Protein AF-0000000066665169 (afdb_homodimer)

Solvent-accessible surface area (backbone atoms only — not comparable to full-atom values): 29932 Å² total; per-residue (Å²): 120,68,72,63,55,61,51,50,50,26,42,50,70,36,10,55,71,61,50,50,44,51,48,53,46,40,56,72,72,39,34,77,71,27,28,33,33,23,46,61,26,48,83,33,62,68,48,49,50,36,46,64,40,31,32,51,33,32,42,31,24,20,59,53,67,62,41,38,52,50,30,50,45,34,35,59,76,59,70,31,71,88,37,42,46,79,43,78,36,63,58,69,75,58,74,64,96,59,61,17,43,32,38,37,51,72,78,72,70,40,64,41,54,52,54,52,48,52,53,44,52,50,47,31,39,75,68,26,47,34,93,86,37,44,52,33,51,63,42,75,47,48,28,33,27,38,27,23,52,59,73,28,52,81,31,49,32,73,36,78,55,85,89,40,64,40,48,61,55,60,76,70,60,61,59,33,36,38,82,44,75,77,80,52,79,57,46,71,28,22,65,72,36,71,68,52,61,63,40,74,36,54,26,70,42,68,48,50,39,31,27,38,34,35,34,40,40,32,39,36,44,94,94,36,69,49,54,44,61,77,74,56,92,46,54,72,50,33,29,30,32,35,61,46,76,76,37,80,46,38,57,59,20,26,39,39,33,38,49,42,68,47,82,56,86,83,46,46,62,42,47,63,54,29,30,64,50,73,46,77,47,66,50,72,79,111,122,67,70,64,54,62,52,51,49,26,43,51,71,37,9,54,71,61,52,50,41,53,49,53,45,41,57,72,71,39,35,77,71,27,29,34,34,24,46,61,26,49,84,31,62,68,47,50,51,37,47,66,39,31,32,50,34,32,41,31,24,20,60,51,67,62,41,37,52,50,29,51,44,34,34,60,74,58,71,30,71,88,38,41,46,79,44,78,36,62,57,65,72,59,74,63,97,58,62,18,44,33,39,38,51,72,76,72,70,39,63,42,53,50,54,52,48,51,52,44,52,49,46,31,37,76,67,26,47,34,92,86,38,44,51,32,51,64,42,77,44,49,29,34,27,38,28,24,52,59,73,28,52,81,33,50,30,74,35,79,55,83,88,38,64,38,49,60,54,59,77,72,61,61,58,33,37,39,83,43,76,77,80,53,78,57,47,71,29,21,64,73,36,69,67,52,60,62,39,75,36,53,25,71,39,68,48,51,39,31,28,39,35,34,34,38,39,33,40,36,45,96,97,36,69,48,54,43,60,78,75,57,90,44,54,72,49,32,27,31,32,33,61,45,76,77,36,82,45,39,57,60,20,28,38,42,32,40,50,42,68,47,82,55,86,84,46,46,63,42,47,64,54,30,29,62,51,73,46,76,47,66,50,71,78,111

Foldseek 3Di:
DPPVLVVLVVLQVQQVLNLVLLLVLLLVQAAAAFEEEEEQCQQVSSVVSSVVNHYQAYEYEHADPVSLVNNVVSCVVVVCVRRYHYHYHQLLPDADPAAGQEYEYDPDAQDACCVVVVVSQVSNCVRHHDDNHYYFQPDKFKWKFWWADDCDDQNVQQDDDVPDHRVVVVVVDDQFKDWDDDPDDIHTQFDIDTDDQKDKTFGAAKDKGFWMKMWMKTRGDVPRIDIPPPPDPSRSHTIITRTDRTDTAGGQKMKMKGWDADDDDVRSGPSRPIGIDIDMDHGPPD/DPPVLVVLVVLQVQQVLNLVLLLVLLLVQAAAAFEEEEEQCQQVSSVVSSVVNHYQAYEYEHADPVSLVNNVVSCVVVVCVRRYHYHYHQLLPDADPAAGQEYEYDPDAQDACCVVVVVSQVSNCVRHHDDNHYYFQPDKFKWKFWWADDCDDQNVQQDDDVNDHRLVVVVVDDQFKDWDDDPDDIHTQFDIDTDDQKDKTFGAAKDKGFWMKMWMKTRGDVPRIDIPPPPDPSRSHTIIIRTDRTDIAGGQKMKMKGWDADDDDVRSGPSRPIGIDIDMDHGPPD

Structure (mmCIF, N/CA/C/O backbone):
data_AF-0000000066665169-model_v1
#
loop_
_entity.id
_entity.type
_entity.pdbx_description
1 polymer 'Uncharacterized protein'
#
loop_
_atom_site.group_PDB
_atom_site.id
_atom_site.type_symbol
_atom_site.label_atom_id
_atom_site.label_alt_id
_atom_site.label_comp_id
_atom_site.label_asym_id
_atom_site.label_entity_id
_atom_site.label_seq_id
_atom_site.pdbx_PDB_ins_code
_atom_site.Cartn_x
_atom_site.Cartn_y
_atom_site.Cartn_z
_atom_site.occupancy
_atom_site.B_iso_or_equiv
_atom_site.auth_seq_id
_atom_site.auth_comp_id
_atom_site.auth_asym_id
_atom_site.auth_atom_id
_atom_site.pdbx_PDB_model_num
ATOM 1 N N . MET A 1 1 ? 14.695 6.707 15.422 1 73.25 1 MET A N 1
ATOM 2 C CA . MET A 1 1 ? 13.344 6.898 14.891 1 73.25 1 MET A CA 1
ATOM 3 C C . MET A 1 1 ? 12.914 5.703 14.055 1 73.25 1 MET A C 1
ATOM 5 O O . MET A 1 1 ? 13.719 5.121 13.328 1 73.25 1 MET A O 1
ATOM 9 N N . ASP A 1 2 ? 11.625 5.34 14.273 1 74.19 2 ASP A N 1
ATOM 10 C CA . ASP A 1 2 ? 11.031 4.32 13.414 1 74.19 2 ASP A CA 1
ATOM 11 C C . ASP A 1 2 ? 11.039 4.762 11.953 1 74.19 2 ASP A C 1
ATOM 13 O O . ASP A 1 2 ? 10.492 5.816 11.617 1 74.19 2 ASP A O 1
ATOM 17 N N . PRO A 1 3 ? 11.742 4.047 11.086 1 70.94 3 PRO A N 1
ATOM 18 C CA . PRO A 1 3 ? 11.82 4.43 9.68 1 70.94 3 PRO A CA 1
ATOM 19 C C . PRO A 1 3 ? 10.438 4.551 9.023 1 70.94 3 PRO A C 1
ATOM 21 O O . PRO A 1 3 ? 10.281 5.285 8.047 1 70.94 3 PRO A O 1
ATOM 24 N N . LEU A 1 4 ? 9.484 3.941 9.609 1 76.25 4 LEU A N 1
ATOM 25 C CA . LEU A 1 4 ? 8.141 3.959 9.031 1 76.25 4 LEU A CA 1
ATOM 26 C C . LEU A 1 4 ? 7.484 5.32 9.234 1 76.25 4 LEU A C 1
ATOM 28 O O . LEU A 1 4 ? 6.621 5.719 8.445 1 76.25 4 LEU A O 1
ATOM 32 N N . THR A 1 5 ? 8.016 6.008 10.18 1 83.81 5 THR A N 1
ATOM 33 C CA . THR A 1 5 ? 7.383 7.281 10.508 1 83.81 5 THR A CA 1
ATOM 34 C C . THR A 1 5 ? 7.602 8.297 9.398 1 83.81 5 THR A C 1
ATOM 36 O O . THR A 1 5 ? 6.645 8.883 8.883 1 83.81 5 THR A O 1
ATOM 39 N N . LEU A 1 6 ? 8.82 8.445 8.93 1 87.12 6 LEU A N 1
ATOM 40 C CA . LEU A 1 6 ? 9.117 9.406 7.875 1 87.12 6 LEU A CA 1
ATOM 41 C C . LEU A 1 6 ? 8.516 8.961 6.547 1 87.12 6 LEU A C 1
ATOM 43 O O . LEU A 1 6 ? 8.094 9.797 5.738 1 87.12 6 LEU A O 1
ATOM 47 N N . LEU A 1 7 ? 8.445 7.641 6.402 1 86.5 7 LEU A N 1
ATOM 48 C CA . LEU A 1 7 ? 7.832 7.109 5.191 1 86.5 7 LEU A CA 1
ATOM 49 C C . LEU A 1 7 ? 6.363 7.504 5.109 1 86.5 7 LEU A C 1
ATOM 51 O O . LEU A 1 7 ? 5.887 7.938 4.059 1 86.5 7 LEU A O 1
ATOM 55 N N . MET A 1 8 ? 5.754 7.422 6.203 1 87.81 8 MET A N 1
ATOM 56 C CA . MET A 1 8 ? 4.336 7.777 6.234 1 87.81 8 MET A CA 1
ATOM 57 C C . MET A 1 8 ? 4.141 9.258 5.949 1 87.81 8 MET A C 1
ATOM 59 O O . MET A 1 8 ? 3.207 9.641 5.242 1 87.81 8 MET A O 1
ATOM 63 N N . HIS A 1 9 ? 5.02 10.086 6.418 1 91.06 9 HIS A N 1
ATOM 64 C CA . HIS A 1 9 ? 4.906 11.523 6.199 1 91.06 9 HIS A CA 1
ATOM 65 C C . HIS A 1 9 ? 5.141 11.883 4.738 1 91.06 9 HIS A C 1
ATOM 67 O O . HIS A 1 9 ? 4.5 12.789 4.203 1 91.06 9 HIS A O 1
ATOM 73 N N . GLN A 1 10 ? 6.043 11.125 4.102 1 90.12 10 GLN A N 1
ATOM 74 C CA . GLN A 1 10 ? 6.281 11.375 2.684 1 90.12 10 GLN A CA 1
ATOM 75 C C . GLN A 1 10 ? 5.043 11.062 1.85 1 90.12 10 GLN A C 1
ATOM 77 O O . GLN A 1 10 ? 4.707 11.805 0.927 1 90.12 10 GLN A O 1
ATOM 82 N N . VAL A 1 11 ? 4.418 9.984 2.262 1 89.75 11 VAL A N 1
ATOM 83 C CA . VAL A 1 11 ? 3.223 9.562 1.543 1 89.75 11 VAL A CA 1
ATOM 84 C C . VAL A 1 11 ? 2.105 10.578 1.744 1 89.75 11 VAL A C 1
ATOM 86 O O . VAL A 1 11 ? 1.444 10.984 0.784 1 89.75 11 VAL A O 1
ATOM 89 N N . MET A 1 12 ? 1.979 11.078 2.916 1 91.94 12 MET A N 1
ATOM 90 C CA . MET A 1 12 ? 0.923 12.031 3.244 1 91.94 12 MET A CA 1
ATOM 91 C C . MET A 1 12 ? 1.167 13.367 2.561 1 91.94 12 MET A C 1
ATOM 93 O O . MET A 1 12 ? 0.236 13.984 2.035 1 91.94 12 MET A O 1
ATOM 97 N N . LEU A 1 13 ? 2.404 13.781 2.539 1 92.88 13 LEU A N 1
ATOM 98 C CA . LEU A 1 13 ? 2.736 15.078 1.956 1 92.88 13 LEU A CA 1
ATOM 99 C C . LEU A 1 13 ? 2.605 15.039 0.437 1 92.88 13 LEU A C 1
ATOM 101 O O . LEU A 1 13 ? 2.377 16.062 -0.198 1 92.88 13 LEU A O 1
ATOM 105 N N . SER A 1 14 ? 2.689 13.805 -0.102 1 92.12 14 SER A N 1
ATOM 106 C CA . SER A 1 14 ? 2.598 13.664 -1.551 1 92.12 14 SER A CA 1
ATOM 107 C C . SER A 1 14 ? 1.146 13.539 -2.002 1 92.12 14 SER A C 1
ATOM 109 O O . SER A 1 14 ? 0.863 13.531 -3.203 1 92.12 14 SER A O 1
ATOM 111 N N . ASP A 1 15 ? 0.237 13.43 -1.1 1 93.31 15 ASP A N 1
ATOM 112 C CA . ASP A 1 15 ? -1.19 13.367 -1.395 1 93.31 15 ASP A CA 1
ATOM 113 C C . ASP A 1 15 ? -1.743 14.75 -1.734 1 93.31 15 ASP A C 1
ATOM 115 O O . ASP A 1 15 ? -2.176 15.484 -0.847 1 93.31 15 ASP A O 1
ATOM 119 N N . ARG A 1 16 ? -1.82 15.031 -3.037 1 93.19 16 ARG A N 1
ATOM 120 C CA . ARG A 1 16 ? -2.104 16.391 -3.498 1 93.19 16 ARG A CA 1
ATOM 121 C C . ARG A 1 16 ? -3.523 16.812 -3.133 1 93.19 16 ARG A C 1
ATOM 123 O O . ARG A 1 16 ? -3.738 17.906 -2.605 1 93.19 16 ARG A O 1
ATOM 130 N N . PRO A 1 17 ? -4.488 15.953 -3.342 1 94.94 17 PRO A N 1
ATOM 131 C CA . PRO A 1 17 ? -5.836 16.359 -2.928 1 94.94 17 PRO A CA 1
ATOM 132 C C . PRO A 1 17 ? -5.922 16.672 -1.436 1 94.94 17 PRO A C 1
ATOM 134 O O . PRO A 1 17 ? -6.594 17.625 -1.04 1 94.94 17 PRO A O 1
ATOM 137 N N . ARG A 1 18 ? -5.25 15.906 -0.637 1 94.75 18 ARG A N 1
ATOM 138 C CA . ARG A 1 18 ? -5.207 16.141 0.802 1 94.75 18 ARG A CA 1
ATOM 139 C C . ARG A 1 18 ? -4.578 17.5 1.113 1 94.75 18 ARG A C 1
ATOM 141 O O . ARG A 1 18 ? -5.148 18.297 1.852 1 94.75 18 ARG A O 1
ATOM 148 N N . MET A 1 19 ? -3.457 17.781 0.554 1 95.25 19 MET A N 1
ATOM 149 C CA . MET A 1 19 ? -2.725 19.016 0.822 1 95.25 19 MET A CA 1
ATOM 150 C C . MET A 1 19 ? -3.49 20.219 0.3 1 95.25 19 MET A C 1
ATOM 152 O O . MET A 1 19 ? -3.537 21.266 0.959 1 95.25 19 MET A O 1
ATOM 156 N N . ASN A 1 20 ? -4.098 20.062 -0.852 1 96.69 20 ASN A N 1
ATOM 157 C CA . ASN A 1 20 ? -4.879 21.156 -1.426 1 96.69 20 ASN A CA 1
ATOM 158 C C . ASN A 1 20 ? -6.086 21.484 -0.558 1 96.69 20 ASN A C 1
ATOM 160 O O . ASN A 1 20 ? -6.422 22.656 -0.387 1 96.69 20 ASN A O 1
ATOM 164 N N . ALA A 1 21 ? -6.711 20.484 -0.061 1 97.12 21 ALA A N 1
ATOM 165 C CA . ALA A 1 21 ? -7.879 20.703 0.788 1 97.12 21 ALA A CA 1
ATOM 166 C C . ALA A 1 21 ? -7.504 21.5 2.043 1 97.12 21 ALA A C 1
ATOM 168 O O . ALA A 1 21 ? -8.18 22.469 2.402 1 97.12 21 ALA A O 1
ATOM 169 N N . TYR A 1 22 ? -6.434 21.141 2.658 1 97.81 22 TYR A N 1
ATOM 170 C CA . TYR A 1 22 ? -6.012 21.828 3.875 1 97.81 22 TYR A CA 1
ATOM 171 C C . TYR A 1 22 ? -5.508 23.219 3.564 1 97.81 22 TYR A C 1
ATOM 173 O O . TYR A 1 22 ? -5.727 24.156 4.34 1 97.81 22 TYR A O 1
ATOM 181 N N . GLU A 1 23 ? -4.832 23.359 2.453 1 98 23 GLU A N 1
ATOM 182 C CA . GLU A 1 23 ? -4.41 24.688 2.025 1 98 23 GLU A CA 1
ATOM 183 C C . GLU A 1 23 ? -5.609 25.609 1.82 1 98 23 GLU A C 1
ATOM 185 O O . GLU A 1 23 ? -5.609 26.75 2.291 1 98 23 GLU A O 1
ATOM 190 N N . GLN A 1 24 ? -6.586 25.094 1.148 1 98.25 24 GLN A N 1
ATOM 191 C CA . GLN A 1 24 ? -7.789 25.875 0.899 1 98.25 24 GLN A CA 1
ATOM 192 C C . GLN A 1 24 ? -8.492 26.234 2.205 1 98.25 24 GLN A C 1
ATOM 194 O O . GLN A 1 24 ? -8.922 27.375 2.387 1 98.25 24 GLN A O 1
ATOM 199 N N . ALA A 1 25 ? -8.57 25.312 3.09 1 98.62 25 ALA A N 1
ATOM 200 C CA . ALA A 1 25 ? -9.234 25.547 4.371 1 98.62 25 ALA A CA 1
ATOM 201 C C . ALA A 1 25 ? -8.508 26.609 5.176 1 98.62 25 ALA A C 1
ATOM 203 O O . ALA A 1 25 ? -9.141 27.547 5.691 1 98.62 25 ALA A O 1
ATOM 204 N N . LEU A 1 26 ? -7.223 26.516 5.262 1 98.69 26 LEU A N 1
ATOM 205 C CA . LEU A 1 26 ? -6.438 27.469 6.039 1 98.69 26 LEU A CA 1
ATOM 206 C C . LEU A 1 26 ? -6.461 28.844 5.387 1 98.69 26 LEU A C 1
ATOM 208 O O . LEU A 1 26 ? -6.539 29.859 6.082 1 98.69 26 LEU A O 1
ATOM 212 N N . ALA A 1 27 ? -6.426 28.906 4.07 1 98.31 27 ALA A N 1
ATOM 213 C CA . ALA A 1 27 ? -6.484 30.172 3.342 1 98.31 27 ALA A CA 1
ATOM 214 C C . ALA A 1 27 ? -7.781 30.906 3.641 1 98.31 27 ALA A C 1
ATOM 216 O O . ALA A 1 27 ? -7.812 32.156 3.633 1 98.31 27 ALA A O 1
ATOM 217 N N . GLN A 1 28 ? -8.781 30.172 3.904 1 98.06 28 GLN A N 1
ATOM 218 C CA . GLN A 1 28 ? -10.102 30.75 4.117 1 98.06 28 GLN A CA 1
ATOM 219 C C . GLN A 1 28 ? -10.227 31.328 5.527 1 98.06 28 GLN A C 1
ATOM 221 O O . GLN A 1 28 ? -10.984 32.281 5.754 1 98.06 28 GLN A O 1
ATOM 226 N N . VAL A 1 29 ? -9.438 30.812 6.508 1 97.94 29 VAL A N 1
ATOM 227 C CA . VAL A 1 29 ? -9.805 31.141 7.883 1 97.94 29 VAL A CA 1
ATOM 228 C C . VAL A 1 29 ? -8.641 31.844 8.57 1 97.94 29 VAL A C 1
ATOM 230 O O . VAL A 1 29 ? -8.82 32.5 9.594 1 97.94 29 VAL A O 1
ATOM 233 N N . VAL A 1 30 ? -7.418 31.656 8.039 1 98.5 30 VAL A N 1
ATOM 234 C CA . VAL A 1 30 ? -6.258 32.312 8.648 1 98.5 30 VAL A CA 1
ATOM 235 C C . VAL A 1 30 ? -6.078 33.719 8.078 1 98.5 30 VAL A C 1
ATOM 237 O O . VAL A 1 30 ? -6.199 33.906 6.871 1 98.5 30 VAL A O 1
ATOM 240 N N . ALA A 1 31 ? -5.809 34.656 8.938 1 97.19 31 ALA A N 1
ATOM 241 C CA . ALA A 1 31 ? -5.582 36.031 8.578 1 97.19 31 ALA A CA 1
ATOM 242 C C . ALA A 1 31 ? -4.445 36.656 9.406 1 97.19 31 ALA A C 1
ATOM 244 O O . ALA A 1 31 ? -4.02 36.062 10.406 1 97.19 31 ALA A O 1
ATOM 245 N N . PRO A 1 32 ? -3.938 37.75 8.891 1 97.62 32 PRO A N 1
ATOM 246 C CA . PRO A 1 32 ? -2.928 38.406 9.727 1 97.62 32 PRO A CA 1
ATOM 247 C C . PRO A 1 32 ? -3.398 38.625 11.164 1 97.62 32 PRO A C 1
ATOM 249 O O . PRO A 1 32 ? -4.52 39.094 11.391 1 97.62 3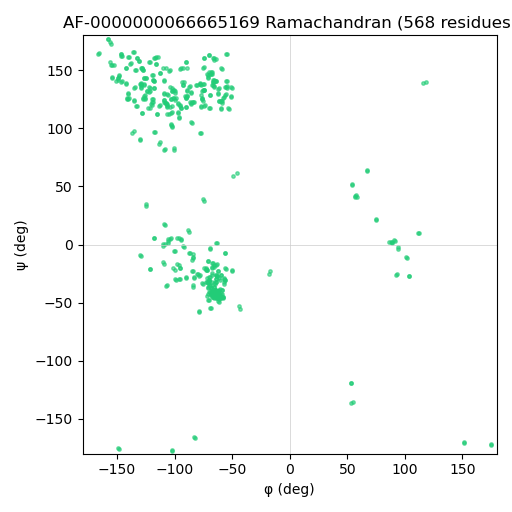2 PRO A O 1
ATOM 252 N N . GLY A 1 33 ? -2.623 38.188 12.094 1 96.94 33 GLY A N 1
ATOM 253 C CA . GLY A 1 33 ? -2.963 38.281 13.5 1 96.94 33 GLY A CA 1
ATOM 254 C C . GLY A 1 33 ? -3.492 37 14.094 1 96.94 33 GLY A C 1
ATOM 255 O O . GLY A 1 33 ? -3.574 36.844 15.312 1 96.94 33 GLY A O 1
ATOM 256 N N . SER A 1 34 ? -3.789 36.031 13.242 1 98.25 34 SER A N 1
ATOM 257 C CA . SER A 1 34 ? -4.383 34.781 13.703 1 98.25 34 SER A CA 1
ATOM 258 C C . SER A 1 34 ? -3.4 33.969 14.555 1 98.25 34 SER A C 1
ATOM 260 O O . SER A 1 34 ? -2.211 33.906 14.242 1 98.25 34 SER A O 1
ATOM 262 N N . ILE A 1 35 ? -3.943 33.438 15.641 1 98.75 35 ILE A N 1
ATOM 263 C CA . ILE A 1 35 ? -3.252 32.438 16.422 1 98.75 35 ILE A CA 1
ATOM 264 C C . ILE A 1 35 ? -3.764 31.047 16.047 1 98.75 35 ILE A C 1
ATOM 266 O O . ILE A 1 35 ? -4.969 30.797 16.078 1 98.75 35 ILE A O 1
ATOM 270 N N . VAL A 1 36 ? -2.818 30.125 15.664 1 98.88 36 VAL A N 1
ATOM 271 C CA . VAL A 1 36 ? -3.207 28.812 15.156 1 98.88 36 VAL A CA 1
ATOM 272 C C . VAL A 1 36 ? -2.584 27.719 16.031 1 98.88 36 VAL A C 1
ATOM 274 O O . VAL A 1 36 ? -1.422 27.828 16.422 1 98.88 36 VAL A O 1
ATOM 277 N N . ILE A 1 37 ? -3.416 26.734 16.359 1 98.94 37 ILE A N 1
ATOM 278 C CA . ILE A 1 37 ? -2.895 25.5 16.953 1 98.94 37 ILE A CA 1
ATOM 279 C C . ILE A 1 37 ? -2.863 24.391 15.906 1 98.94 37 ILE A C 1
ATOM 281 O O . ILE A 1 37 ? -3.865 24.125 15.234 1 98.94 37 ILE A O 1
ATOM 285 N N . ASP A 1 38 ? -1.728 23.766 15.688 1 98.75 38 ASP A N 1
ATOM 286 C CA . ASP A 1 38 ? -1.536 22.578 14.867 1 98.75 38 ASP A CA 1
ATOM 287 C C . ASP A 1 38 ? -1.374 21.328 15.734 1 98.75 38 ASP A C 1
ATOM 289 O O . ASP A 1 38 ? -0.311 21.109 16.312 1 98.75 38 ASP A O 1
ATOM 293 N N . VAL A 1 39 ? -2.473 20.5 15.812 1 97.44 39 VAL A N 1
ATOM 294 C CA . VAL A 1 39 ? -2.465 19.297 16.656 1 97.44 39 VAL A CA 1
ATOM 295 C C . VAL A 1 39 ? -1.953 18.109 15.859 1 97.44 39 VAL A C 1
ATOM 297 O O . VAL A 1 39 ? -2.508 17.766 14.805 1 97.44 39 VAL A O 1
ATOM 300 N N . GLY A 1 40 ? -0.95 17.406 16.422 1 95.44 40 GLY A N 1
ATOM 301 C CA . GLY A 1 40 ? -0.257 16.406 15.617 1 95.44 40 GLY A CA 1
ATOM 302 C C . GLY A 1 40 ? 0.549 17.016 14.477 1 95.44 40 GLY A C 1
ATOM 303 O O . GLY A 1 40 ? 0.349 16.656 13.312 1 95.44 40 GLY A O 1
ATOM 304 N N . ALA A 1 41 ? 1.538 17.812 14.852 1 97.31 41 ALA A N 1
ATOM 305 C CA . ALA A 1 41 ? 2.131 18.75 13.898 1 97.31 41 ALA A CA 1
ATOM 306 C C . ALA A 1 41 ? 3.088 18.031 12.953 1 97.31 41 ALA A C 1
ATOM 308 O O . ALA A 1 41 ? 3.348 18.516 11.844 1 97.31 41 ALA A O 1
ATOM 309 N N . GLY A 1 42 ? 3.668 16.922 13.383 1 95.06 42 GLY A N 1
ATOM 310 C CA . GLY A 1 42 ? 4.547 16.141 12.523 1 95.06 42 GLY A CA 1
ATOM 311 C C . GLY A 1 42 ? 5.66 16.969 11.906 1 95.06 42 GLY A C 1
ATOM 312 O O . GLY A 1 42 ? 6.438 17.594 12.617 1 95.06 42 GLY A O 1
ATOM 313 N N . THR A 1 43 ? 5.684 17.031 10.57 1 95.44 43 THR A N 1
ATOM 314 C CA . THR A 1 43 ? 6.711 17.766 9.852 1 95.44 43 THR A CA 1
ATOM 315 C C . THR A 1 43 ? 6.293 19.234 9.672 1 95.44 43 THR A C 1
ATOM 317 O O . THR A 1 43 ? 6.887 19.953 8.875 1 95.44 43 THR A O 1
ATOM 320 N N . LEU A 1 44 ? 5.312 19.656 10.297 1 97.75 44 LEU A N 1
ATOM 321 C CA . LEU A 1 44 ? 4.891 21.047 10.422 1 97.75 44 LEU A CA 1
ATOM 322 C C . LEU A 1 44 ? 4.238 21.547 9.133 1 97.75 44 LEU A C 1
ATOM 324 O O . LEU A 1 44 ? 4.148 22.75 8.906 1 97.75 44 LEU A O 1
ATOM 328 N N . ALA A 1 45 ? 3.744 20.594 8.289 1 96.69 45 ALA A N 1
ATOM 329 C CA . ALA A 1 45 ? 3.168 21.016 7.016 1 96.69 45 ALA A CA 1
ATOM 330 C C . ALA A 1 45 ? 2.018 21.984 7.223 1 96.69 45 ALA A C 1
ATOM 332 O O . ALA A 1 45 ? 1.981 23.062 6.605 1 96.69 45 ALA A O 1
ATOM 333 N N . LEU A 1 46 ? 1.142 21.703 8.125 1 98.31 46 LEU A N 1
ATOM 334 C CA . LEU A 1 46 ? -0.023 22.547 8.336 1 98.31 46 LEU A CA 1
ATOM 335 C C . LEU A 1 46 ? 0.364 23.828 9.078 1 98.31 46 LEU A C 1
ATOM 337 O O . LEU A 1 46 ? -0.217 24.891 8.844 1 98.31 46 LEU A O 1
ATOM 341 N N . SER A 1 47 ? 1.355 23.719 9.977 1 98.81 47 SER A N 1
ATOM 342 C CA . SER A 1 47 ? 1.905 24.906 10.641 1 98.81 47 SER A CA 1
ATOM 343 C C . SER A 1 47 ? 2.457 25.906 9.625 1 98.81 47 SER A C 1
ATOM 345 O O . SER A 1 47 ? 2.154 27.094 9.695 1 98.81 47 SER A O 1
ATOM 347 N N . LEU A 1 48 ? 3.199 25.375 8.688 1 98.38 48 LEU A N 1
ATOM 348 C CA . LEU A 1 48 ? 3.842 26.203 7.68 1 98.38 48 LEU A CA 1
ATOM 349 C C . LEU A 1 48 ? 2.807 26.812 6.742 1 98.38 48 LEU A C 1
ATOM 351 O O . LEU A 1 48 ? 2.934 27.984 6.34 1 98.38 48 LEU A O 1
ATOM 355 N N . LEU A 1 49 ? 1.784 26.047 6.43 1 98.25 49 LEU A N 1
ATOM 356 C CA . LEU A 1 49 ? 0.702 26.578 5.609 1 98.25 49 LEU A CA 1
ATOM 357 C C . LEU A 1 49 ? -0.011 27.719 6.332 1 98.25 49 LEU A C 1
ATOM 359 O O . LEU A 1 49 ? -0.37 28.719 5.711 1 98.25 49 LEU A O 1
ATOM 363 N N . ALA A 1 50 ? -0.202 27.562 7.625 1 98.75 50 ALA A N 1
ATOM 364 C CA . ALA A 1 50 ? -0.822 28.641 8.398 1 98.75 50 ALA A CA 1
ATOM 365 C C . ALA A 1 50 ? 0.016 29.906 8.344 1 98.75 50 ALA A C 1
ATOM 367 O O . ALA A 1 50 ? -0.52 31 8.164 1 98.75 50 ALA A O 1
ATOM 368 N N . LEU A 1 51 ? 1.336 29.75 8.508 1 98.62 51 LEU A N 1
ATOM 369 C CA . LEU A 1 51 ? 2.236 30.891 8.438 1 98.62 51 LEU A CA 1
ATOM 370 C C . LEU A 1 51 ? 2.186 31.547 7.059 1 98.62 51 LEU A C 1
ATOM 372 O O . LEU A 1 51 ? 2.158 32.781 6.949 1 98.62 51 LEU A O 1
ATOM 376 N N . LYS A 1 52 ? 2.129 30.734 6.051 1 97.69 52 LYS A N 1
ATOM 377 C CA . LYS A 1 52 ? 2.033 31.234 4.68 1 97.69 52 LYS A CA 1
ATOM 378 C C . LYS A 1 52 ? 0.816 32.125 4.508 1 97.69 52 LYS A C 1
ATOM 380 O O . LYS A 1 52 ? 0.873 33.125 3.779 1 97.69 52 LYS A O 1
ATOM 385 N N . HIS A 1 53 ? -0.222 31.844 5.219 1 97.88 53 HIS A N 1
ATOM 386 C CA . HIS A 1 53 ? -1.469 32.562 5.02 1 97.88 53 HIS A CA 1
ATOM 387 C C . HIS A 1 53 ? -1.623 33.688 6.043 1 97.88 53 HIS A C 1
ATOM 389 O O . HIS A 1 53 ? -2.689 34.312 6.148 1 97.88 53 HIS A O 1
ATOM 395 N N . GLY A 1 54 ? -0.563 33.906 6.867 1 97.69 54 GLY A N 1
ATOM 396 C CA . GLY A 1 54 ? -0.516 35.156 7.617 1 97.69 54 GLY A CA 1
ATOM 397 C C . GLY A 1 54 ? -0.683 34.969 9.109 1 97.69 54 GLY A C 1
ATOM 398 O O . GLY A 1 54 ? -0.832 35.938 9.859 1 97.69 54 GLY A O 1
ATOM 399 N N . ALA A 1 55 ? -0.657 33.781 9.57 1 98.62 55 ALA A N 1
ATOM 400 C CA . ALA A 1 55 ? -0.746 33.562 11.008 1 98.62 55 ALA A CA 1
ATOM 401 C C . ALA A 1 55 ? 0.332 34.344 11.75 1 98.62 55 ALA A C 1
ATOM 403 O O . ALA A 1 55 ? 1.482 34.406 11.305 1 98.62 55 ALA A O 1
ATOM 404 N N . GLU A 1 56 ? -0.098 34.969 12.805 1 98.62 56 GLU A N 1
ATOM 405 C CA . GLU A 1 56 ? 0.849 35.688 13.656 1 98.62 56 GLU A CA 1
ATOM 406 C C . GLU A 1 56 ? 1.74 34.719 14.43 1 98.62 56 GLU A C 1
ATOM 408 O O . GLU A 1 56 ? 2.945 34.938 14.555 1 98.62 56 GLU A O 1
ATOM 413 N N . HIS A 1 57 ? 1.114 33.719 14.922 1 98.81 57 HIS A N 1
ATOM 414 C CA . HIS A 1 57 ? 1.844 32.719 15.688 1 98.81 57 HIS A CA 1
ATOM 415 C C . HIS A 1 57 ? 1.182 31.344 15.578 1 98.81 57 HIS A C 1
ATOM 417 O O . HIS A 1 57 ? -0.047 31.25 15.555 1 98.81 57 HIS A O 1
ATOM 423 N N . VAL A 1 58 ? 1.981 30.312 15.477 1 98.88 58 VAL A N 1
ATOM 424 C CA . VAL A 1 58 ? 1.496 28.938 15.438 1 98.88 58 VAL A CA 1
ATOM 425 C C . VAL A 1 58 ? 2.053 28.156 16.625 1 98.88 58 VAL A C 1
ATOM 427 O O . VAL A 1 58 ? 3.252 28.219 16.906 1 98.88 58 VAL A O 1
ATOM 430 N N . TYR A 1 59 ? 1.172 27.562 17.375 1 98.94 59 TYR A N 1
ATOM 431 C CA . TYR A 1 59 ? 1.552 26.562 18.359 1 98.94 59 TYR A CA 1
ATOM 432 C C . TYR A 1 59 ? 1.406 25.156 17.797 1 98.94 59 TYR A C 1
ATOM 434 O O . TYR A 1 59 ? 0.29 24.688 17.578 1 98.94 59 TYR A O 1
ATOM 442 N N . ALA A 1 60 ? 2.549 24.516 17.562 1 98.81 60 ALA A N 1
ATOM 443 C CA . ALA A 1 60 ? 2.578 23.141 17.047 1 98.81 60 ALA A CA 1
ATOM 444 C C . ALA A 1 60 ? 2.721 22.125 18.172 1 98.81 60 ALA A C 1
ATOM 446 O O . ALA A 1 60 ? 3.711 22.141 18.906 1 98.81 60 ALA A O 1
ATOM 447 N N . ILE A 1 61 ? 1.721 21.25 18.266 1 98.38 61 ILE A N 1
ATOM 448 C CA . ILE A 1 61 ? 1.75 20.25 19.328 1 98.38 61 ILE A CA 1
ATOM 4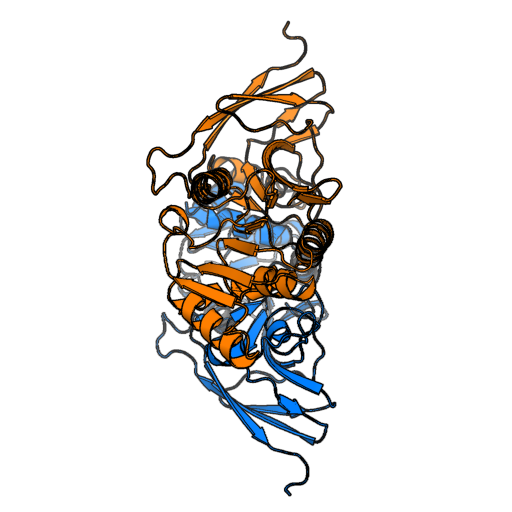49 C C . ILE A 1 61 ? 2.025 18.875 18.734 1 98.38 61 ILE A C 1
ATOM 451 O O . ILE A 1 61 ? 1.311 18.422 17.844 1 98.38 61 ILE A O 1
ATOM 455 N N . GLU A 1 62 ? 3.066 18.219 19.172 1 97.06 62 GLU A N 1
ATOM 456 C CA . GLU A 1 62 ? 3.49 16.906 18.688 1 97.06 62 GLU A CA 1
ATOM 457 C C . GLU A 1 62 ? 3.857 15.977 19.844 1 97.06 62 GLU A C 1
ATOM 459 O O . GLU A 1 62 ? 4.746 16.281 20.641 1 97.06 62 GLU A O 1
ATOM 464 N N . ALA A 1 63 ? 3.193 14.789 19.891 1 94.75 63 ALA A N 1
ATOM 465 C CA . ALA A 1 63 ? 3.377 13.867 21.016 1 94.75 63 ALA A CA 1
ATOM 466 C C . ALA A 1 63 ? 4.605 12.992 20.812 1 94.75 63 ALA A C 1
ATOM 468 O O . ALA A 1 63 ? 5.273 12.609 21.766 1 94.75 63 ALA A O 1
ATOM 469 N N . ASP A 1 64 ? 4.906 12.578 19.609 1 93.5 64 ASP A N 1
ATOM 470 C CA . ASP A 1 64 ? 6.023 11.68 19.312 1 93.5 64 ASP A CA 1
ATOM 471 C C . ASP A 1 64 ? 7.355 12.414 19.438 1 93.5 64 ASP A C 1
ATOM 473 O O . ASP A 1 64 ? 7.617 13.367 18.703 1 93.5 64 ASP A O 1
ATOM 477 N N . PRO A 1 65 ? 8.203 11.969 20.297 1 95.5 65 PRO A N 1
ATOM 478 C CA . PRO A 1 65 ? 9.461 12.688 20.516 1 95.5 65 PRO A CA 1
ATOM 479 C C . PRO A 1 65 ? 10.359 12.703 19.281 1 95.5 65 PRO A C 1
ATOM 481 O O . PRO A 1 65 ? 11.094 13.672 19.062 1 95.5 65 PRO A O 1
ATOM 484 N N . ASP A 1 66 ? 10.32 11.688 18.484 1 93.31 66 ASP A N 1
ATOM 485 C CA . ASP A 1 66 ? 11.141 11.656 17.266 1 93.31 66 ASP A CA 1
ATOM 486 C C . ASP A 1 66 ? 10.672 12.703 16.266 1 93.31 66 ASP A C 1
ATOM 488 O O . ASP A 1 66 ? 11.484 13.406 15.664 1 93.31 66 ASP A O 1
ATOM 492 N N . MET A 1 67 ? 9.406 12.797 16.141 1 94.44 67 MET A N 1
ATOM 493 C CA . MET A 1 67 ? 8.875 13.789 15.203 1 94.44 67 MET A CA 1
ATOM 494 C C . MET A 1 67 ? 9.047 15.203 15.75 1 94.44 67 MET A C 1
ATOM 496 O O . MET A 1 67 ? 9.266 16.141 14.984 1 94.44 67 MET A O 1
ATOM 500 N N . ALA A 1 68 ? 8.984 15.305 17.047 1 97.06 68 ALA A N 1
ATOM 501 C CA . ALA A 1 68 ? 9.234 16.609 17.656 1 97.06 68 ALA A CA 1
ATOM 502 C C . ALA A 1 68 ? 10.648 17.094 17.344 1 97.06 68 ALA A C 1
ATOM 504 O O . ALA A 1 68 ? 10.867 18.281 17.078 1 97.06 68 ALA A O 1
ATOM 505 N N . ALA A 1 69 ? 11.547 16.188 17.359 1 96.62 69 ALA A N 1
ATOM 506 C CA . ALA A 1 69 ? 12.93 16.531 17.031 1 96.62 69 ALA A CA 1
ATOM 507 C C . ALA A 1 69 ? 13.047 17 15.578 1 96.62 69 ALA A C 1
ATOM 509 O O . ALA A 1 69 ? 13.75 17.969 15.281 1 96.62 69 ALA A O 1
ATOM 510 N N . VAL A 1 70 ? 12.352 16.359 14.664 1 95.75 70 VAL A N 1
ATOM 511 C CA . VAL A 1 70 ? 12.32 16.734 13.258 1 95.75 70 VAL A CA 1
ATOM 512 C C . VAL A 1 70 ? 11.711 18.141 13.117 1 95.75 70 VAL A C 1
ATOM 514 O O . VAL A 1 70 ? 12.266 19 12.43 1 95.75 70 VAL A O 1
ATOM 517 N N . ALA A 1 71 ? 10.656 18.344 13.812 1 97.69 71 ALA A N 1
ATOM 518 C CA . ALA A 1 71 ? 9.961 19.625 13.773 1 97.69 71 ALA A CA 1
ATOM 519 C C . ALA A 1 71 ? 10.859 20.766 14.266 1 97.69 71 ALA A C 1
ATOM 521 O O . ALA A 1 71 ? 10.906 21.828 13.664 1 97.69 71 ALA A O 1
ATOM 522 N N . GLU A 1 72 ? 11.539 20.438 15.328 1 98.06 72 GLU A N 1
ATOM 523 C CA . GLU A 1 72 ? 12.453 21.438 15.875 1 98.06 72 GLU A CA 1
ATOM 524 C C . GLU A 1 72 ? 13.508 21.844 14.852 1 98.06 72 GLU A C 1
ATOM 526 O O . GLU A 1 72 ? 13.836 23.031 14.719 1 98.06 72 GLU A O 1
ATOM 531 N N . ARG A 1 73 ? 14.031 20.922 14.156 1 96.94 73 ARG A N 1
ATOM 532 C CA . ARG A 1 73 ? 15.039 21.188 13.133 1 96.94 73 ARG A CA 1
ATOM 533 C C . ARG A 1 73 ? 14.461 22.016 11.992 1 96.94 73 ARG A C 1
ATOM 535 O O . ARG A 1 73 ? 15.117 22.922 11.469 1 96.94 73 ARG A O 1
ATOM 542 N N . ILE A 1 74 ? 13.25 21.75 11.609 1 97.38 74 ILE A N 1
ATOM 543 C CA . ILE A 1 74 ? 12.586 22.5 10.547 1 97.38 74 ILE A CA 1
ATOM 544 C C . ILE A 1 74 ? 12.383 23.953 10.992 1 97.38 74 ILE A C 1
ATOM 546 O O . ILE A 1 74 ? 12.633 24.875 10.219 1 97.38 74 ILE A O 1
ATOM 550 N N . ILE A 1 75 ? 12.023 24.125 12.219 1 98.56 75 ILE A N 1
ATOM 551 C CA . ILE A 1 75 ? 11.82 25.469 12.758 1 98.56 75 ILE A CA 1
ATOM 552 C C . ILE A 1 75 ? 13.125 26.25 12.703 1 98.56 75 ILE A C 1
ATOM 554 O O . ILE A 1 75 ? 13.148 27.391 12.258 1 98.56 75 ILE A O 1
ATOM 558 N N . ALA A 1 76 ? 14.148 25.578 13.141 1 97.94 76 ALA A N 1
ATOM 559 C CA . ALA A 1 76 ? 15.469 26.219 13.164 1 97.94 76 ALA A CA 1
ATOM 560 C C . ALA A 1 76 ? 15.93 26.547 11.75 1 97.94 76 ALA A C 1
ATOM 562 O O . ALA A 1 76 ? 16.406 27.656 11.492 1 97.94 76 ALA A O 1
ATOM 563 N N . THR A 1 77 ? 15.727 25.641 10.852 1 96.81 77 THR A N 1
ATOM 564 C CA . THR A 1 77 ? 16.188 25.781 9.477 1 96.81 77 THR A CA 1
ATOM 565 C C . THR A 1 77 ? 15.484 26.953 8.781 1 96.81 77 THR A C 1
ATOM 567 O O . THR A 1 77 ? 16.078 27.625 7.941 1 96.81 77 THR A O 1
ATOM 570 N N . ASN A 1 78 ? 14.242 27.266 9.188 1 98 78 ASN A N 1
ATOM 571 C CA . ASN A 1 78 ? 13.445 28.297 8.539 1 98 78 ASN A CA 1
ATOM 572 C C . ASN A 1 78 ? 13.414 29.578 9.375 1 98 78 ASN A C 1
ATOM 574 O O . ASN A 1 78 ? 12.688 30.516 9.055 1 98 78 ASN A O 1
ATOM 578 N N . ASP A 1 79 ? 14.188 29.625 10.523 1 98 79 ASP A N 1
ATOM 579 C CA . ASP A 1 79 ? 14.258 30.781 11.414 1 98 79 ASP A CA 1
ATOM 580 C C . ASP A 1 79 ? 12.859 31.219 11.867 1 98 79 ASP A C 1
ATOM 582 O O . ASP A 1 79 ? 12.508 32.375 11.781 1 98 79 ASP A O 1
ATOM 586 N N . LEU A 1 80 ? 12.086 30.234 12.391 1 98.5 80 LEU A N 1
ATOM 587 C CA . LEU A 1 80 ? 10.68 30.484 12.703 1 98.5 80 LEU A CA 1
ATOM 588 C C . LEU A 1 80 ? 10.461 30.516 14.211 1 98.5 80 LEU A C 1
ATOM 590 O O . LEU A 1 80 ? 9.32 30.453 14.68 1 98.5 80 LEU A O 1
ATOM 594 N N . LYS A 1 81 ? 11.461 30.672 15.039 1 98.06 81 LYS A N 1
ATOM 595 C CA . LYS A 1 81 ? 11.367 30.547 16.484 1 98.06 81 LYS A CA 1
ATOM 596 C C . LYS A 1 81 ? 10.445 31.609 17.078 1 98.06 81 LYS A C 1
ATOM 598 O O . LYS A 1 81 ? 9.82 31.391 18.125 1 98.06 81 LYS A O 1
ATOM 603 N N . GLU A 1 82 ? 10.359 32.688 16.406 1 98.12 82 GLU A N 1
ATOM 604 C CA . GLU A 1 82 ? 9.539 33.781 16.922 1 98.12 82 GLU A CA 1
ATOM 605 C C . GLU A 1 82 ? 8.07 33.594 16.531 1 98.12 82 GLU A C 1
ATOM 607 O O . GLU A 1 82 ? 7.18 34.156 17.172 1 98.12 82 GLU A O 1
ATOM 612 N N . GLN A 1 83 ? 7.812 32.844 15.484 1 98.38 83 GLN A N 1
ATOM 613 C CA . GLN A 1 83 ? 6.457 32.719 14.953 1 98.38 83 GLN A CA 1
ATOM 614 C C . GLN A 1 83 ? 5.871 31.344 15.219 1 98.38 83 GLN A C 1
ATOM 616 O O . GLN A 1 83 ? 4.664 31.141 15.07 1 98.38 83 GLN A O 1
ATOM 621 N N . LEU A 1 84 ? 6.711 30.391 15.555 1 98.81 84 LEU A N 1
ATOM 622 C CA . LEU A 1 84 ? 6.273 29.016 15.734 1 98.81 84 LEU A CA 1
ATOM 623 C C . LEU A 1 84 ? 6.832 28.422 17.031 1 98.81 84 LEU A C 1
ATOM 625 O O . LEU A 1 84 ? 8.047 28.406 17.219 1 98.81 84 LEU A O 1
ATOM 629 N N . THR A 1 85 ? 5.977 28.031 17.938 1 98.81 85 THR A N 1
ATOM 630 C CA . THR A 1 85 ? 6.355 27.375 19.172 1 98.81 85 THR A CA 1
ATOM 631 C C . THR A 1 85 ? 5.996 25.891 19.141 1 98.81 85 THR A C 1
ATOM 633 O O . THR A 1 85 ? 4.836 25.531 18.906 1 98.81 85 THR A O 1
ATOM 636 N N . LEU A 1 86 ? 6.949 25.062 19.312 1 98.81 86 LEU A N 1
ATOM 637 C CA . LEU A 1 86 ? 6.738 23.625 19.375 1 98.81 86 LEU A CA 1
ATOM 638 C C . LEU A 1 86 ? 6.488 23.172 20.812 1 98.81 86 LEU A C 1
ATOM 640 O O . LEU A 1 86 ? 7.246 23.531 21.719 1 98.81 86 LEU A O 1
ATOM 644 N N . ILE A 1 87 ? 5.43 22.5 21.016 1 98.62 87 ILE A N 1
ATOM 645 C CA . ILE A 1 87 ? 5.094 21.906 22.312 1 98.62 87 ILE A CA 1
ATOM 646 C C . ILE A 1 87 ? 5.074 20.391 22.188 1 98.62 87 ILE A C 1
ATOM 648 O O . ILE A 1 87 ? 4.234 19.828 21.484 1 98.62 87 ILE A O 1
ATOM 652 N N . GLN A 1 88 ? 6.027 19.703 22.828 1 98.06 88 GLN A N 1
ATOM 653 C CA . GLN A 1 88 ? 6.062 18.25 22.828 1 98.06 88 GLN A CA 1
ATOM 654 C C . GLN A 1 88 ? 5.191 17.672 23.938 1 98.06 88 GLN A C 1
ATOM 656 O O . GLN A 1 88 ? 5.402 17.953 25.109 1 98.06 88 GLN A O 1
ATOM 661 N N . GLY A 1 89 ? 4.176 16.812 23.531 1 96.38 89 GLY A N 1
ATOM 662 C CA . GLY A 1 89 ? 3.336 16.188 24.547 1 96.38 89 GLY A CA 1
ATOM 663 C C . GLY A 1 89 ? 1.934 15.883 24.047 1 96.38 89 GLY A C 1
ATOM 664 O O . GLY A 1 89 ? 1.654 16 22.844 1 96.38 89 GLY A O 1
ATOM 665 N N . ASP A 1 90 ? 1.094 15.484 25.016 1 95.56 90 ASP A N 1
ATOM 666 C CA . ASP A 1 90 ? -0.319 15.242 24.734 1 95.56 90 ASP A CA 1
ATOM 667 C C . ASP A 1 90 ? -1.094 16.547 24.625 1 95.56 90 ASP A C 1
ATOM 669 O O . ASP A 1 90 ? -1.161 17.328 25.578 1 95.56 90 ASP A O 1
ATOM 673 N N . ALA A 1 91 ? -1.684 16.75 23.391 1 96.25 91 ALA A N 1
ATOM 674 C CA . ALA A 1 91 ? -2.389 18 23.109 1 96.25 91 ALA A CA 1
ATOM 675 C C . ALA A 1 91 ? -3.488 18.25 24.141 1 96.25 91 ALA A C 1
ATOM 677 O O . ALA A 1 91 ? -3.807 19.406 24.453 1 96.25 91 ALA A O 1
ATOM 678 N N . ARG A 1 92 ? -4.133 17.266 24.734 1 95.62 92 ARG A N 1
ATOM 679 C CA . ARG A 1 92 ? -5.25 17.375 25.672 1 95.62 92 ARG A CA 1
ATOM 680 C C . ARG A 1 92 ? -4.812 18.047 26.969 1 95.62 92 ARG A C 1
ATOM 682 O O . ARG A 1 92 ? -5.648 18.578 27.703 1 95.62 92 ARG A O 1
ATOM 689 N N . ALA A 1 93 ? -3.463 18.047 27.141 1 96.94 93 ALA A N 1
ATOM 690 C CA . ALA A 1 93 ? -2.939 18.578 28.391 1 96.94 93 ALA A CA 1
ATOM 691 C C . ALA A 1 93 ? -2.418 20 28.219 1 96.94 93 ALA A C 1
ATOM 693 O O . ALA A 1 93 ? -2.061 20.656 29.203 1 96.94 93 ALA A O 1
ATOM 694 N N . VAL A 1 94 ? -2.391 20.5 27.078 1 97.56 94 VAL A N 1
ATOM 695 C CA . VAL A 1 94 ? -1.741 21.766 26.781 1 97.56 94 VAL A CA 1
ATOM 696 C C . VAL A 1 94 ? -2.709 22.922 27.062 1 97.56 94 VAL A C 1
ATOM 698 O O . VAL A 1 94 ? -3.879 22.859 26.672 1 97.56 94 VAL A O 1
ATOM 701 N N . ARG A 1 95 ? -2.219 23.922 27.797 1 97.94 95 ARG A N 1
ATOM 702 C CA . ARG A 1 95 ? -2.885 25.203 27.953 1 97.94 95 ARG A CA 1
ATOM 703 C C . ARG A 1 95 ? -2.008 26.344 27.438 1 97.94 95 ARG A C 1
ATOM 705 O O . ARG A 1 95 ? -0.86 26.484 27.875 1 97.94 95 ARG A O 1
ATOM 712 N N . LEU A 1 96 ? -2.541 27.062 26.531 1 97.62 96 LEU A N 1
ATOM 713 C CA . LEU A 1 96 ? -1.766 28.125 25.906 1 97.62 96 LEU A CA 1
ATOM 714 C C . LEU A 1 96 ? -1.928 29.438 26.641 1 97.62 96 LEU A C 1
ATOM 716 O O . LEU A 1 96 ? -2.912 29.641 27.359 1 97.62 96 LEU A O 1
ATOM 720 N N . PRO A 1 97 ? -0.916 30.344 26.453 1 95.56 97 PRO A N 1
ATOM 721 C CA . PRO A 1 97 ? -1.005 31.672 27.094 1 95.56 97 PRO A CA 1
ATOM 722 C C . PRO A 1 97 ? -2.041 32.562 26.438 1 95.56 97 PRO A C 1
ATOM 724 O O . PRO A 1 97 ? -2.475 33.562 27.031 1 95.56 97 PRO A O 1
ATOM 727 N N . ARG A 1 98 ? -2.398 32.281 25.203 1 94.69 98 ARG A N 1
ATOM 728 C CA . ARG A 1 98 ? -3.426 33 24.453 1 94.69 98 ARG A CA 1
ATOM 729 C C . ARG A 1 98 ? -4.371 32.031 23.75 1 94.69 98 ARG A C 1
ATOM 731 O O . ARG A 1 98 ? -3.963 30.953 23.328 1 94.69 98 ARG A O 1
ATOM 738 N N . LYS A 1 99 ? -5.668 32.562 23.609 1 98.06 99 LYS A N 1
ATOM 739 C CA . LYS A 1 99 ? -6.637 31.766 22.875 1 98.06 99 LYS A CA 1
ATOM 740 C C . LYS A 1 99 ? -6.328 31.734 21.391 1 98.06 99 LYS A C 1
ATOM 742 O O . LYS A 1 99 ? -5.844 32.719 20.828 1 98.06 99 LYS A O 1
ATOM 747 N N . ALA A 1 100 ? -6.617 30.641 20.781 1 98.75 100 ALA A N 1
ATOM 748 C CA . ALA A 1 100 ? -6.355 30.469 19.344 1 98.75 100 ALA A CA 1
ATOM 749 C C . ALA A 1 100 ? -7.598 30.797 18.516 1 98.75 100 ALA A C 1
ATOM 751 O O . ALA A 1 100 ? -8.727 30.594 18.969 1 98.75 100 ALA A O 1
ATOM 752 N N . ASP A 1 101 ? -7.328 31.234 17.328 1 98.69 101 ASP A N 1
ATOM 753 C CA . ASP A 1 101 ? -8.398 31.516 16.391 1 98.69 101 ASP A CA 1
ATOM 754 C C . ASP A 1 101 ? -8.734 30.266 15.555 1 98.69 101 ASP A C 1
ATOM 756 O O . ASP A 1 101 ? -9.852 30.141 15.055 1 98.69 101 ASP A O 1
ATOM 760 N N . VAL A 1 102 ? -7.777 29.438 15.375 1 98.75 102 VAL A N 1
ATOM 761 C CA . VAL A 1 102 ? -7.918 28.266 14.523 1 98.75 102 VAL A CA 1
ATOM 762 C C . VAL A 1 102 ? -7.199 27.078 15.164 1 98.75 102 VAL A C 1
ATOM 764 O O . VAL A 1 102 ? -6.074 27.203 15.648 1 98.75 102 VAL A O 1
ATOM 767 N N . ILE A 1 103 ? -7.906 25.938 15.266 1 98.69 103 ILE A N 1
ATOM 768 C CA . ILE A 1 103 ? -7.297 24.641 15.547 1 98.69 103 ILE A CA 1
ATOM 769 C C . ILE A 1 103 ? -7.348 23.766 14.297 1 98.69 103 ILE A C 1
ATOM 771 O O . ILE A 1 103 ? -8.414 23.578 13.703 1 98.69 103 ILE A O 1
ATOM 775 N N . VAL A 1 104 ? -6.184 23.281 13.875 1 98 104 VAL A N 1
ATOM 776 C CA . VAL A 1 104 ? -6.121 22.422 12.703 1 98 104 VAL A CA 1
ATOM 777 C C . VAL A 1 104 ? -5.391 21.125 13.062 1 98 104 VAL A C 1
ATOM 779 O O . VAL A 1 104 ? -4.488 21.125 13.906 1 98 104 VAL A O 1
ATOM 782 N N . SER A 1 105 ? -5.871 20.016 12.477 1 96.06 105 SER A N 1
ATOM 783 C CA . SER A 1 105 ? -5.246 18.719 12.703 1 96.06 105 SER A CA 1
ATOM 784 C C . SER A 1 105 ? -5.5 17.766 11.539 1 96.06 105 SER A C 1
ATOM 786 O O . SER A 1 105 ? -6.547 17.844 10.891 1 96.06 105 SER A O 1
ATOM 788 N N . GLU A 1 106 ? -4.465 16.984 11.289 1 90.38 106 GLU A N 1
ATOM 789 C CA . GLU A 1 106 ? -4.652 15.836 10.398 1 90.38 106 GLU A CA 1
ATOM 790 C C . GLU A 1 106 ? -4.098 14.562 11.016 1 90.38 106 GLU A C 1
ATOM 792 O O . GLU A 1 106 ? -2.926 14.227 10.82 1 90.38 106 GLU A O 1
ATOM 797 N N . MET A 1 107 ? -4.914 13.867 11.727 1 84.38 107 MET A N 1
ATOM 798 C CA . MET A 1 107 ? -4.574 12.594 12.359 1 84.38 107 MET A CA 1
ATOM 799 C C . MET A 1 107 ? -5.547 11.5 11.938 1 84.38 107 MET A C 1
ATOM 801 O O . MET A 1 107 ? -5.879 10.617 12.734 1 84.38 107 MET A O 1
ATOM 805 N N . MET A 1 108 ? -5.969 11.68 10.703 1 81.94 108 MET A N 1
ATOM 806 C CA . MET A 1 108 ? -6.957 10.719 10.219 1 81.94 108 MET A CA 1
ATOM 807 C C . MET A 1 108 ? -6.281 9.469 9.672 1 81.94 108 MET A C 1
ATOM 809 O O . MET A 1 108 ? -5.371 9.555 8.844 1 81.94 108 MET A O 1
ATOM 813 N N . GLY A 1 109 ? -6.582 8.32 10.164 1 79.62 109 GLY A N 1
ATOM 814 C CA . GLY A 1 109 ? -6.219 7.051 9.555 1 79.62 109 GLY A CA 1
ATOM 815 C C . GLY A 1 109 ? -7.18 6.617 8.461 1 79.62 109 GLY A C 1
ATOM 816 O O . GLY A 1 109 ? -7.805 7.457 7.809 1 79.62 109 GLY A O 1
ATOM 817 N N . ASN A 1 110 ? -7.152 5.234 7.973 1 74.75 110 ASN A N 1
ATOM 818 C CA . ASN A 1 110 ? -8.031 4.727 6.926 1 74.75 110 ASN A CA 1
ATOM 819 C C . ASN A 1 110 ? -9.477 4.652 7.395 1 74.75 110 ASN A C 1
ATOM 821 O O . ASN A 1 110 ? -10.398 4.629 6.578 1 74.75 110 ASN A O 1
ATOM 825 N N . LEU A 1 111 ? -9.703 3.965 8.516 1 58.22 111 LEU A N 1
ATOM 826 C CA . LEU A 1 111 ? -10.914 3.857 9.32 1 58.22 111 LEU A CA 1
ATOM 827 C C . LEU A 1 111 ? -10.594 3.947 10.805 1 58.22 111 LEU A C 1
ATOM 829 O O . LEU A 1 111 ? -9.539 3.477 11.25 1 58.22 111 LEU A O 1
ATOM 833 N N . GLY A 1 112 ? -10.594 4.781 11.562 1 52.81 112 GLY A N 1
ATOM 834 C CA . GLY A 1 112 ? -10.383 4.719 13 1 52.81 112 GLY A CA 1
ATOM 835 C C . GLY A 1 112 ? -11.078 5.832 13.758 1 52.81 112 GLY A C 1
ATOM 836 O O . GLY A 1 112 ? -11.625 6.754 13.148 1 52.81 112 GLY A O 1
ATOM 837 N N . PRO A 1 113 ? -11.219 5.266 14.945 1 52.16 113 PRO A N 1
ATOM 838 C CA . PRO A 1 113 ? -12.023 6.254 15.672 1 52.16 113 PRO A CA 1
ATOM 839 C C . PRO A 1 113 ? -11.508 7.68 15.492 1 52.16 113 PRO A C 1
ATOM 841 O O . PRO A 1 113 ? -10.547 8.078 16.156 1 52.16 113 PRO A O 1
ATOM 844 N N . GLU A 1 114 ? -11.539 8.18 14.039 1 56.31 114 GLU A N 1
ATOM 845 C CA . GLU A 1 114 ? -11.789 9.602 13.781 1 56.31 114 GLU A CA 1
ATOM 846 C C . GLU A 1 114 ? -12.398 10.281 15 1 56.31 114 GLU A C 1
ATOM 848 O O . GLU A 1 114 ? -12.125 11.461 15.258 1 56.31 114 GLU A O 1
ATOM 853 N N . GLU A 1 115 ? -12.93 9.281 15.633 1 56.28 115 GLU A N 1
ATOM 854 C CA . GLU A 1 115 ? -13.547 9.82 16.844 1 56.28 115 GLU A CA 1
ATOM 855 C C . GLU A 1 115 ? -12.492 10.281 17.844 1 56.28 115 GLU A C 1
ATOM 857 O O . GLU A 1 115 ? -12.656 11.312 18.484 1 56.28 115 GLU A O 1
ATOM 862 N N . ASN A 1 116 ? -11.375 9.398 17.641 1 72.94 116 ASN A N 1
ATOM 863 C CA . ASN A 1 116 ? -10.391 9.805 18.641 1 72.94 116 ASN A CA 1
ATOM 864 C C . ASN A 1 116 ? -9.766 11.156 18.281 1 72.94 116 ASN A C 1
ATOM 866 O O . ASN A 1 116 ? -9.516 11.977 19.172 1 72.94 116 ASN A O 1
ATOM 870 N N . MET A 1 117 ? -9.758 11.344 17 1 83.19 117 MET A N 1
ATOM 871 C CA . MET A 1 117 ? -9.227 12.641 16.594 1 83.19 117 MET A CA 1
ATOM 872 C C . MET A 1 117 ? -10.156 13.766 17.031 1 83.19 117 MET A C 1
ATOM 874 O O . MET A 1 117 ? -9.711 14.758 17.609 1 83.19 117 MET A O 1
ATOM 878 N N . MET A 1 118 ? -11.414 13.555 16.891 1 86.94 118 MET A N 1
ATOM 879 C CA . MET A 1 118 ? -12.367 14.617 17.219 1 86.94 118 MET A CA 1
ATOM 880 C C . MET A 1 118 ? -12.438 14.836 18.719 1 86.94 118 MET A C 1
ATOM 882 O O . MET A 1 118 ? -12.594 15.969 19.172 1 86.94 118 MET A O 1
ATOM 886 N N . ARG A 1 119 ? -12.273 13.766 19.469 1 88.44 119 ARG A N 1
ATOM 887 C CA . ARG A 1 119 ? -12.258 13.891 20.922 1 88.44 119 ARG A CA 1
ATOM 888 C C . ARG A 1 119 ? -11.055 14.711 21.391 1 88.44 119 ARG A C 1
ATOM 890 O O . ARG A 1 119 ? -11.18 15.555 22.281 1 88.44 119 ARG A O 1
ATOM 897 N N . VAL A 1 120 ? -9.977 14.5 20.75 1 92.38 120 VAL A N 1
ATOM 898 C CA . VAL A 1 120 ? -8.766 15.242 21.062 1 92.38 120 VAL A CA 1
ATOM 899 C C . VAL A 1 120 ? -8.953 16.719 20.719 1 92.38 120 VAL A C 1
ATOM 901 O O . VAL A 1 120 ? -8.68 17.594 21.547 1 92.38 120 VAL A O 1
ATOM 904 N N . LEU A 1 121 ? -9.5 17 19.562 1 94.62 121 LEU A N 1
ATOM 905 C CA . LEU A 1 121 ? -9.688 18.375 19.109 1 94.62 121 LEU A CA 1
ATOM 906 C C . LEU A 1 121 ? -10.68 19.109 20 1 94.62 121 LEU A C 1
ATOM 908 O O . LEU A 1 121 ? -10.484 20.281 20.312 1 94.62 121 LEU A O 1
ATOM 912 N N . ASP A 1 122 ? -11.633 18.391 20.484 1 94.31 122 ASP A N 1
ATOM 913 C CA . ASP A 1 122 ? -12.617 18.984 21.391 1 94.31 122 ASP A CA 1
ATOM 914 C C . ASP A 1 122 ? -11.969 19.359 22.719 1 94.31 122 ASP A C 1
ATOM 916 O O . ASP A 1 122 ? -12.258 20.422 23.281 1 94.31 122 ASP A O 1
ATOM 920 N N . SER A 1 123 ? -11.18 18.484 23.172 1 96 123 SER A N 1
ATOM 921 C CA . SER A 1 123 ? -10.477 18.75 24.422 1 96 123 SER A CA 1
ATOM 922 C C . SER A 1 123 ? -9.57 19.969 24.297 1 96 123 SER A C 1
ATOM 924 O O . SER A 1 123 ? -9.547 20.828 25.188 1 96 123 SER A O 1
ATOM 926 N N . VAL A 1 124 ? -8.852 20.125 23.219 1 97.81 124 VAL A N 1
ATOM 927 C CA . VAL A 1 124 ? -7.965 21.25 22.969 1 97.81 124 VAL A CA 1
ATOM 928 C C . VAL A 1 124 ? -8.781 22.547 22.844 1 97.81 124 VAL A C 1
ATOM 930 O O . VAL A 1 124 ? -8.422 23.578 23.406 1 97.81 124 VAL A O 1
ATOM 933 N N . ALA A 1 125 ? -9.867 22.453 22.172 1 98 125 ALA A N 1
ATOM 934 C CA . ALA A 1 125 ? -10.711 23.609 21.906 1 98 125 ALA A CA 1
ATOM 935 C C . ALA A 1 125 ? -11.297 24.172 23.203 1 98 125 ALA A C 1
ATOM 937 O O . ALA A 1 125 ? -11.336 25.391 23.406 1 98 125 ALA A O 1
ATOM 938 N N . ARG A 1 126 ? -11.742 23.281 24.078 1 97.62 126 ARG A N 1
ATOM 939 C CA . ARG A 1 126 ? -12.344 23.703 25.344 1 97.62 126 ARG A CA 1
ATOM 940 C C . ARG A 1 126 ? -11.383 24.578 26.141 1 97.62 126 ARG A C 1
ATOM 942 O O . ARG A 1 126 ? -11.812 25.5 26.828 1 97.62 126 ARG A O 1
ATOM 949 N N . LYS A 1 127 ? -10.148 24.359 25.969 1 98 127 LYS A N 1
ATOM 950 C CA . LYS A 1 127 ? -9.141 25.031 26.781 1 98 127 LYS A CA 1
ATOM 951 C C . LYS A 1 127 ? -8.555 26.234 26.047 1 98 127 LYS A C 1
ATOM 953 O O . LYS A 1 127 ? -8.141 27.203 26.688 1 98 127 LYS A O 1
ATOM 958 N N . ASN A 1 128 ? -8.516 26.141 24.703 1 98.69 128 ASN A N 1
ATOM 959 C CA . ASN A 1 128 ? -7.566 27.016 24.047 1 98.69 128 ASN A CA 1
ATOM 960 C C . ASN A 1 128 ? -8.219 27.797 22.906 1 98.69 128 ASN A C 1
ATOM 962 O O . ASN A 1 128 ? -7.613 28.703 22.328 1 98.69 128 ASN A O 1
ATOM 966 N N . LEU A 1 129 ? -9.445 27.453 22.562 1 98.62 129 LEU A N 1
ATOM 967 C CA . LEU A 1 129 ? -10.047 28.078 21.391 1 98.62 129 LEU A CA 1
ATOM 968 C C . LEU A 1 129 ? -10.781 29.359 21.766 1 98.62 129 LEU A C 1
ATOM 970 O O . LEU A 1 129 ? -11.492 29.391 22.781 1 98.62 129 LEU A O 1
ATOM 974 N N . ALA A 1 130 ? -10.57 30.484 21 1 98 130 ALA A N 1
ATOM 975 C CA . ALA A 1 130 ? -11.297 31.734 21.188 1 98 130 ALA A CA 1
ATOM 976 C C . ALA A 1 130 ? -12.773 31.562 20.859 1 98 130 ALA A C 1
ATOM 978 O O . ALA A 1 130 ? -13.156 30.656 20.125 1 98 130 ALA A O 1
ATOM 979 N N . PRO A 1 131 ? -13.484 32.656 21.484 1 93.94 131 PRO A N 1
ATOM 980 C CA . PRO A 1 131 ? -14.883 32.656 21.047 1 93.94 131 PRO A CA 1
ATOM 981 C C . PRO A 1 131 ? -15.031 32.781 19.547 1 93.94 131 PRO A C 1
ATOM 983 O O . PRO A 1 131 ? -14.312 33.562 18.922 1 93.94 131 PRO A O 1
ATOM 986 N N . ASN A 1 132 ? -15.586 32 18.797 1 94.19 132 ASN A N 1
ATOM 987 C CA . ASN A 1 132 ? -15.836 32 17.359 1 94.19 132 ASN A CA 1
ATOM 988 C C . ASN A 1 132 ? -14.695 31.359 16.594 1 94.19 132 ASN A C 1
ATOM 990 O O . ASN A 1 132 ? -14.57 31.547 15.383 1 94.19 132 ASN A O 1
ATOM 994 N N . GLY A 1 133 ? -13.719 30.875 17.328 1 97.94 133 GLY A N 1
ATOM 995 C CA . GLY A 1 133 ? -12.633 30.156 16.672 1 97.94 133 GLY A CA 1
ATOM 996 C C . GLY A 1 133 ? -13.117 29 15.82 1 97.94 133 GLY A C 1
ATOM 997 O O . GLY A 1 133 ? -14.289 28.609 15.891 1 97.94 133 GLY A O 1
ATOM 998 N N . ARG A 1 134 ? -12.25 28.531 14.969 1 97.94 134 ARG A N 1
ATOM 999 C CA . ARG A 1 134 ? -12.602 27.469 14.031 1 97.94 134 ARG A CA 1
ATOM 1000 C C . ARG A 1 134 ? -11.75 26.219 14.266 1 97.94 134 ARG A C 1
ATOM 1002 O O . ARG A 1 134 ? -10.57 26.328 14.617 1 97.94 134 ARG A O 1
ATOM 1009 N N . ILE A 1 135 ? -12.445 25.078 14.133 1 97.38 135 ILE A N 1
ATOM 1010 C CA . ILE A 1 135 ? -11.75 23.797 14.18 1 97.38 135 ILE A CA 1
ATOM 1011 C C . ILE A 1 135 ? -11.742 23.156 12.789 1 97.38 135 ILE A C 1
ATOM 1013 O O . ILE A 1 135 ? -12.781 23.094 12.133 1 97.38 135 ILE A O 1
ATOM 1017 N N . ILE A 1 136 ? -10.5 22.734 12.344 1 97 136 ILE A N 1
ATOM 1018 C CA . ILE A 1 136 ? -10.32 22.062 11.062 1 97 136 ILE A CA 1
ATOM 1019 C C . ILE A 1 136 ? -9.688 20.688 11.273 1 97 136 ILE A C 1
ATOM 1021 O O . ILE A 1 136 ? -8.547 20.594 11.719 1 97 136 ILE A O 1
ATOM 1025 N N . PRO A 1 137 ? -10.422 19.625 10.906 1 95.12 137 PRO A N 1
ATOM 1026 C CA . PRO A 1 137 ? -11.766 19.547 10.328 1 95.12 137 PRO A CA 1
ATOM 1027 C C . PRO A 1 137 ? -12.875 19.812 11.344 1 95.12 137 PRO A C 1
ATOM 1029 O O . PRO A 1 137 ? -12.703 19.547 12.531 1 95.12 137 PRO A O 1
ATOM 1032 N N . ARG A 1 138 ? -13.961 20.297 10.883 1 94.38 138 ARG A N 1
ATOM 1033 C CA . ARG A 1 138 ? -15.055 20.609 11.789 1 94.38 138 ARG A CA 1
ATOM 1034 C C . ARG A 1 138 ? -15.891 19.375 12.094 1 94.38 138 ARG A C 1
ATOM 1036 O O . ARG A 1 138 ? -16.531 19.297 13.148 1 94.38 138 ARG A O 1
ATOM 1043 N N . GLU A 1 139 ? -15.906 18.453 11.148 1 91.81 139 GLU A N 1
ATOM 1044 C CA . GLU A 1 139 ? -16.656 17.203 11.344 1 91.81 139 GLU A CA 1
ATOM 1045 C C . GLU A 1 139 ? -16 16.047 10.602 1 91.81 139 GLU A C 1
ATOM 1047 O O . GLU A 1 139 ? -15.43 16.234 9.531 1 91.81 139 GLU A O 1
ATOM 1052 N N . LEU A 1 140 ? -16.062 14.914 11.227 1 91.5 140 LEU A N 1
ATOM 1053 C CA . LEU A 1 140 ? -15.625 13.664 10.625 1 91.5 140 LEU A CA 1
ATOM 1054 C C . LEU A 1 140 ? -16.719 12.602 10.711 1 91.5 140 LEU A C 1
ATOM 1056 O O . LEU A 1 140 ? -17.234 12.336 11.797 1 91.5 140 LEU A O 1
ATOM 1060 N N . THR A 1 141 ? -17.062 12.031 9.547 1 90 141 THR A N 1
ATOM 1061 C CA . THR A 1 141 ? -18.109 11.016 9.5 1 90 141 THR A CA 1
ATOM 1062 C C . THR A 1 141 ? -17.594 9.727 8.867 1 90 141 THR A C 1
ATOM 1064 O O . THR A 1 141 ? -16.922 9.758 7.828 1 90 141 THR A O 1
ATOM 1067 N N . THR A 1 142 ? -17.875 8.633 9.523 1 90.12 142 THR A N 1
ATOM 1068 C CA . THR A 1 142 ? -17.609 7.316 8.961 1 90.12 142 THR A CA 1
ATOM 1069 C C . THR A 1 142 ? -18.906 6.691 8.43 1 90.12 142 THR A C 1
ATOM 1071 O O . THR A 1 142 ? -19.922 6.695 9.117 1 90.12 142 THR A O 1
ATOM 1074 N N . THR A 1 143 ? -18.828 6.184 7.23 1 93.19 143 THR A N 1
ATOM 1075 C CA . THR A 1 143 ? -20.016 5.609 6.613 1 93.19 143 THR A CA 1
ATOM 1076 C C . THR A 1 143 ? -19.734 4.199 6.098 1 93.19 143 THR A C 1
ATOM 1078 O O . THR A 1 143 ? -18.578 3.826 5.902 1 93.19 143 THR A O 1
ATOM 1081 N N . LEU A 1 144 ? -20.797 3.379 6.062 1 95.88 144 LEU A N 1
ATOM 1082 C CA . LEU A 1 144 ? -20.75 2.02 5.535 1 95.88 144 LEU A CA 1
ATOM 1083 C C . LEU A 1 144 ? -21.578 1.901 4.258 1 95.88 144 LEU A C 1
ATOM 1085 O O . LEU A 1 144 ? -22.594 2.594 4.098 1 95.88 144 LEU A O 1
ATOM 1089 N N . ALA A 1 145 ? -21.156 1.052 3.381 1 97.88 145 ALA A N 1
ATOM 1090 C CA . ALA A 1 145 ? -21.906 0.727 2.172 1 97.88 145 ALA A CA 1
ATOM 1091 C C . ALA A 1 145 ? -21.672 -0.721 1.751 1 97.88 145 ALA A C 1
ATOM 1093 O O . ALA A 1 145 ? -20.594 -1.271 1.981 1 97.88 145 ALA A O 1
ATOM 1094 N N . ALA A 1 146 ? -22.688 -1.338 1.211 1 98.5 146 ALA A N 1
ATOM 1095 C CA . ALA A 1 146 ? -22.562 -2.654 0.594 1 98.5 146 ALA A CA 1
ATOM 1096 C C . ALA A 1 146 ? -21.922 -2.549 -0.792 1 98.5 146 ALA A C 1
ATOM 1098 O O . ALA A 1 146 ? -22.297 -1.684 -1.587 1 98.5 146 ALA A O 1
ATOM 1099 N N . ILE A 1 147 ? -20.984 -3.486 -1.104 1 98.31 147 ILE A N 1
ATOM 1100 C CA . ILE A 1 147 ? -20.281 -3.285 -2.365 1 98.31 147 ILE A CA 1
ATOM 1101 C C . ILE A 1 147 ? -20.109 -4.625 -3.078 1 98.31 147 ILE A C 1
ATOM 1103 O O . ILE A 1 147 ? -20.156 -5.684 -2.447 1 98.31 147 ILE A O 1
ATOM 1107 N N . GLU A 1 148 ? -19.969 -4.508 -4.363 1 98.12 148 GLU A N 1
ATOM 1108 C CA . GLU A 1 148 ? -19.484 -5.539 -5.273 1 98.12 148 GLU A CA 1
ATOM 1109 C C . GLU A 1 148 ? -18.125 -5.16 -5.875 1 98.12 148 GLU A C 1
ATOM 1111 O O . GLU A 1 148 ? -18.016 -4.133 -6.547 1 98.12 148 GLU A O 1
ATOM 1116 N N . PHE A 1 149 ? -17.125 -6 -5.621 1 96.38 149 PHE A N 1
ATOM 1117 C CA . PHE A 1 149 ? -15.812 -5.738 -6.199 1 96.38 149 PHE A CA 1
ATOM 1118 C C . PHE A 1 149 ? -15.836 -5.918 -7.711 1 96.38 149 PHE A C 1
ATOM 1120 O O . PHE A 1 149 ? -16.625 -6.715 -8.234 1 96.38 149 PHE A O 1
ATOM 1127 N N . ASP A 1 150 ? -15.039 -5.121 -8.367 1 92.5 150 ASP A N 1
ATOM 1128 C CA . ASP A 1 150 ? -14.844 -5.273 -9.805 1 92.5 150 ASP A CA 1
ATOM 1129 C C . ASP A 1 150 ? -13.539 -6 -10.109 1 92.5 150 ASP A C 1
ATOM 1131 O O . ASP A 1 150 ? -12.531 -5.363 -10.43 1 92.5 150 ASP A O 1
ATOM 1135 N N . ASP A 1 151 ? -13.547 -7.32 -10.031 1 87.31 151 ASP A N 1
ATOM 1136 C CA . ASP A 1 151 ? -12.477 -8.234 -10.414 1 87.31 151 ASP A CA 1
ATOM 1137 C C . ASP A 1 151 ? -11.188 -7.918 -9.656 1 87.31 151 ASP A C 1
ATOM 1139 O O . ASP A 1 151 ? -10.109 -7.852 -10.25 1 87.31 151 ASP A O 1
ATOM 1143 N N . GLU A 1 152 ? -11.312 -7.652 -8.375 1 91.56 152 GLU A N 1
ATOM 1144 C CA . GLU A 1 152 ? -10.18 -7.457 -7.48 1 91.56 152 GLU A CA 1
ATOM 1145 C C . GLU A 1 152 ? -10.562 -7.754 -6.031 1 91.56 152 GLU A C 1
ATOM 1147 O O . GLU A 1 152 ? -11.727 -8.031 -5.734 1 91.56 152 GLU A O 1
ATOM 1152 N N . GLY A 1 153 ? -9.57 -7.719 -5.188 1 89.81 153 GLY A N 1
ATOM 1153 C CA . GLY A 1 153 ? -9.844 -7.906 -3.773 1 89.81 153 GLY A CA 1
ATOM 1154 C C . GLY A 1 153 ? -10.625 -9.172 -3.477 1 89.81 153 GLY A C 1
ATOM 1155 O O . GLY A 1 153 ? -10.336 -10.234 -4.035 1 89.81 153 GLY A O 1
ATOM 1156 N N . TRP A 1 154 ? -11.594 -8.992 -2.604 1 89.5 154 TRP A N 1
ATOM 1157 C CA . TRP A 1 154 ? -12.398 -10.125 -2.17 1 89.5 154 TRP A CA 1
ATOM 1158 C C . TRP A 1 154 ? -13.25 -10.664 -3.316 1 89.5 154 TRP A C 1
ATOM 1160 O O . TRP A 1 154 ? -13.711 -11.805 -3.277 1 89.5 154 TRP A O 1
ATOM 1170 N N . GLY A 1 155 ? -13.453 -9.875 -4.324 1 91.19 155 GLY A N 1
ATOM 1171 C CA . GLY A 1 155 ? -14.242 -10.273 -5.473 1 91.19 155 GLY A CA 1
ATOM 1172 C C . GLY A 1 155 ? -13.602 -11.375 -6.289 1 91.19 155 GLY A C 1
ATOM 1173 O O . GLY A 1 155 ? -14.273 -12.047 -7.074 1 91.19 155 GLY A O 1
ATOM 1174 N N . MET A 1 156 ? -12.367 -11.562 -6.051 1 90.31 156 MET A N 1
ATOM 1175 C CA . MET A 1 156 ? -11.625 -12.555 -6.82 1 90.31 156 MET A CA 1
ATOM 1176 C C . MET A 1 156 ? -12.109 -13.969 -6.504 1 90.31 156 MET A C 1
ATOM 1178 O O . MET A 1 156 ? -12.008 -14.867 -7.34 1 90.31 156 MET A O 1
ATOM 1182 N N . TRP A 1 157 ? -12.641 -14.156 -5.355 1 91.62 157 TRP A N 1
ATOM 1183 C CA . TRP A 1 157 ? -12.898 -15.5 -4.852 1 91.62 157 TRP A CA 1
ATOM 1184 C C . TRP A 1 157 ? -14.227 -16.031 -5.371 1 91.62 157 TRP A C 1
ATOM 1186 O O . TRP A 1 157 ? -14.578 -17.188 -5.137 1 91.62 157 TRP A O 1
ATOM 1196 N N . GLY A 1 158 ? -15.039 -15.305 -6.012 1 84.88 158 GLY A N 1
ATOM 1197 C CA . GLY A 1 158 ? -16.297 -15.781 -6.582 1 84.88 158 GLY A CA 1
ATOM 1198 C C . GLY A 1 158 ? -16.281 -15.828 -8.102 1 84.88 158 GLY A C 1
ATOM 1199 O O . GLY A 1 158 ? -17.219 -16.312 -8.719 1 84.88 158 GLY A O 1
ATOM 1200 N N . GLN A 1 159 ? -15.203 -15.43 -8.703 1 78.38 159 GLN A N 1
ATOM 1201 C CA . GLN A 1 159 ? -15.117 -15.344 -10.156 1 78.38 159 GLN A CA 1
ATOM 1202 C C . GLN A 1 159 ? -14.641 -16.656 -10.758 1 78.38 159 GLN A C 1
ATOM 1204 O O . GLN A 1 159 ? -13.992 -17.469 -10.086 1 78.38 159 GLN A O 1
ATOM 1209 N N . ASP A 1 160 ? -15.125 -16.766 -11.945 1 88.69 160 ASP A N 1
ATOM 1210 C CA . ASP A 1 160 ? -14.523 -17.844 -12.734 1 88.69 160 ASP A CA 1
ATOM 1211 C C . ASP A 1 160 ? -13.031 -17.609 -12.938 1 88.69 160 ASP A C 1
ATOM 1213 O O . ASP A 1 160 ? -12.617 -16.531 -13.352 1 88.69 160 ASP A O 1
ATOM 1217 N N . PHE A 1 161 ? -12.266 -18.578 -12.531 1 92.12 161 PHE A N 1
ATOM 1218 C CA . PHE A 1 161 ? -10.828 -18.5 -12.734 1 92.12 161 PHE A CA 1
ATOM 1219 C C . PHE A 1 161 ? -10.375 -19.5 -13.797 1 92.12 161 PHE A C 1
ATOM 1221 O O . PHE A 1 161 ? -9.93 -20.609 -13.477 1 92.12 161 PHE A O 1
ATOM 1228 N N . HIS A 1 162 ? -10.547 -19.109 -15.039 1 92 162 HIS A N 1
ATOM 1229 C CA . HIS A 1 162 ? -10.133 -19.922 -16.172 1 92 162 HIS A CA 1
ATOM 1230 C C . HIS A 1 162 ? -10.805 -21.281 -16.156 1 92 162 HIS A C 1
ATOM 1232 O O . HIS A 1 162 ? -10.148 -22.312 -16.359 1 92 162 HIS A O 1
ATOM 1238 N N . GLY A 1 163 ? -12.102 -21.312 -15.805 1 94.19 163 GLY A N 1
ATOM 1239 C CA . GLY A 1 163 ? -12.859 -22.562 -15.805 1 94.19 163 GLY A CA 1
ATOM 1240 C C . GLY A 1 163 ? -12.883 -23.25 -14.453 1 94.19 163 GLY A C 1
ATOM 1241 O O . GLY A 1 163 ? -13.523 -24.297 -14.297 1 94.19 163 GLY A O 1
ATOM 1242 N N . PHE A 1 164 ? -12.188 -22.719 -13.461 1 96.62 164 PHE A N 1
ATOM 1243 C CA . PHE A 1 164 ? -12.141 -23.312 -12.125 1 96.62 164 PHE A CA 1
ATOM 1244 C C . PHE A 1 164 ? -12.805 -22.391 -11.102 1 96.62 164 PHE A C 1
ATOM 1246 O O . PHE A 1 164 ? -13.023 -21.219 -11.367 1 96.62 164 PHE A O 1
ATOM 1253 N N . ARG A 1 165 ? -13.133 -23.047 -9.977 1 95.31 165 ARG A N 1
ATOM 1254 C CA . ARG A 1 165 ? -13.781 -22.312 -8.891 1 95.31 165 ARG A CA 1
ATOM 1255 C C . ARG A 1 165 ? -12.797 -22.031 -7.762 1 95.31 165 ARG A C 1
ATOM 1257 O O . ARG A 1 165 ? -12 -22.891 -7.387 1 95.31 165 ARG A O 1
ATOM 1264 N N . LEU A 1 166 ? -12.883 -20.75 -7.289 1 95.06 166 LEU A N 1
ATOM 1265 C CA . LEU A 1 166 ? -12.047 -20.375 -6.152 1 95.06 166 LEU A CA 1
ATOM 1266 C C . LEU A 1 166 ? -12.898 -19.969 -4.957 1 95.06 166 LEU A C 1
ATOM 1268 O O . LEU A 1 166 ? -12.375 -19.531 -3.932 1 95.06 166 LEU A O 1
ATOM 1272 N N . ASP A 1 167 ? -14.188 -20.094 -5.008 1 94.19 167 ASP A N 1
ATOM 1273 C CA . ASP A 1 167 ? -15.117 -19.609 -3.988 1 94.19 167 ASP A CA 1
ATOM 1274 C C . ASP A 1 167 ? -14.898 -20.328 -2.66 1 94.19 167 ASP A C 1
ATOM 1276 O O . ASP A 1 167 ? -15.328 -19.844 -1.609 1 94.19 167 ASP A O 1
ATOM 1280 N N . ALA A 1 168 ? -14.18 -21.531 -2.676 1 93.12 168 ALA A N 1
ATOM 1281 C CA . ALA A 1 168 ? -13.859 -22.266 -1.45 1 93.12 168 ALA A CA 1
ATOM 1282 C C . ALA A 1 168 ? -13.023 -21.406 -0.506 1 93.12 168 ALA A C 1
ATOM 1284 O O . ALA A 1 168 ? -13.047 -21.609 0.711 1 93.12 168 ALA A O 1
ATOM 1285 N N . VAL A 1 169 ? -12.289 -20.453 -1.085 1 93.5 169 VAL A N 1
ATOM 1286 C CA . VAL A 1 169 ? -11.414 -19.594 -0.296 1 93.5 169 VAL A CA 1
ATOM 1287 C C . VAL A 1 169 ? -12.25 -18.766 0.676 1 93.5 169 VAL A C 1
ATOM 1289 O O . VAL A 1 169 ? -11.766 -18.375 1.747 1 93.5 169 VAL A O 1
ATOM 1292 N N . GLN A 1 170 ? -13.547 -18.484 0.352 1 92.5 170 GLN A N 1
ATOM 1293 C CA . GLN A 1 170 ? -14.422 -17.656 1.177 1 92.5 170 GLN A CA 1
ATOM 1294 C C . GLN A 1 170 ? -14.641 -18.281 2.551 1 92.5 170 GLN A C 1
ATOM 1296 O O . GLN A 1 170 ? -14.938 -17.594 3.518 1 92.5 170 GLN A O 1
ATOM 1301 N N . ASP A 1 171 ? -14.438 -19.609 2.604 1 90.94 171 ASP A N 1
ATOM 1302 C CA . ASP A 1 171 ? -14.641 -20.328 3.855 1 90.94 171 ASP A CA 1
ATOM 1303 C C . ASP A 1 171 ? -13.547 -20 4.863 1 90.94 171 ASP A C 1
ATOM 1305 O O . ASP A 1 171 ? -13.68 -20.281 6.055 1 90.94 171 ASP A O 1
ATOM 1309 N N . PHE A 1 172 ? -12.516 -19.406 4.344 1 89.5 172 PHE A N 1
ATOM 1310 C CA . PHE A 1 172 ? -11.359 -19.156 5.203 1 89.5 172 PHE A CA 1
ATOM 1311 C C . PHE A 1 172 ? -11.281 -17.672 5.574 1 89.5 172 PHE A C 1
ATOM 1313 O O . PHE A 1 172 ? -10.336 -17.25 6.242 1 89.5 172 PHE A O 1
ATOM 1320 N N . ALA A 1 173 ? -12.266 -16.906 5.133 1 81 173 ALA A N 1
ATOM 1321 C CA . ALA A 1 173 ? -12.258 -15.477 5.426 1 81 173 ALA A CA 1
ATOM 1322 C C . ALA A 1 173 ? -12.617 -15.211 6.887 1 81 173 ALA A C 1
ATOM 1324 O O . ALA A 1 173 ? -13.5 -15.867 7.441 1 81 173 ALA A O 1
ATOM 1325 N N . GLU A 1 174 ? -11.875 -14.281 7.469 1 77.25 174 GLU A N 1
ATOM 1326 C CA . GLU A 1 174 ? -12.219 -13.82 8.812 1 77.25 174 GLU A CA 1
ATOM 1327 C C . GLU A 1 174 ? -13.141 -12.602 8.758 1 77.25 174 GLU A C 1
ATOM 1329 O O . GLU A 1 174 ? -12.977 -11.734 7.902 1 77.25 174 GLU A O 1
ATOM 1334 N N . PRO A 1 175 ? -14.125 -12.586 9.672 1 75.94 175 PRO A N 1
ATOM 1335 C CA . PRO A 1 175 ? -15.039 -11.445 9.688 1 75.94 175 PRO A CA 1
ATOM 1336 C C . PRO A 1 175 ? -14.414 -10.188 10.297 1 75.94 175 PRO A C 1
ATOM 1338 O O . PRO A 1 175 ? -15.008 -9.562 11.18 1 75.94 175 PRO A O 1
ATOM 1341 N N . ARG A 1 176 ? -13.242 -9.961 10.023 1 81.88 176 ARG A N 1
ATOM 1342 C CA . ARG A 1 176 ? -12.523 -8.781 10.508 1 81.88 176 ARG A CA 1
ATOM 1343 C C . ARG A 1 176 ? -12.242 -7.809 9.375 1 81.88 176 ARG A C 1
ATOM 13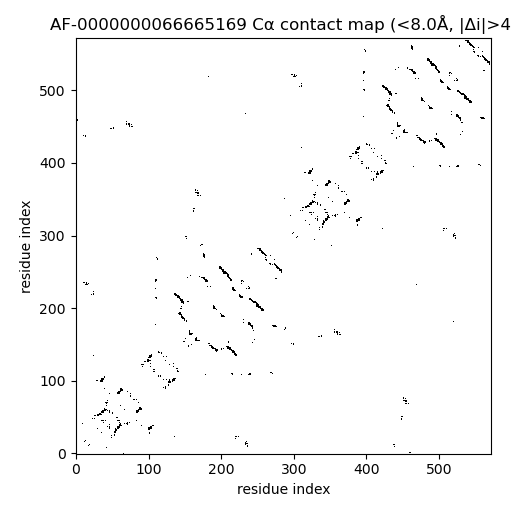45 O O . ARG A 1 176 ? -12.148 -8.211 8.211 1 81.88 176 ARG A O 1
ATOM 1352 N N . ALA A 1 177 ? -12.172 -6.652 9.844 1 86.44 177 ALA A N 1
ATOM 1353 C CA . ALA A 1 177 ? -11.914 -5.598 8.867 1 86.44 177 ALA A CA 1
ATOM 1354 C C . ALA A 1 177 ? -10.523 -5.734 8.258 1 86.44 177 ALA A C 1
ATOM 1356 O O . ALA A 1 177 ? -9.562 -6.062 8.961 1 86.44 177 ALA A O 1
ATOM 1357 N N . GLN A 1 178 ? -10.5 -5.5 7.02 1 87.38 178 GLN A N 1
ATOM 1358 C CA . GLN A 1 178 ? -9.25 -5.496 6.277 1 87.38 178 GLN A CA 1
ATOM 1359 C C . GLN A 1 178 ? -9.055 -4.18 5.531 1 87.38 178 GLN A C 1
ATOM 1361 O O . GLN A 1 178 ? -10.016 -3.609 5.008 1 87.38 178 GLN A O 1
ATOM 1366 N N . LEU A 1 179 ? -7.797 -3.73 5.48 1 88.94 179 LEU A N 1
ATOM 1367 C CA . LEU A 1 179 ? -7.496 -2.547 4.684 1 88.94 179 LEU A CA 1
ATOM 1368 C C . LEU A 1 179 ? -7.434 -2.893 3.199 1 88.94 179 LEU A C 1
ATOM 1370 O O . LEU A 1 179 ? -6.871 -3.924 2.822 1 88.94 179 LEU A O 1
ATOM 1374 N N . HIS A 1 180 ? -7.984 -2.012 2.406 1 91.56 180 HIS A N 1
ATOM 1375 C CA . HIS A 1 180 ? -8.008 -2.277 0.973 1 91.56 180 HIS A CA 1
ATOM 1376 C C . HIS A 1 180 ? -7.75 -1.006 0.172 1 91.56 180 HIS A C 1
ATOM 1378 O O . HIS A 1 180 ? -8.398 0.018 0.401 1 91.56 180 HIS A O 1
ATOM 1384 N N . PHE A 1 181 ? -6.758 -1.072 -0.718 1 90.5 181 PHE A N 1
ATOM 1385 C CA . PHE A 1 181 ? -6.516 -0.03 -1.708 1 90.5 181 PHE A CA 1
ATOM 1386 C C . PHE A 1 181 ? -7.156 -0.391 -3.043 1 90.5 181 PHE A C 1
ATOM 1388 O O . PHE A 1 181 ? -6.703 -1.313 -3.725 1 90.5 181 PHE A O 1
ATOM 1395 N N . PHE A 1 182 ? -8.164 0.372 -3.461 1 91.94 182 PHE A N 1
ATOM 1396 C CA . PHE A 1 182 ? -8.859 0.049 -4.703 1 91.94 182 PHE A CA 1
ATOM 1397 C C . PHE A 1 182 ? -8 0.416 -5.91 1 91.94 182 PHE A C 1
ATOM 1399 O O . PHE A 1 182 ? -7.445 1.515 -5.973 1 91.94 182 PHE A O 1
ATOM 1406 N N . GLN A 1 183 ? -7.926 -0.522 -6.828 1 86.19 183 GLN A N 1
ATOM 1407 C CA . GLN A 1 183 ? -7.367 -0.247 -8.148 1 86.19 183 GLN A CA 1
ATOM 1408 C C . GLN A 1 183 ? -8.469 0.076 -9.156 1 86.19 183 GLN A C 1
ATOM 1410 O O . GLN A 1 183 ? -8.219 0.738 -10.164 1 86.19 183 GLN A O 1
ATOM 1415 N N . ARG A 1 184 ? -9.57 -0.503 -8.883 1 89.94 184 ARG A N 1
ATOM 1416 C CA . ARG A 1 184 ? -10.805 -0.265 -9.625 1 89.94 184 ARG A CA 1
ATOM 1417 C C . ARG A 1 184 ? -11.961 0.049 -8.68 1 89.94 184 ARG A C 1
ATOM 1419 O O . ARG A 1 184 ? -12.109 -0.597 -7.641 1 89.94 184 ARG A O 1
ATOM 1426 N N . ALA A 1 185 ? -12.727 0.981 -9.078 1 92.69 185 ALA A N 1
ATOM 1427 C CA . ALA A 1 185 ? -13.844 1.356 -8.211 1 92.69 185 ALA A CA 1
ATOM 1428 C C . ALA A 1 185 ? -14.852 0.216 -8.086 1 92.69 185 ALA A C 1
ATOM 1430 O O . ALA A 1 185 ? -15.227 -0.401 -9.086 1 92.69 185 ALA A O 1
ATOM 1431 N N . PRO A 1 186 ? -15.312 -0.054 -6.902 1 96.88 186 PRO A N 1
ATOM 1432 C CA . PRO A 1 186 ? -16.375 -1.049 -6.738 1 96.88 186 PRO A CA 1
ATOM 1433 C C . PRO A 1 186 ? -17.75 -0.53 -7.184 1 96.88 186 PRO A C 1
ATOM 1435 O O . PRO A 1 186 ? -17.922 0.678 -7.359 1 96.88 186 PRO A O 1
ATOM 1438 N N . ARG A 1 187 ? -18.578 -1.436 -7.418 1 97.56 187 ARG A N 1
ATOM 1439 C CA . ARG A 1 187 ? -19.984 -1.079 -7.594 1 97.56 187 ARG A CA 1
ATOM 1440 C C . ARG A 1 187 ? -20.688 -0.952 -6.246 1 97.56 187 ARG A C 1
ATOM 1442 O O . ARG A 1 187 ? -20.703 -1.897 -5.453 1 97.56 187 ARG A O 1
ATOM 1449 N N . LEU A 1 188 ? -21.266 0.196 -5.961 1 98.31 188 LEU A N 1
ATOM 1450 C CA . LEU A 1 188 ? -22.062 0.366 -4.75 1 98.31 188 LEU A CA 1
ATOM 1451 C C . LEU A 1 188 ? -23.422 -0.291 -4.906 1 98.31 188 LEU A C 1
ATOM 1453 O O . LEU A 1 188 ? -24.141 -0.024 -5.875 1 98.31 188 LEU A O 1
ATOM 1457 N N . LEU A 1 189 ? -23.703 -1.137 -3.975 1 98.56 189 LEU A N 1
ATOM 1458 C CA . LEU A 1 189 ? -25 -1.809 -4.004 1 98.56 189 LEU A CA 1
ATOM 1459 C C . LEU A 1 189 ? -26.016 -1.09 -3.115 1 98.56 189 LEU A C 1
ATOM 1461 O O . LEU A 1 189 ? -27.219 -1.297 -3.246 1 98.56 189 LEU A O 1
ATOM 1465 N N . SER A 1 190 ? -25.562 -0.265 -2.146 1 98.38 190 SER A N 1
ATOM 1466 C CA . SER A 1 190 ? -26.375 0.565 -1.265 1 98.38 190 SER A CA 1
ATOM 1467 C C . SER A 1 190 ? -25.828 1.987 -1.186 1 98.38 190 SER A C 1
ATOM 1469 O O . SER A 1 190 ? -24.672 2.234 -1.531 1 98.38 190 SER A O 1
ATOM 1471 N N . ASP A 1 191 ? -26.688 2.861 -0.771 1 96.75 191 ASP A N 1
ATOM 1472 C CA . ASP A 1 191 ? -26.188 4.176 -0.395 1 96.75 191 ASP A CA 1
ATOM 1473 C C . ASP A 1 191 ? -25.359 4.102 0.888 1 96.75 191 ASP A C 1
ATOM 1475 O O . ASP A 1 191 ? -25.594 3.227 1.728 1 96.75 191 ASP A O 1
ATOM 1479 N N . PRO A 1 192 ? -24.375 4.945 0.949 1 96.31 192 PRO A N 1
ATOM 1480 C CA . PRO A 1 192 ? -23.609 4.996 2.199 1 96.31 192 PRO A CA 1
ATOM 1481 C C . PRO A 1 192 ? -24.453 5.465 3.385 1 96.31 192 PRO A C 1
ATOM 1483 O O . PRO A 1 192 ? -25.297 6.348 3.23 1 96.31 192 PRO A O 1
ATOM 1486 N N . VAL A 1 193 ? -24.25 4.859 4.57 1 96 193 VAL A N 1
ATOM 1487 C CA . VAL A 1 193 ? -24.953 5.199 5.801 1 96 193 VAL A CA 1
ATOM 1488 C C . VAL A 1 193 ? -23.938 5.422 6.93 1 96 193 VAL A C 1
ATOM 1490 O O . VAL A 1 193 ? -22.969 4.672 7.062 1 96 193 VAL A O 1
ATOM 1493 N N . PRO A 1 194 ? -24.141 6.5 7.727 1 93.12 194 PRO A N 1
ATOM 1494 C CA . PRO A 1 194 ? -23.234 6.691 8.867 1 93.12 194 PRO A CA 1
ATOM 1495 C C . PRO A 1 194 ? -23.188 5.473 9.789 1 93.12 194 PRO A C 1
ATOM 1497 O O . PRO A 1 194 ? -24.219 4.84 10.039 1 93.12 194 PRO A O 1
ATOM 1500 N N . ILE A 1 195 ? -22.016 5.195 10.258 1 90.19 195 ILE A N 1
ATOM 1501 C CA . ILE A 1 195 ? -21.797 4.008 11.078 1 90.19 195 ILE A CA 1
ATOM 1502 C C . ILE A 1 195 ? -22.438 4.203 12.445 1 90.19 195 ILE A C 1
ATOM 1504 O O . ILE A 1 195 ? -22.438 5.312 12.984 1 90.19 195 ILE A O 1
ATOM 1508 N N . GLY A 1 196 ? -22.984 3.166 13.016 1 89.25 196 GLY A N 1
ATOM 1509 C CA . GLY A 1 196 ? -23.547 3.041 14.344 1 89.25 196 GLY A CA 1
ATOM 1510 C C . GLY A 1 196 ? -23.406 1.647 14.93 1 89.25 196 GLY A C 1
ATOM 1511 O O . GLY A 1 196 ? -22.641 0.831 14.406 1 89.25 196 GLY A O 1
ATOM 1512 N N . ASP A 1 197 ? -23.984 1.5 16.062 1 91 197 ASP A N 1
ATOM 1513 C CA . ASP A 1 197 ? -23.938 0.164 16.656 1 91 197 ASP A CA 1
ATOM 1514 C C . ASP A 1 197 ? -24.688 -0.841 15.773 1 91 197 ASP A C 1
ATOM 1516 O O . ASP A 1 197 ? -24.25 -1.989 15.633 1 91 197 ASP A O 1
ATOM 1520 N N . ARG A 1 198 ? -25.797 -0.368 15.234 1 95.25 198 ARG A N 1
ATOM 1521 C CA . ARG A 1 198 ? -26.562 -1.116 14.242 1 95.25 198 ARG A CA 1
ATOM 1522 C C . ARG A 1 198 ? -26.797 -0.279 12.984 1 95.25 198 ARG A C 1
ATOM 1524 O O . ARG A 1 198 ? -27.094 0.915 13.078 1 95.25 198 ARG A O 1
ATOM 1531 N N . VAL A 1 199 ? -26.625 -0.947 11.828 1 96.12 199 VAL A N 1
ATOM 1532 C CA . VAL A 1 199 ? -26.766 -0.223 10.57 1 96.12 199 VAL A CA 1
ATOM 1533 C C . VAL A 1 199 ? -27.609 -1.044 9.594 1 96.12 199 VAL A C 1
ATOM 1535 O O . VAL A 1 199 ? -27.453 -2.266 9.508 1 96.12 199 VAL A O 1
ATOM 1538 N N . ARG A 1 200 ? -28.484 -0.378 8.977 1 97.5 200 ARG A N 1
ATOM 1539 C CA . ARG A 1 200 ? -29.234 -0.97 7.871 1 97.5 200 ARG A CA 1
ATOM 1540 C C . ARG A 1 200 ? -28.766 -0.415 6.531 1 97.5 200 ARG A C 1
ATOM 1542 O O . ARG A 1 200 ? -28.734 0.802 6.336 1 97.5 200 ARG A O 1
ATOM 1549 N N . LEU A 1 201 ? -28.469 -1.314 5.59 1 98.19 201 LEU A N 1
ATOM 1550 C CA . LEU A 1 201 ? -28.047 -0.938 4.246 1 98.19 201 LEU A CA 1
ATOM 1551 C C . LEU A 1 201 ? -29.047 -1.438 3.201 1 98.19 201 LEU A C 1
ATOM 1553 O O . LEU A 1 201 ? -28.953 -2.584 2.754 1 98.19 201 LEU A O 1
ATOM 1557 N N . PRO A 1 202 ? -29.953 -0.544 2.797 1 98.19 202 PRO A N 1
ATOM 1558 C CA . PRO A 1 202 ? -30.891 -0.961 1.749 1 98.19 202 PRO A CA 1
ATOM 1559 C C . PRO A 1 202 ? -30.203 -1.153 0.395 1 98.19 202 PRO A C 1
ATOM 1561 O O . PRO A 1 202 ? -29.484 -0.27 -0.066 1 98.19 202 PRO A O 1
ATOM 1564 N N . ILE A 1 203 ? -30.453 -2.324 -0.198 1 98.38 203 ILE A N 1
ATOM 1565 C CA . ILE A 1 203 ? -29.891 -2.604 -1.51 1 98.38 203 ILE A CA 1
ATOM 1566 C C . ILE A 1 203 ? -30.656 -1.845 -2.584 1 98.38 203 ILE A C 1
ATOM 1568 O O . ILE A 1 203 ? -31.891 -1.972 -2.682 1 98.38 203 ILE A O 1
ATOM 1572 N N . ALA A 1 204 ? -29.938 -1.05 -3.357 1 97.75 204 ALA A N 1
ATOM 1573 C CA . ALA A 1 204 ? -30.562 -0.153 -4.316 1 97.75 204 ALA A CA 1
ATOM 1574 C C . ALA A 1 204 ? -30.594 -0.771 -5.711 1 97.75 204 ALA A C 1
ATOM 1576 O O . ALA A 1 204 ? -31.344 -0.327 -6.582 1 97.75 204 ALA A O 1
ATOM 1577 N N . ARG A 1 205 ? -29.797 -1.811 -6.004 1 97.81 205 ARG A N 1
ATOM 1578 C CA . ARG A 1 205 ? -29.688 -2.436 -7.316 1 97.81 205 ARG A CA 1
ATOM 1579 C C . ARG A 1 205 ? -29.219 -3.883 -7.199 1 97.81 205 ARG A C 1
ATOM 1581 O O . ARG A 1 205 ? -28.562 -4.254 -6.227 1 97.81 205 ARG A O 1
ATOM 1588 N N . PRO A 1 206 ? -29.594 -4.66 -8.219 1 97.94 206 PRO A N 1
ATOM 1589 C CA . PRO A 1 206 ? -29.156 -6.059 -8.172 1 97.94 206 PRO A CA 1
ATOM 1590 C C . PRO A 1 206 ? -27.641 -6.203 -8.336 1 97.94 206 PRO A C 1
ATOM 1592 O O . PRO A 1 206 ? -27 -5.359 -8.969 1 97.94 206 PRO A O 1
ATOM 1595 N N . GLY A 1 207 ? -27.062 -7.203 -7.723 1 97.56 207 GLY A N 1
ATOM 1596 C CA . GLY A 1 207 ? -25.641 -7.512 -7.824 1 97.56 207 GLY A CA 1
ATOM 1597 C C . GLY A 1 207 ? -25.219 -8.648 -6.918 1 97.56 207 GLY A C 1
ATOM 1598 O O . GLY A 1 207 ? -26.047 -9.406 -6.418 1 97.56 207 GLY A O 1
ATOM 1599 N N . SER A 1 208 ? -23.953 -8.82 -6.871 1 97.19 208 SER A N 1
ATOM 1600 C CA . SER A 1 208 ? -23.359 -9.789 -5.953 1 97.19 208 SER A CA 1
ATOM 1601 C C . SER A 1 208 ? -22.75 -9.094 -4.746 1 97.19 208 SER A C 1
ATOM 1603 O O . SER A 1 208 ? -21.766 -8.359 -4.883 1 97.19 208 SER A O 1
ATOM 1605 N N . LEU A 1 209 ? -23.328 -9.305 -3.572 1 97.25 209 LEU A N 1
ATOM 1606 C CA . LEU A 1 209 ? -22.781 -8.742 -2.342 1 97.25 209 LEU A CA 1
ATOM 1607 C C . LEU A 1 209 ? -21.453 -9.422 -1.974 1 97.25 209 LEU A C 1
ATOM 1609 O O . LEU A 1 209 ? -21.422 -10.625 -1.722 1 97.25 209 LEU A O 1
ATOM 1613 N N . HIS A 1 210 ? -20.359 -8.602 -1.949 1 96.69 210 HIS A N 1
ATOM 1614 C CA . HIS A 1 210 ? -19.047 -9.148 -1.623 1 96.69 210 HIS A CA 1
ATOM 1615 C C . HIS A 1 210 ? -18.594 -8.727 -0.227 1 96.69 210 HIS A C 1
ATOM 1617 O O . HIS A 1 210 ? -17.938 -9.492 0.481 1 96.69 210 HIS A O 1
ATOM 1623 N N . ALA A 1 211 ? -18.984 -7.5 0.135 1 96.62 211 ALA A N 1
ATOM 1624 C CA . ALA A 1 211 ? -18.422 -6.938 1.364 1 96.62 211 ALA A CA 1
ATOM 1625 C C . ALA A 1 211 ? -19.203 -5.703 1.804 1 96.62 211 ALA A C 1
ATOM 1627 O O . ALA A 1 211 ? -20.031 -5.18 1.048 1 96.62 211 ALA A O 1
ATOM 1628 N N . VAL A 1 212 ? -19 -5.336 3.002 1 96.44 212 VAL A N 1
ATOM 1629 C CA . VAL A 1 212 ? -19.312 -3.998 3.484 1 96.44 212 VAL A CA 1
ATOM 1630 C C . VAL A 1 212 ? -18.047 -3.154 3.553 1 96.44 212 VAL A C 1
ATOM 1632 O O . VAL A 1 212 ? -17 -3.629 4.016 1 96.44 212 VAL A O 1
ATOM 1635 N N . MET A 1 213 ? -18.188 -1.995 3.037 1 96 213 MET A N 1
ATOM 1636 C CA . MET A 1 213 ? -17.062 -1.063 3.025 1 96 213 MET A CA 1
ATOM 1637 C C . MET A 1 213 ? -17.297 0.085 4 1 96 213 MET A C 1
ATOM 1639 O O . MET A 1 213 ? -18.406 0.588 4.117 1 96 213 MET A O 1
ATOM 1643 N N . GLY A 1 214 ? -16.219 0.474 4.656 1 93.81 214 GLY A N 1
ATOM 1644 C CA . GLY A 1 214 ? -16.219 1.676 5.473 1 93.81 214 GLY A CA 1
ATOM 1645 C C . GLY A 1 214 ? -15.242 2.73 4.988 1 93.81 214 GLY A C 1
ATOM 1646 O O . GLY A 1 214 ? -14.109 2.412 4.625 1 93.81 214 GLY A O 1
ATOM 1647 N N . PHE A 1 215 ? -15.719 3.934 4.941 1 93.38 215 PHE A N 1
ATOM 1648 C CA . PHE A 1 215 ? -14.867 5.051 4.547 1 93.38 215 PHE A CA 1
ATOM 1649 C C . PHE A 1 215 ? -15.273 6.324 5.285 1 93.38 215 PHE A C 1
ATOM 1651 O O . PHE A 1 215 ? -16.328 6.371 5.922 1 93.38 215 PHE A O 1
ATOM 1658 N N . PHE A 1 216 ? -14.391 7.312 5.262 1 92.44 216 PHE A N 1
ATOM 1659 C CA . PHE A 1 216 ? -14.688 8.523 6.016 1 92.44 216 PHE A CA 1
ATOM 1660 C C . PHE A 1 216 ? -14.836 9.719 5.082 1 92.44 216 PHE A C 1
ATOM 1662 O O . PHE A 1 216 ? -14.375 9.688 3.939 1 92.44 216 PHE A O 1
ATOM 1669 N N . THR A 1 217 ? -15.562 10.703 5.547 1 93.06 217 THR A N 1
ATOM 1670 C CA . THR A 1 217 ? -15.609 12.047 4.996 1 93.06 217 THR A CA 1
ATOM 1671 C C . THR A 1 217 ? -15.312 13.086 6.078 1 93.06 217 THR A C 1
ATOM 1673 O O . THR A 1 217 ? -15.898 13.039 7.164 1 93.06 217 THR A O 1
ATOM 1676 N N . ALA A 1 218 ? -14.383 13.93 5.75 1 93.62 218 ALA A N 1
ATOM 1677 C CA . ALA A 1 218 ? -14.047 15.047 6.633 1 93.62 218 ALA A CA 1
ATOM 1678 C C . ALA A 1 218 ? -14.562 16.359 6.062 1 93.62 218 ALA A C 1
ATOM 1680 O O . ALA A 1 218 ? -14.234 16.734 4.934 1 93.62 218 ALA A O 1
ATOM 1681 N N . ASP A 1 219 ? -15.422 16.953 6.828 1 95.38 219 ASP A N 1
ATOM 1682 C CA . ASP A 1 219 ? -15.797 18.328 6.527 1 95.38 219 ASP A CA 1
ATOM 1683 C C . ASP A 1 219 ? -14.82 19.312 7.156 1 95.38 219 ASP A C 1
ATOM 1685 O O . ASP A 1 219 ? -14.812 19.5 8.375 1 95.38 219 ASP A O 1
ATOM 1689 N N . LEU A 1 220 ? -13.953 19.906 6.301 1 96.62 220 LEU A N 1
ATOM 1690 C CA . LEU A 1 220 ? -12.938 20.797 6.836 1 96.62 220 LEU A CA 1
ATOM 1691 C C . LEU A 1 220 ? -13.523 22.172 7.156 1 96.62 220 LEU A C 1
ATOM 1693 O O . LEU A 1 220 ? -13.445 22.625 8.297 1 96.62 220 LEU A O 1
ATOM 1697 N N . ILE A 1 221 ? -14.086 22.844 6.289 1 96.56 221 ILE A N 1
ATOM 1698 C CA . ILE A 1 221 ? -14.727 24.156 6.355 1 96.56 221 ILE A CA 1
ATOM 1699 C C . ILE A 1 221 ? -15.711 24.297 5.199 1 96.56 221 ILE A C 1
ATOM 1701 O O . ILE A 1 221 ? -15.883 23.391 4.398 1 96.56 221 ILE A O 1
ATOM 1705 N N . ASP A 1 222 ? -16.422 25.453 5.191 1 96.38 222 ASP A N 1
ATOM 1706 C CA . ASP A 1 222 ? -17.422 25.672 4.164 1 96.38 222 ASP A CA 1
ATOM 1707 C C . ASP A 1 222 ? -16.844 25.469 2.768 1 96.38 222 ASP A C 1
ATOM 1709 O O . ASP A 1 222 ? -15.891 26.156 2.379 1 96.38 222 ASP A O 1
ATOM 1713 N N . GLY A 1 223 ? -17.375 24.469 2.053 1 97.25 223 GLY A N 1
ATOM 1714 C CA . GLY A 1 223 ? -17.031 24.266 0.658 1 97.25 223 GLY A CA 1
ATOM 1715 C C . GLY A 1 223 ? -15.789 23.391 0.479 1 97.25 223 GLY A C 1
ATOM 1716 O O . GLY A 1 223 ? -15.328 23.188 -0.646 1 97.25 223 GLY A O 1
ATOM 1717 N N . VAL A 1 224 ? -15.18 22.875 1.557 1 98 224 VAL A N 1
ATOM 1718 C CA . VAL A 1 224 ? -13.977 22.062 1.448 1 98 224 VAL A CA 1
ATOM 1719 C C . VAL A 1 224 ? -14.172 20.75 2.201 1 98 224 VAL A C 1
ATOM 1721 O O . VAL A 1 224 ? -14.32 20.734 3.426 1 98 224 VAL A O 1
ATOM 1724 N N . THR A 1 225 ? -14.211 19.672 1.432 1 95.81 225 THR A N 1
ATOM 1725 C CA . THR A 1 225 ? -14.359 18.344 2.01 1 95.81 225 THR A CA 1
ATOM 1726 C C . THR A 1 225 ? -13.258 17.406 1.508 1 95.81 225 THR A C 1
ATOM 1728 O O . THR A 1 225 ? -12.672 17.641 0.451 1 95.81 225 THR A O 1
ATOM 1731 N N . LEU A 1 226 ? -12.922 16.469 2.355 1 93.94 226 LEU A N 1
ATOM 1732 C CA . LEU A 1 226 ? -11.953 15.414 2.031 1 93.94 226 LEU A CA 1
ATOM 1733 C C . LEU A 1 226 ? -12.523 14.039 2.354 1 93.94 226 LEU A C 1
ATOM 1735 O O . LEU A 1 226 ? -13.156 13.852 3.395 1 93.94 226 LEU A O 1
ATOM 1739 N N . SER A 1 227 ? -12.305 13.109 1.476 1 93.75 227 SER A N 1
ATOM 1740 C CA . SER A 1 227 ? -12.781 11.75 1.686 1 93.75 227 SER A CA 1
ATOM 1741 C C . SER A 1 227 ? -11.781 10.719 1.172 1 93.75 227 SER A C 1
ATOM 1743 O O . SER A 1 227 ? -10.992 11.016 0.275 1 93.75 227 SER A O 1
ATOM 1745 N N . ASN A 1 228 ? -11.805 9.539 1.788 1 93.19 228 ASN A N 1
ATOM 1746 C CA . ASN A 1 228 ? -10.914 8.484 1.303 1 93.19 228 ASN A CA 1
ATOM 1747 C C . ASN A 1 228 ? -11.625 7.57 0.307 1 93.19 228 ASN A C 1
ATOM 1749 O O . ASN A 1 228 ? -11.055 6.578 -0.149 1 93.19 228 ASN A O 1
ATOM 1753 N N . PHE A 1 229 ? -12.922 7.945 -0.026 1 95.38 229 PHE A N 1
ATOM 1754 C CA . PHE A 1 229 ? -13.641 7.234 -1.077 1 95.38 229 PHE A CA 1
ATOM 1755 C C . PHE A 1 229 ? -14.484 8.195 -1.902 1 95.38 229 PHE A C 1
ATOM 1757 O O . PHE A 1 229 ? -15.211 9.023 -1.349 1 95.38 229 PHE A O 1
ATOM 1764 N N . PRO A 1 230 ? -14.578 8.102 -3.205 1 94.5 230 PRO A N 1
ATOM 1765 C CA . PRO A 1 230 ? -13.75 7.234 -4.043 1 94.5 230 PRO A CA 1
ATOM 1766 C C . PRO A 1 230 ? -12.258 7.539 -3.906 1 94.5 230 PRO A C 1
ATOM 1768 O O . PRO A 1 230 ? -11.883 8.672 -3.6 1 94.5 230 PRO A O 1
ATOM 1771 N N . SER A 1 231 ? -11.477 6.492 -4.121 1 91.31 231 SER A N 1
ATOM 1772 C CA . SER A 1 231 ? -10.023 6.672 -4.117 1 91.31 231 SER A CA 1
ATOM 1773 C C . SER A 1 231 ? -9.562 7.465 -5.336 1 91.31 231 SER A C 1
ATOM 1775 O O . SER A 1 231 ? -10.32 7.641 -6.293 1 91.31 231 SER A O 1
ATOM 1777 N N . TYR A 1 232 ? -8.32 8.008 -5.277 1 89 232 TYR A N 1
ATOM 1778 C CA . TYR A 1 232 ? -7.691 8.773 -6.348 1 89 232 TYR A CA 1
ATOM 1779 C C . TYR A 1 232 ? -6.188 8.531 -6.391 1 89 232 TYR A C 1
ATOM 1781 O O . TYR A 1 232 ? -5.621 7.961 -5.453 1 89 232 TYR A O 1
ATOM 1789 N N . GLN A 1 233 ? -5.633 8.867 -7.473 1 84.25 233 GLN A N 1
ATOM 1790 C CA . GLN A 1 233 ? -4.195 8.672 -7.625 1 84.25 233 GLN A CA 1
ATOM 1791 C C . GLN A 1 233 ? -3.418 9.445 -6.562 1 84.25 233 GLN A C 1
ATOM 1793 O O . GLN A 1 233 ? -3.588 10.656 -6.422 1 84.25 233 GLN A O 1
ATOM 1798 N N . GLY A 1 234 ? -2.625 8.734 -5.824 1 87.38 234 GLY A N 1
ATOM 1799 C CA . GLY A 1 234 ? -1.8 9.375 -4.812 1 87.38 234 GLY A CA 1
ATOM 1800 C C . GLY A 1 234 ? -2.471 9.445 -3.453 1 87.38 234 GLY A C 1
ATOM 1801 O O . GLY A 1 234 ? -1.909 10 -2.506 1 87.38 234 GLY A O 1
ATOM 1802 N N . CYS A 1 235 ? -3.672 8.852 -3.396 1 90.88 235 CYS A N 1
ATOM 1803 C CA . CYS A 1 235 ? -4.371 8.828 -2.117 1 90.88 235 CYS A CA 1
ATOM 1804 C C . CYS A 1 235 ? -3.576 8.055 -1.074 1 90.88 235 CYS A C 1
ATOM 1806 O O . CYS A 1 235 ? -3.174 6.914 -1.315 1 90.88 235 CYS A O 1
ATOM 1808 N N . ASN A 1 236 ? -3.391 8.648 0.056 1 90.44 236 ASN A N 1
ATOM 1809 C CA . ASN A 1 236 ? -2.602 7.996 1.097 1 90.44 236 ASN A CA 1
ATOM 1810 C C . ASN A 1 236 ? -3.445 7.023 1.916 1 90.44 236 ASN A C 1
ATOM 1812 O O . ASN A 1 236 ? -2.906 6.203 2.66 1 90.44 236 ASN A O 1
ATOM 1816 N N . TRP A 1 237 ? -4.777 7.074 1.741 1 91.25 237 TRP A N 1
ATOM 1817 C CA . TRP A 1 237 ? -5.668 6.27 2.57 1 91.25 237 TRP A CA 1
ATOM 1818 C C . TRP A 1 237 ? -6.199 5.07 1.794 1 91.25 237 TRP A C 1
ATOM 1820 O O . TRP A 1 237 ? -6.332 5.125 0.569 1 91.25 237 TRP A O 1
ATOM 1830 N N . ALA A 1 238 ? -6.453 4.043 2.555 1 91.81 238 ALA A N 1
ATOM 1831 C CA . ALA A 1 238 ? -7.258 2.91 2.111 1 91.81 238 ALA A CA 1
ATOM 1832 C C . ALA A 1 238 ? -8.672 2.979 2.693 1 91.81 238 ALA A C 1
ATOM 1834 O O . ALA A 1 238 ? -9.055 3.994 3.273 1 91.81 238 ALA A O 1
ATOM 1835 N N . VAL A 1 239 ? -9.461 1.966 2.385 1 92.88 239 VAL A N 1
ATOM 1836 C CA . VAL A 1 239 ? -10.773 1.806 3.004 1 92.88 239 VAL A CA 1
ATOM 1837 C C . VAL A 1 239 ? -10.805 0.51 3.811 1 92.88 239 VAL A C 1
ATOM 1839 O O . VAL A 1 239 ? -9.914 -0.333 3.684 1 92.88 239 VAL A O 1
ATOM 1842 N N . TRP A 1 240 ? -11.719 0.486 4.656 1 91.12 240 TRP A N 1
ATOM 1843 C CA . TRP A 1 240 ? -11.922 -0.748 5.41 1 91.12 240 TRP A CA 1
ATOM 1844 C C . TRP A 1 240 ? -12.953 -1.641 4.723 1 91.12 240 TRP A C 1
ATOM 1846 O O . TRP A 1 240 ? -13.984 -1.16 4.25 1 91.12 240 TRP A O 1
ATOM 1856 N N . ILE A 1 241 ? -12.656 -2.895 4.688 1 92.88 241 ILE A N 1
ATOM 1857 C CA . ILE A 1 241 ? -13.523 -3.873 4.039 1 92.88 241 ILE A CA 1
ATOM 1858 C C . ILE A 1 241 ? -13.867 -4.988 5.02 1 92.88 241 ILE A C 1
ATOM 1860 O O . ILE A 1 241 ? -12.984 -5.535 5.688 1 92.88 241 ILE A O 1
ATOM 1864 N N . TRP A 1 242 ? -15.086 -5.238 5.215 1 92.94 242 TRP A N 1
ATOM 1865 C CA . TRP A 1 242 ? -15.555 -6.453 5.871 1 92.94 242 TRP A CA 1
ATOM 1866 C C . TRP A 1 242 ? -16.078 -7.453 4.852 1 92.94 242 TRP A C 1
ATOM 1868 O O . TRP A 1 242 ? -17.203 -7.312 4.348 1 92.94 242 TRP A O 1
ATOM 1878 N N . PRO A 1 243 ? -15.273 -8.438 4.551 1 93.19 243 PRO A N 1
ATOM 1879 C CA . PRO A 1 243 ? -15.719 -9.414 3.555 1 93.19 243 PRO A CA 1
ATOM 1880 C C . PRO A 1 243 ? -16.922 -10.227 4.016 1 93.19 243 PRO A C 1
ATOM 1882 O O . PRO A 1 243 ? -17.031 -10.562 5.199 1 93.19 243 PRO A O 1
ATOM 1885 N N . LEU A 1 244 ? -17.828 -10.477 3.096 1 93.5 244 LEU A N 1
ATOM 1886 C CA . LEU A 1 244 ? -19 -11.328 3.32 1 93.5 244 LEU A CA 1
ATOM 1887 C C . LEU A 1 244 ? -19.016 -12.5 2.34 1 93.5 244 LEU A C 1
ATOM 1889 O O . LEU A 1 244 ? -18.328 -12.461 1.315 1 93.5 244 LEU A O 1
ATOM 1893 N N . ARG A 1 245 ? -19.75 -13.578 2.775 1 93.12 245 ARG A N 1
ATOM 1894 C CA . ARG A 1 245 ? -20.016 -14.594 1.767 1 93.12 245 ARG A CA 1
ATOM 1895 C C . ARG A 1 245 ? -20.703 -13.992 0.549 1 93.12 245 ARG A C 1
ATOM 1897 O O . ARG A 1 245 ? -21.688 -13.258 0.686 1 93.12 245 ARG A O 1
ATOM 1904 N N . HIS A 1 246 ? -20.125 -14.305 -0.621 1 95.75 246 HIS A N 1
ATOM 1905 C CA . HIS A 1 246 ? -20.734 -13.758 -1.826 1 95.75 246 HIS A CA 1
ATOM 1906 C C . HIS A 1 246 ? -22.188 -14.195 -1.947 1 95.75 246 HIS A C 1
ATOM 1908 O O . HIS A 1 246 ? -22.5 -15.383 -1.877 1 95.75 246 HIS A O 1
ATOM 1914 N N . THR A 1 247 ? -23.062 -13.219 -2.098 1 96.19 247 THR A N 1
ATOM 1915 C CA . THR A 1 247 ? -24.484 -13.484 -2.111 1 96.19 247 THR A CA 1
ATOM 1916 C C . THR A 1 247 ? -25.188 -12.617 -3.154 1 96.19 247 THR A C 1
ATOM 1918 O O . THR A 1 247 ? -25.031 -11.391 -3.154 1 96.19 247 THR A O 1
ATOM 1921 N N . PRO A 1 248 ? -25.938 -13.273 -4.074 1 96.94 248 PRO A N 1
ATOM 1922 C CA . PRO A 1 248 ? -26.766 -12.445 -4.953 1 96.94 248 PRO A CA 1
ATOM 1923 C C . PRO A 1 248 ? -27.797 -11.633 -4.188 1 96.94 248 PRO A C 1
ATOM 1925 O O . PRO A 1 248 ? -28.406 -12.133 -3.242 1 96.94 248 PRO A O 1
ATOM 1928 N N . VAL A 1 249 ? -27.906 -10.336 -4.543 1 97.88 249 VAL A N 1
ATOM 1929 C CA . VAL A 1 249 ? -28.891 -9.453 -3.908 1 97.88 249 VAL A CA 1
ATOM 1930 C C . VAL A 1 249 ? -29.672 -8.695 -4.977 1 97.88 249 VAL A C 1
ATOM 1932 O O . VAL A 1 249 ? -29.234 -8.617 -6.129 1 97.88 249 VAL A O 1
ATOM 1935 N N . ARG A 1 250 ? -30.859 -8.211 -4.633 1 97.19 250 ARG A N 1
ATOM 1936 C CA . ARG A 1 250 ? -31.688 -7.406 -5.512 1 97.19 250 ARG A CA 1
ATOM 1937 C C . ARG A 1 250 ? -32.281 -6.207 -4.77 1 97.19 250 ARG A C 1
ATOM 1939 O O . ARG A 1 250 ? -32.25 -6.16 -3.537 1 97.19 250 ARG A O 1
ATOM 1946 N N . ALA A 1 251 ? -32.781 -5.305 -5.664 1 96.5 251 ALA A N 1
ATOM 1947 C CA . ALA A 1 251 ? -33.438 -4.148 -5.066 1 96.5 251 ALA A CA 1
ATOM 1948 C C . ALA A 1 251 ? -34.562 -4.59 -4.125 1 96.5 251 ALA A C 1
ATOM 1950 O O . ALA A 1 251 ? -35.344 -5.484 -4.457 1 96.5 251 ALA A O 1
ATOM 1951 N N . GLY A 1 252 ? -34.625 -3.963 -2.951 1 95.31 252 GLY A N 1
ATOM 1952 C CA . GLY A 1 252 ? -35.594 -4.344 -1.936 1 95.31 252 GLY A CA 1
ATOM 1953 C C . GLY A 1 252 ? -35 -5.141 -0.799 1 95.31 252 GLY A C 1
ATOM 1954 O O . GLY A 1 252 ? -35.531 -5.164 0.31 1 95.31 252 GLY A O 1
ATOM 1955 N N . ASP A 1 253 ? -33.875 -5.883 -1.075 1 97.81 253 ASP A N 1
ATOM 1956 C CA . ASP A 1 253 ? -33.094 -6.52 -0.003 1 97.81 253 ASP A CA 1
ATOM 1957 C C . ASP A 1 253 ? -32.438 -5.48 0.903 1 97.81 253 ASP A C 1
ATOM 1959 O O . ASP A 1 253 ? -32.406 -4.293 0.564 1 97.81 253 ASP A O 1
ATOM 1963 N N . ALA A 1 254 ? -32.094 -5.906 2.102 1 98.19 254 ALA A N 1
ATOM 1964 C CA . ALA A 1 254 ? -31.328 -5.023 2.994 1 98.19 254 ALA A CA 1
ATOM 1965 C C . ALA A 1 254 ? -30.344 -5.82 3.848 1 98.19 254 ALA A C 1
ATOM 1967 O O . ALA A 1 254 ? -30.672 -6.906 4.328 1 98.19 254 ALA A O 1
ATOM 1968 N N . ILE A 1 255 ? -29.188 -5.262 4.031 1 97.62 255 ILE A N 1
ATOM 1969 C CA . ILE A 1 255 ? -28.234 -5.832 4.973 1 97.62 255 ILE A CA 1
ATOM 1970 C C . ILE A 1 255 ? -28.438 -5.215 6.355 1 97.62 255 ILE A C 1
ATOM 1972 O O . ILE A 1 255 ? -28.484 -3.99 6.492 1 97.62 255 ILE A O 1
ATOM 1976 N N . GLN A 1 256 ? -28.578 -6.004 7.312 1 97.12 256 GLN A N 1
ATOM 1977 C CA . GLN A 1 256 ? -28.562 -5.59 8.711 1 97.12 256 GLN A CA 1
ATOM 1978 C C . GLN A 1 256 ? -27.234 -5.949 9.375 1 97.12 256 GLN A C 1
ATOM 1980 O O . GLN A 1 256 ? -26.891 -7.125 9.477 1 97.12 256 GLN A O 1
ATOM 1985 N N . ALA A 1 257 ? -26.562 -4.922 9.812 1 94.81 257 ALA A N 1
ATOM 1986 C CA . ALA A 1 257 ? -25.234 -5.152 10.359 1 94.81 257 ALA A CA 1
ATOM 1987 C C . ALA A 1 257 ? -25.141 -4.676 11.805 1 94.81 257 ALA A C 1
ATOM 1989 O O . ALA A 1 257 ? -25.594 -3.582 12.133 1 94.81 257 ALA A O 1
ATOM 1990 N N . THR A 1 258 ? -24.609 -5.5 12.664 1 94.62 258 THR A N 1
ATOM 1991 C CA . THR A 1 258 ? -24.203 -5.105 14.008 1 94.62 258 THR A CA 1
ATOM 1992 C C . THR A 1 258 ? -22.688 -4.891 14.078 1 94.62 258 THR A C 1
ATOM 1994 O O . THR A 1 258 ? -21.922 -5.773 13.703 1 94.62 258 THR A O 1
ATOM 1997 N N . VAL A 1 259 ? -22.312 -3.707 14.555 1 89.31 259 VAL A N 1
ATOM 1998 C CA . VAL A 1 259 ? -20.906 -3.346 14.609 1 89.31 259 VAL A CA 1
ATOM 1999 C C . VAL A 1 259 ? -20.359 -3.627 16 1 89.31 259 VAL A C 1
ATOM 2001 O O . VAL A 1 259 ? -20.875 -3.113 17 1 89.31 259 VAL A O 1
ATOM 2004 N N . HIS A 1 260 ? -19.359 -4.441 16.031 1 87.31 260 HIS A N 1
ATOM 2005 C CA . HIS A 1 260 ? -18.672 -4.742 17.281 1 87.31 260 HIS A CA 1
ATOM 2006 C C . HIS A 1 260 ? -17.297 -4.062 17.344 1 87.31 260 HIS A C 1
ATOM 2008 O O . HIS A 1 260 ? -16.406 -4.418 16.578 1 87.31 260 HIS A O 1
ATOM 2014 N N . ARG A 1 261 ? -17.203 -3.105 18.25 1 78.69 261 ARG A N 1
ATOM 2015 C CA . ARG A 1 261 ? -15.945 -2.383 18.438 1 78.69 261 ARG A CA 1
ATOM 2016 C C . ARG A 1 261 ? -15.188 -2.928 19.641 1 78.69 261 ARG A C 1
ATOM 2018 O O . ARG A 1 261 ? -15.797 -3.336 20.641 1 78.69 261 ARG A O 1
ATOM 2025 N N . PRO A 1 262 ? -13.875 -3.205 19.484 1 71.31 262 PRO A N 1
ATOM 2026 C CA . PRO A 1 262 ? -13.141 -3.686 20.656 1 71.31 262 PRO A CA 1
ATOM 2027 C C . PRO A 1 262 ? -13.328 -2.789 21.875 1 71.31 262 PRO A C 1
ATOM 2029 O O . PRO A 1 262 ? -13.508 -1.578 21.734 1 71.31 262 PRO A O 1
ATOM 2032 N N . SER A 1 263 ? -13.578 -3.555 23.078 1 60.62 263 SER A N 1
ATOM 2033 C CA . SER A 1 263 ? -13.727 -2.896 24.375 1 60.62 263 SER A CA 1
ATOM 2034 C C . SER A 1 263 ? -12.375 -2.451 24.922 1 60.62 263 SER A C 1
ATOM 2036 O O . SER A 1 263 ? -11.352 -3.086 24.656 1 60.62 263 SER A O 1
ATOM 2038 N N . GLY A 1 264 ? -12.141 -1.132 25.438 1 55.16 264 GLY A N 1
ATOM 2039 C CA . GLY A 1 264 ? -11.016 -0.566 26.156 1 55.16 264 GLY A CA 1
ATOM 2040 C C . GLY A 1 264 ? -10.297 0.528 25.391 1 55.16 264 GLY A C 1
ATOM 2041 O O . GLY A 1 264 ? -10.391 0.595 24.156 1 55.16 264 GLY A O 1
ATOM 2042 N N . SER A 1 265 ? -9.953 1.5 26.109 1 49.5 265 SER A N 1
ATOM 2043 C CA . SER A 1 265 ? -9.391 2.756 25.609 1 49.5 265 SER A CA 1
ATOM 2044 C C . SER A 1 265 ? -8.328 2.51 24.547 1 49.5 265 SER A C 1
ATOM 2046 O O . SER A 1 265 ? -8.281 3.223 23.547 1 49.5 265 SER A O 1
ATOM 2048 N N . ALA A 1 266 ? -7.391 1.66 24.984 1 47 266 ALA A N 1
ATOM 2049 C CA . ALA A 1 266 ? -6.176 1.537 24.188 1 47 266 ALA A CA 1
ATOM 2050 C C . ALA A 1 266 ? -6.457 0.829 22.875 1 47 266 ALA A C 1
ATOM 2052 O O . ALA A 1 266 ? -5.82 1.122 21.859 1 47 266 ALA A O 1
ATOM 2053 N N . ARG A 1 267 ? -7.473 -0.02 22.891 1 44.5 267 ARG A N 1
ATOM 2054 C CA . ARG A 1 267 ? -7.637 -1.02 21.844 1 44.5 267 ARG A CA 1
ATOM 2055 C C . ARG A 1 267 ? -8.664 -0.563 20.812 1 44.5 267 ARG A C 1
ATOM 2057 O O . ARG A 1 267 ? -8.82 -1.193 19.766 1 44.5 267 ARG A O 1
ATOM 2064 N N . SER A 1 268 ? -9.562 0.354 21.172 1 43.66 268 SER A N 1
ATOM 2065 C CA . SER A 1 268 ? -10.578 0.838 20.25 1 43.66 268 SER A CA 1
ATOM 2066 C C . SER A 1 268 ? -9.953 1.399 18.969 1 43.66 268 SER A C 1
ATOM 2068 O O . SER A 1 268 ? -10.648 1.641 17.984 1 43.66 268 SER A O 1
ATOM 2070 N N . ARG A 1 269 ? -8.594 1.469 19.031 1 52.22 269 ARG A N 1
ATOM 2071 C CA . ARG A 1 269 ? -7.848 2.176 18 1 52.22 269 ARG A CA 1
ATOM 2072 C C . ARG A 1 269 ? -7.406 1.222 16.891 1 52.22 269 ARG A C 1
ATOM 2074 O O . ARG A 1 269 ? -6.977 1.658 15.828 1 52.22 269 ARG A O 1
ATOM 2081 N N . VAL A 1 270 ? -7.824 -0.042 17.203 1 62.78 270 VAL A N 1
ATOM 2082 C CA . VAL A 1 270 ? -7.281 -0.978 16.234 1 62.78 270 VAL A CA 1
ATOM 2083 C C . VAL A 1 270 ? -8.414 -1.571 15.398 1 62.78 270 VAL A C 1
ATOM 2085 O O . VAL A 1 270 ? -9 -2.59 15.773 1 62.78 270 VAL A O 1
ATOM 2088 N N . VAL A 1 271 ? -8.797 -0.909 14.32 1 64.81 271 VAL A N 1
ATOM 2089 C CA . VAL A 1 271 ? -9.906 -1.242 13.438 1 64.81 271 VAL A CA 1
ATOM 2090 C C . VAL A 1 271 ? -9.82 -2.711 13.023 1 64.81 271 VAL A C 1
ATOM 2092 O O . VAL A 1 271 ? -10.844 -3.352 12.766 1 64.81 271 VAL A O 1
ATOM 2095 N N . THR A 1 272 ? -8.695 -3.24 13.117 1 69.81 272 THR A N 1
ATOM 2096 C CA . THR A 1 272 ? -8.523 -4.629 12.703 1 69.81 272 THR A CA 1
ATOM 2097 C C . THR A 1 272 ? -9.25 -5.57 13.664 1 69.81 272 THR A C 1
ATOM 2099 O O . THR A 1 272 ? -9.461 -6.742 13.352 1 69.81 272 THR A O 1
ATOM 2102 N N . GLU A 1 273 ? -9.797 -4.879 14.719 1 76.44 273 GLU A N 1
ATOM 2103 C CA . GLU A 1 273 ? -10.531 -5.691 15.68 1 76.44 273 GLU A CA 1
ATOM 2104 C C . GLU A 1 273 ? -12.031 -5.449 15.586 1 76.44 273 GLU A C 1
ATOM 2106 O O . GLU A 1 273 ? -12.82 -6.09 16.281 1 76.44 273 GLU A O 1
ATOM 2111 N N . TRP A 1 274 ? -12.391 -4.551 14.633 1 82.12 274 TRP A N 1
ATOM 2112 C CA . TRP A 1 274 ? -13.82 -4.336 14.398 1 82.12 274 TRP A CA 1
ATOM 2113 C C . TRP A 1 274 ? -14.43 -5.512 13.648 1 82.12 274 TRP A C 1
ATOM 2115 O O . TRP A 1 274 ? -13.844 -6.004 12.68 1 82.12 274 TRP A O 1
ATOM 2125 N N . ARG A 1 275 ? -15.578 -5.922 14.211 1 87 275 ARG A N 1
ATOM 2126 C CA . ARG A 1 275 ? -16.312 -7.012 13.57 1 87 275 ARG A CA 1
ATOM 2127 C C . ARG A 1 275 ? -17.703 -6.562 13.156 1 87 275 ARG A C 1
ATOM 2129 O O . ARG A 1 275 ? -18.344 -5.758 13.844 1 87 275 ARG A O 1
ATOM 2136 N N . LEU A 1 276 ? -18.125 -7.121 12.07 1 89.81 276 LEU A N 1
ATOM 2137 C CA . LEU A 1 276 ? -19.484 -6.887 11.617 1 89.81 276 LEU A CA 1
ATOM 2138 C C . LEU A 1 276 ? -20.266 -8.195 11.531 1 89.81 276 LEU A C 1
ATOM 2140 O O . LEU A 1 276 ? -19.812 -9.148 10.891 1 89.81 276 LEU A O 1
ATOM 2144 N N . ASP A 1 277 ? -21.359 -8.289 12.258 1 91.88 277 ASP A N 1
ATOM 2145 C CA . ASP A 1 277 ? -22.328 -9.359 12.062 1 91.88 277 ASP A CA 1
ATOM 2146 C C . ASP A 1 277 ? -23.453 -8.922 11.125 1 91.88 277 ASP A C 1
ATOM 2148 O O . ASP A 1 277 ? -24.203 -7.98 11.438 1 91.88 277 ASP A O 1
ATOM 2152 N N . CYS A 1 278 ? -23.516 -9.617 10.031 1 93.31 278 CYS A N 1
ATOM 2153 C CA . CYS A 1 278 ? -24.469 -9.164 9.016 1 93.31 278 CYS A CA 1
ATOM 2154 C C . CYS A 1 278 ? -25.516 -10.234 8.734 1 93.31 278 CYS A C 1
ATOM 2156 O O . CYS A 1 278 ? -25.188 -11.43 8.711 1 93.31 278 CYS A O 1
ATOM 2158 N N . THR A 1 279 ? -26.734 -9.805 8.539 1 94.5 279 THR A N 1
ATOM 2159 C CA . THR A 1 279 ? -27.828 -10.617 8.008 1 94.5 279 THR A CA 1
ATOM 2160 C C . THR A 1 279 ? -28.5 -9.922 6.828 1 94.5 279 THR A C 1
ATOM 2162 O O . THR A 1 279 ? -28.406 -8.695 6.684 1 94.5 279 THR A O 1
ATOM 2165 N N . ILE A 1 280 ? -29.031 -10.688 5.961 1 95.88 280 ILE A N 1
ATOM 2166 C CA . ILE A 1 280 ? -29.734 -10.125 4.812 1 95.88 280 ILE A CA 1
ATOM 2167 C C . ILE A 1 280 ? -31.234 -10.305 4.988 1 95.88 280 ILE A C 1
ATOM 2169 O O . ILE A 1 280 ? -31.719 -11.422 5.164 1 95.88 280 ILE A O 1
ATOM 2173 N N . ALA A 1 281 ? -31.922 -9.156 4.984 1 95.31 281 ALA A N 1
ATOM 2174 C CA . ALA A 1 281 ? -33.375 -9.156 4.898 1 95.31 281 ALA A CA 1
ATOM 2175 C C . ALA A 1 281 ? -33.844 -9.117 3.447 1 95.31 281 ALA A C 1
ATOM 2177 O O . ALA A 1 281 ? -33.594 -8.148 2.73 1 95.31 281 ALA A O 1
ATOM 2178 N N . ARG A 1 282 ? -34.594 -10.164 2.922 1 95.12 282 ARG A N 1
ATOM 2179 C CA . ARG A 1 282 ? -35.031 -10.25 1.529 1 95.12 282 ARG A CA 1
ATOM 2180 C C . ARG A 1 282 ? -36.281 -9.414 1.294 1 95.12 282 ARG A C 1
ATOM 2182 O O . ARG A 1 282 ? -37.156 -9.367 2.143 1 95.12 282 ARG A O 1
ATOM 2189 N N . GLY A 1 283 ? -36.125 -8.758 0.132 1 82.81 283 GLY A N 1
ATOM 2190 C CA . GLY A 1 283 ? -37.312 -8.016 -0.27 1 82.81 283 GLY A CA 1
ATOM 2191 C C . GLY A 1 283 ? -38.5 -8.906 -0.626 1 82.81 283 GLY A C 1
ATOM 2192 O O . GLY A 1 283 ? -38.312 -10.031 -1.097 1 82.81 283 GLY A O 1
ATOM 2193 N N . GLY A 1 284 ? -39.781 -8.578 -0.296 1 68.5 284 GLY A N 1
ATOM 2194 C CA . GLY A 1 284 ? -41.062 -9.242 -0.55 1 68.5 284 GLY A CA 1
ATOM 2195 C C . GLY A 1 284 ? -41.5 -10.156 0.582 1 68.5 284 GLY A C 1
ATOM 2196 O O . GLY A 1 284 ? -42.594 -10.719 0.55 1 68.5 284 GLY A O 1
ATOM 2197 N N . GLU A 1 285 ? -40.594 -10.656 1.362 1 51.59 285 GLU A N 1
ATOM 2198 C CA . GLU A 1 285 ? -41.125 -11.477 2.457 1 51.59 285 GLU A CA 1
ATOM 2199 C C . GLU A 1 285 ? -41.969 -10.641 3.42 1 51.59 285 GLU A C 1
ATOM 2201 O O . GLU A 1 285 ? -42.5 -11.156 4.402 1 51.59 285 GLU A O 1
ATOM 2206 N N . GLY A 1 286 ? -42.156 -9.359 3.189 1 38.94 286 GLY A N 1
ATOM 2207 C CA . GLY A 1 286 ? -43.406 -8.93 3.811 1 38.94 286 GLY A CA 1
ATOM 2208 C C . GLY A 1 286 ? -44.625 -9.266 2.99 1 38.94 286 GLY A C 1
ATOM 2209 O O . GLY A 1 286 ? -44.531 -9.508 1.786 1 38.94 286 GLY A O 1
ATOM 2210 N N . MET B 1 1 ? -5.445 -18.859 10.555 1 73.38 1 MET B N 1
ATOM 2211 C CA . MET B 1 1 ? -4.645 -18.312 9.461 1 73.38 1 MET B CA 1
ATOM 2212 C C . MET B 1 1 ? -4.438 -16.812 9.633 1 73.38 1 MET B C 1
ATOM 2214 O O . MET B 1 1 ? -5.348 -16.094 10.07 1 73.38 1 MET B O 1
ATOM 2218 N N . ASP B 1 2 ? -3.172 -16.406 9.359 1 74.25 2 ASP B N 1
ATOM 2219 C CA . ASP B 1 2 ? -2.887 -14.977 9.312 1 74.25 2 ASP B CA 1
ATOM 2220 C C . ASP B 1 2 ? -3.736 -14.281 8.25 1 74.25 2 ASP B C 1
ATOM 2222 O O . ASP B 1 2 ? -3.691 -14.648 7.078 1 74.25 2 ASP B O 1
ATOM 2226 N N . PRO B 1 3 ? -4.602 -13.367 8.656 1 70.88 3 PRO B N 1
ATOM 2227 C CA . PRO B 1 3 ? -5.469 -12.68 7.699 1 70.88 3 PRO B CA 1
ATOM 2228 C C . PRO B 1 3 ? -4.684 -11.992 6.578 1 70.88 3 PRO B C 1
ATOM 2230 O O . PRO B 1 3 ? -5.219 -11.781 5.488 1 70.88 3 PRO B O 1
ATOM 2233 N N . LEU B 1 4 ? -3.455 -11.734 6.824 1 76 4 LEU B N 1
ATOM 2234 C CA . LEU B 1 4 ? -2.637 -11.039 5.836 1 76 4 LEU B CA 1
ATOM 2235 C C . LEU B 1 4 ? -2.301 -11.961 4.668 1 76 4 LEU B C 1
ATOM 2237 O O . LEU B 1 4 ? -2.076 -11.492 3.549 1 76 4 LEU B O 1
ATOM 22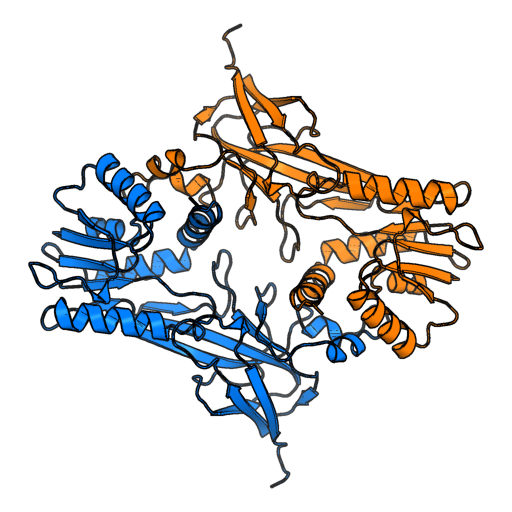41 N N . THR B 1 5 ? -2.428 -13.211 4.953 1 83.56 5 THR B N 1
ATOM 2242 C CA . THR B 1 5 ? -2.031 -14.164 3.926 1 83.56 5 THR B CA 1
ATOM 2243 C C . THR B 1 5 ? -3.016 -14.148 2.76 1 83.56 5 THR B C 1
ATOM 2245 O O . THR B 1 5 ? -2.617 -13.977 1.605 1 83.56 5 THR B O 1
ATOM 2248 N N . LEU B 1 6 ? -4.301 -14.203 3.035 1 87.31 6 LEU B N 1
ATOM 2249 C CA . LEU B 1 6 ? -5.305 -14.203 1.976 1 87.31 6 LEU B CA 1
ATOM 2250 C C . LEU B 1 6 ? -5.375 -12.844 1.296 1 87.31 6 LEU B C 1
ATOM 2252 O O . LEU B 1 6 ? -5.629 -12.758 0.093 1 87.31 6 LEU B O 1
ATOM 2256 N N . LEU B 1 7 ? -5.082 -11.82 2.1 1 86.88 7 LEU B N 1
ATOM 2257 C CA . LEU B 1 7 ? -5.062 -10.477 1.531 1 86.88 7 LEU B CA 1
ATOM 2258 C C . LEU B 1 7 ? -3.977 -10.352 0.468 1 86.88 7 LEU B C 1
ATOM 2260 O O . LEU B 1 7 ? -4.223 -9.812 -0.613 1 86.88 7 LEU B O 1
ATOM 2264 N N . MET B 1 8 ? -2.895 -10.906 0.775 1 88.06 8 MET B N 1
ATOM 2265 C CA . MET B 1 8 ? -1.788 -10.844 -0.175 1 88.06 8 MET B CA 1
ATOM 2266 C C . MET B 1 8 ? -2.119 -11.617 -1.447 1 88.06 8 MET B C 1
ATOM 2268 O O . MET B 1 8 ? -1.795 -11.172 -2.551 1 88.06 8 MET B O 1
ATOM 2272 N N . HIS B 1 9 ? -2.803 -12.711 -1.335 1 91.38 9 HIS B N 1
ATOM 2273 C CA . HIS B 1 9 ? -3.16 -13.516 -2.496 1 91.38 9 HIS B CA 1
ATOM 2274 C C . HIS B 1 9 ? -4.18 -12.797 -3.373 1 91.38 9 HIS B C 1
ATOM 2276 O O . HIS B 1 9 ? -4.129 -12.898 -4.602 1 91.38 9 HIS B O 1
ATOM 2282 N N . GLN B 1 10 ? -5.07 -12.047 -2.711 1 90.56 10 GLN B N 1
ATOM 2283 C CA . GLN B 1 10 ? -6.051 -11.297 -3.49 1 90.56 10 GLN B CA 1
ATOM 2284 C C . GLN B 1 10 ? -5.375 -10.219 -4.328 1 90.56 10 GLN B C 1
ATOM 2286 O O . GLN B 1 10 ? -5.738 -10.008 -5.488 1 90.56 10 GLN B O 1
ATOM 2291 N N . VAL B 1 11 ? -4.391 -9.625 -3.697 1 90.25 11 VAL B N 1
ATOM 2292 C CA . VAL B 1 11 ? -3.662 -8.555 -4.379 1 90.25 11 VAL B CA 1
ATOM 2293 C C . VAL B 1 11 ? -2.875 -9.141 -5.555 1 90.25 11 VAL B C 1
ATOM 2295 O O . VAL B 1 11 ? -2.914 -8.602 -6.66 1 90.25 11 VAL B O 1
ATOM 2298 N N . MET B 1 12 ? -2.293 -10.258 -5.355 1 92.12 12 MET B N 1
ATOM 2299 C CA . MET B 1 12 ? -1.474 -10.898 -6.387 1 92.12 12 MET B CA 1
ATOM 2300 C C . MET B 1 12 ? -2.34 -11.398 -7.535 1 92.12 12 MET B C 1
ATOM 2302 O O . MET B 1 12 ? -1.979 -11.242 -8.703 1 92.12 12 MET B O 1
ATOM 2306 N N . LEU B 1 13 ? -3.475 -11.953 -7.199 1 93.25 13 LEU B N 1
ATOM 2307 C CA . LEU B 1 13 ? -4.352 -12.516 -8.219 1 93.25 13 LEU B CA 1
ATOM 2308 C C . LEU B 1 13 ? -5.008 -11.406 -9.039 1 93.25 13 LEU B C 1
ATOM 2310 O O . LEU B 1 13 ? -5.391 -11.633 -10.188 1 93.25 13 LEU B O 1
ATOM 2314 N N . SER B 1 14 ? -5.059 -10.211 -8.43 1 92.69 14 SER B N 1
ATOM 2315 C CA . SER B 1 14 ? -5.684 -9.086 -9.125 1 92.69 14 SER B CA 1
ATOM 2316 C C . SER B 1 14 ? -4.684 -8.359 -10.016 1 92.69 14 SER B C 1
ATOM 2318 O O . SER B 1 14 ? -5.055 -7.461 -10.773 1 92.69 14 SER B O 1
ATOM 2320 N N . ASP B 1 15 ? -3.447 -8.711 -9.945 1 93.69 15 ASP B N 1
ATOM 2321 C CA . ASP B 1 15 ? -2.396 -8.133 -10.781 1 93.69 15 ASP B CA 1
ATOM 2322 C C . ASP B 1 15 ? -2.43 -8.719 -12.188 1 93.69 15 ASP B C 1
ATOM 2324 O O . ASP B 1 15 ? -1.784 -9.734 -12.461 1 93.69 15 ASP B O 1
ATOM 2328 N N . ARG B 1 16 ? -3.092 -7.996 -13.094 1 93.5 16 ARG B N 1
ATOM 2329 C CA . ARG B 1 16 ? -3.4 -8.539 -14.414 1 93.5 16 ARG B CA 1
ATOM 2330 C C . ARG B 1 16 ? -2.131 -8.75 -15.227 1 93.5 16 ARG B C 1
ATOM 2332 O O . ARG B 1 16 ? -1.933 -9.812 -15.82 1 93.5 16 ARG B O 1
ATOM 2339 N N . PRO B 1 17 ? -1.24 -7.789 -15.234 1 95.19 17 PRO B N 1
ATOM 2340 C CA . PRO B 1 17 ? -0.006 -8.039 -15.984 1 95.19 17 PRO B CA 1
ATOM 2341 C C . PRO B 1 17 ? 0.753 -9.266 -15.469 1 95.19 17 PRO B C 1
ATOM 2343 O O . PRO B 1 17 ? 1.291 -10.039 -16.266 1 95.19 17 PRO B O 1
ATOM 2346 N N . ARG B 1 18 ? 0.78 -9.453 -14.195 1 95 18 ARG B N 1
ATOM 2347 C CA . ARG B 1 18 ? 1.42 -10.625 -13.602 1 95 18 ARG B CA 1
ATOM 2348 C C . ARG B 1 18 ? 0.739 -11.906 -14.047 1 95 18 ARG B C 1
ATOM 2350 O O . ARG B 1 18 ? 1.403 -12.836 -14.516 1 95 18 ARG B O 1
ATOM 2357 N N . MET B 1 19 ? -0.545 -11.961 -13.961 1 95.44 19 MET B N 1
ATOM 2358 C CA . MET B 1 19 ? -1.305 -13.164 -14.297 1 95.44 19 MET B CA 1
ATOM 2359 C C . MET B 1 19 ? -1.213 -13.461 -15.797 1 95.44 19 MET B C 1
ATOM 2361 O O . MET B 1 19 ? -1.077 -14.617 -16.188 1 95.44 19 MET B O 1
ATOM 2365 N N . ASN B 1 20 ? -1.258 -12.406 -16.578 1 96.81 20 ASN B N 1
ATOM 2366 C CA . ASN B 1 20 ? -1.154 -12.578 -18.031 1 96.81 20 ASN B CA 1
ATOM 2367 C C . ASN B 1 20 ? 0.21 -13.133 -18.422 1 96.81 20 ASN B C 1
ATOM 2369 O O . ASN B 1 20 ? 0.302 -13.977 -19.312 1 96.81 20 ASN B O 1
ATOM 2373 N N . ALA B 1 21 ? 1.211 -12.656 -17.797 1 97.25 21 ALA B N 1
ATOM 2374 C CA . ALA B 1 21 ? 2.559 -13.125 -18.109 1 97.25 21 ALA B CA 1
ATOM 2375 C C . ALA B 1 21 ? 2.703 -14.609 -17.812 1 97.25 21 ALA B C 1
ATOM 2377 O O . ALA B 1 21 ? 3.217 -15.367 -18.641 1 97.25 21 ALA B O 1
ATOM 2378 N N . TYR B 1 22 ? 2.209 -15.039 -16.703 1 97.94 22 TYR B N 1
ATOM 2379 C CA . TYR B 1 22 ? 2.316 -16.453 -16.328 1 97.94 22 TYR B CA 1
ATOM 2380 C C . TYR B 1 22 ? 1.414 -17.312 -17.203 1 97.94 22 TYR B C 1
ATOM 2382 O O . TYR B 1 22 ? 1.777 -18.438 -17.562 1 97.94 22 TYR B O 1
ATOM 2390 N N . GLU B 1 23 ? 0.259 -16.781 -17.531 1 98.06 23 GLU B N 1
ATOM 2391 C CA . GLU B 1 23 ? -0.617 -17.5 -18.453 1 98.06 23 GLU B CA 1
ATOM 2392 C C . GLU B 1 23 ? 0.06 -17.719 -19.797 1 98.06 23 GLU B C 1
ATOM 2394 O O . GLU B 1 23 ? 0.037 -18.812 -20.344 1 98.06 23 GLU B O 1
ATOM 2399 N N . GLN B 1 24 ? 0.653 -16.656 -20.281 1 98.25 24 GLN B N 1
ATOM 2400 C CA . GLN B 1 24 ? 1.341 -16.75 -21.562 1 98.25 24 GLN B CA 1
ATOM 2401 C C . GLN B 1 24 ? 2.502 -17.734 -21.5 1 98.25 24 GLN B C 1
ATOM 2403 O O . GLN B 1 24 ? 2.691 -18.547 -22.406 1 98.25 24 GLN B O 1
ATOM 2408 N N . ALA B 1 25 ? 3.248 -17.688 -20.438 1 98.62 25 ALA B N 1
ATOM 2409 C CA . ALA B 1 25 ? 4.395 -18.578 -20.281 1 98.62 25 ALA B CA 1
ATOM 2410 C C . ALA B 1 25 ? 3.955 -20.031 -20.234 1 98.62 25 ALA B C 1
ATOM 2412 O O . ALA B 1 25 ? 4.52 -20.875 -20.938 1 98.62 25 ALA B O 1
ATOM 2413 N N . LEU B 1 26 ? 2.947 -20.328 -19.469 1 98.69 26 LEU B N 1
ATOM 2414 C CA . LEU B 1 26 ? 2.473 -21.703 -19.328 1 98.69 26 LEU B CA 1
ATOM 2415 C C . LEU B 1 26 ? 1.841 -22.188 -20.625 1 98.69 26 LEU B C 1
ATOM 2417 O O . LEU B 1 26 ? 2.025 -23.344 -21.016 1 98.69 26 LEU B O 1
ATOM 2421 N N . ALA B 1 27 ? 1.129 -21.312 -21.328 1 98.31 27 ALA B N 1
ATOM 2422 C CA . ALA B 1 27 ? 0.515 -21.672 -22.609 1 98.31 27 ALA B CA 1
ATOM 2423 C C . ALA B 1 27 ? 1.57 -22.078 -23.641 1 98.31 27 ALA B C 1
ATOM 2425 O O . ALA B 1 27 ? 1.308 -22.922 -24.5 1 98.31 27 ALA B O 1
ATOM 2426 N N . GLN B 1 28 ? 2.705 -21.531 -23.484 1 98.06 28 GLN B N 1
ATOM 2427 C CA . GLN B 1 28 ? 3.771 -21.766 -24.453 1 98.06 28 GLN B CA 1
ATOM 2428 C C . GLN B 1 28 ? 4.465 -23.109 -24.188 1 98.06 28 GLN B C 1
ATOM 2430 O O . GLN B 1 28 ? 4.988 -23.734 -25.109 1 98.06 28 GLN B O 1
ATOM 2435 N N . VAL B 1 29 ? 4.422 -23.609 -22.922 1 97.94 29 VAL B N 1
ATOM 2436 C CA . VAL B 1 29 ? 5.34 -24.703 -22.625 1 97.94 29 VAL B CA 1
ATOM 2437 C C . VAL B 1 29 ? 4.559 -25.922 -22.172 1 97.94 29 VAL B C 1
ATOM 2439 O O . VAL B 1 29 ? 5.074 -27.047 -22.203 1 97.94 29 VAL B O 1
ATOM 2442 N N . VAL B 1 30 ? 3.322 -25.719 -21.703 1 98.5 30 VAL B N 1
ATOM 2443 C CA . VAL B 1 30 ? 2.523 -26.844 -21.234 1 98.5 30 VAL B CA 1
ATOM 2444 C C . VAL B 1 30 ? 1.753 -27.453 -22.391 1 98.5 30 VAL B C 1
ATOM 2446 O O . VAL B 1 30 ? 1.19 -26.734 -23.219 1 98.5 30 VAL B O 1
ATOM 2449 N N . ALA B 1 31 ? 1.74 -28.766 -22.484 1 97.19 31 ALA B N 1
ATOM 2450 C CA . ALA B 1 31 ? 1.044 -29.531 -23.516 1 97.19 31 ALA B CA 1
ATOM 2451 C C . ALA B 1 31 ? 0.385 -30.766 -22.922 1 97.19 31 ALA B C 1
ATOM 2453 O O . ALA B 1 31 ? 0.68 -31.156 -21.781 1 97.19 31 ALA B O 1
ATOM 2454 N N . PRO B 1 32 ? -0.558 -31.297 -23.672 1 97.69 32 PRO B N 1
ATOM 2455 C CA . PRO B 1 32 ? -1.12 -32.562 -23.172 1 97.69 32 PRO B CA 1
ATOM 2456 C C . PRO B 1 32 ? -0.047 -33.594 -22.828 1 97.69 32 PRO B C 1
ATOM 2458 O O . PRO B 1 32 ? 0.881 -33.812 -23.609 1 97.69 32 PRO B O 1
ATOM 2461 N N . GLY B 1 33 ? -0.109 -34.094 -21.656 1 97 33 GLY B N 1
ATOM 2462 C CA . GLY B 1 33 ? 0.868 -35.062 -21.188 1 97 33 GLY B CA 1
ATOM 2463 C C . GLY B 1 33 ? 1.91 -34.469 -20.266 1 97 33 GLY B C 1
ATOM 2464 O O . GLY B 1 33 ? 2.639 -35.188 -19.578 1 97 33 GLY B O 1
ATOM 2465 N N . SER B 1 34 ? 1.946 -33.156 -20.188 1 98.25 34 SER B N 1
ATOM 2466 C CA . SER B 1 34 ? 2.961 -32.469 -19.391 1 98.25 34 SER B CA 1
ATOM 2467 C C . SER B 1 34 ? 2.77 -32.75 -17.906 1 98.25 34 SER B C 1
ATOM 2469 O O . SER B 1 34 ? 1.641 -32.75 -17.406 1 98.25 34 SER B O 1
ATOM 2471 N N . ILE B 1 35 ? 3.9 -33 -17.25 1 98.75 35 ILE B N 1
ATOM 2472 C CA . ILE B 1 35 ? 3.965 -33.031 -15.797 1 98.75 35 ILE B CA 1
ATOM 2473 C C . ILE B 1 35 ? 4.52 -31.688 -15.289 1 98.75 35 ILE B C 1
ATOM 2475 O O . ILE B 1 35 ? 5.59 -31.25 -15.727 1 98.75 35 ILE B O 1
ATOM 2479 N N . VAL B 1 36 ? 3.748 -31 -14.383 1 98.88 36 VAL B N 1
ATOM 2480 C CA . VAL B 1 36 ? 4.121 -29.672 -13.93 1 98.88 36 VAL B CA 1
ATOM 2481 C C . VAL B 1 36 ? 4.297 -29.656 -12.414 1 98.88 36 VAL B C 1
ATOM 2483 O O . VAL B 1 36 ? 3.514 -30.281 -11.688 1 98.88 36 VAL B O 1
ATOM 2486 N N . ILE B 1 37 ? 5.387 -29.016 -11.977 1 98.94 37 ILE B N 1
ATOM 2487 C CA . ILE B 1 37 ? 5.543 -28.719 -10.562 1 98.94 37 ILE B CA 1
ATOM 2488 C C . ILE B 1 37 ? 5.246 -27.234 -10.312 1 98.94 37 ILE B C 1
ATOM 2490 O O . ILE B 1 37 ? 5.793 -26.359 -10.992 1 98.94 37 ILE B O 1
ATOM 2494 N N . ASP B 1 38 ? 4.332 -26.922 -9.422 1 98.69 38 ASP B N 1
ATOM 2495 C CA . ASP B 1 38 ? 4.031 -25.578 -8.93 1 98.69 38 ASP B CA 1
ATOM 2496 C C . ASP B 1 38 ? 4.629 -25.359 -7.539 1 98.69 38 ASP B C 1
ATOM 2498 O O . ASP B 1 38 ? 4.098 -25.859 -6.543 1 98.69 38 ASP B O 1
ATOM 2502 N N . VAL B 1 39 ? 5.785 -24.594 -7.484 1 97.56 39 VAL B N 1
ATOM 2503 C CA . VAL B 1 39 ? 6.484 -24.359 -6.227 1 97.56 39 VAL B CA 1
ATOM 2504 C C . VAL B 1 39 ? 5.93 -23.109 -5.551 1 97.56 39 VAL B C 1
ATOM 2506 O O . VAL B 1 39 ? 5.934 -22.031 -6.137 1 97.56 39 VAL B O 1
ATOM 2509 N N . GLY B 1 40 ? 5.547 -23.25 -4.27 1 95.5 40 GLY B N 1
ATOM 2510 C CA . GLY B 1 40 ? 4.797 -22.188 -3.635 1 95.5 40 GLY B CA 1
ATOM 2511 C C . GLY B 1 40 ? 3.412 -22 -4.223 1 95.5 40 GLY B C 1
ATOM 2512 O O . GLY B 1 40 ? 3.068 -20.906 -4.68 1 95.5 40 GLY B O 1
ATOM 2513 N N . ALA B 1 41 ? 2.59 -23.016 -4.078 1 97.31 41 ALA B N 1
ATOM 2514 C CA . ALA B 1 41 ? 1.398 -23.141 -4.914 1 97.31 41 ALA B CA 1
ATOM 2515 C C . ALA B 1 41 ? 0.287 -22.219 -4.426 1 97.31 41 ALA B C 1
ATOM 2517 O O . ALA B 1 41 ? -0.599 -21.844 -5.195 1 97.31 41 ALA B O 1
ATOM 2518 N N . GLY B 1 42 ? 0.283 -21.891 -3.143 1 95.12 42 GLY B N 1
ATOM 2519 C CA . GLY B 1 42 ? -0.701 -20.969 -2.6 1 95.12 42 GLY B CA 1
ATOM 2520 C C . GLY B 1 42 ? -2.131 -21.359 -2.922 1 95.12 42 GLY B C 1
ATOM 2521 O O . GLY B 1 42 ? -2.562 -22.469 -2.594 1 95.12 42 GLY B O 1
ATOM 2522 N N . THR B 1 43 ? -2.842 -20.484 -3.633 1 95.56 43 THR B N 1
ATOM 2523 C CA . THR B 1 43 ? -4.23 -20.75 -3.996 1 95.56 43 THR B CA 1
ATOM 2524 C C . THR B 1 43 ? -4.316 -21.516 -5.309 1 95.56 43 THR B C 1
ATOM 2526 O O . THR B 1 43 ? -5.383 -21.594 -5.922 1 95.56 43 THR B O 1
ATOM 2529 N N . LEU B 1 44 ? -3.285 -22.016 -5.781 1 97.81 44 LEU B N 1
ATOM 2530 C CA . LEU B 1 44 ? -3.193 -22.953 -6.891 1 97.81 44 LEU B CA 1
ATOM 2531 C C . LEU B 1 44 ? -3.426 -22.25 -8.219 1 97.81 44 LEU B C 1
ATOM 2533 O O . LEU B 1 44 ? -3.754 -22.891 -9.219 1 97.81 44 LEU B O 1
ATOM 2537 N N . ALA B 1 45 ? -3.229 -20.906 -8.258 1 96.81 45 ALA B N 1
ATOM 2538 C CA . ALA B 1 45 ? -3.496 -20.172 -9.492 1 96.81 45 ALA B CA 1
ATOM 2539 C C . ALA B 1 45 ? -2.666 -20.719 -10.648 1 96.81 45 ALA B C 1
ATOM 2541 O O . ALA B 1 45 ? -3.199 -21.016 -11.719 1 96.81 45 ALA B O 1
ATOM 2542 N N . LEU B 1 46 ? -1.416 -20.953 -10.422 1 98.38 46 LEU B N 1
ATOM 2543 C CA . LEU B 1 46 ? -0.544 -21.406 -11.5 1 98.38 46 LEU B CA 1
ATOM 2544 C C . LEU B 1 46 ? -0.788 -22.891 -11.805 1 98.38 46 LEU B C 1
ATOM 2546 O O . LEU B 1 46 ? -0.676 -23.312 -12.953 1 98.38 46 LEU B O 1
ATOM 2550 N N . SER B 1 47 ? -1.127 -23.656 -10.758 1 98.81 47 SER B N 1
ATOM 2551 C CA . SER B 1 47 ? -1.52 -25.047 -10.953 1 98.81 47 SER B CA 1
ATOM 2552 C C . SER B 1 47 ? -2.725 -25.172 -11.875 1 98.81 47 SER B C 1
ATOM 2554 O O . SER B 1 47 ? -2.719 -25.953 -12.82 1 98.81 47 SER B O 1
ATOM 2556 N N . LEU B 1 48 ? -3.689 -24.328 -11.617 1 98.38 48 LEU B N 1
ATOM 2557 C CA . LEU B 1 48 ? -4.93 -24.359 -12.391 1 98.38 48 LEU B CA 1
ATOM 2558 C C . LEU B 1 48 ? -4.691 -23.875 -13.82 1 98.38 48 LEU B C 1
ATOM 2560 O O . LEU B 1 48 ? -5.27 -24.422 -14.758 1 98.38 48 LEU B O 1
ATOM 2564 N N . LEU B 1 49 ? -3.816 -22.906 -13.977 1 98.31 49 LEU B N 1
ATOM 2565 C CA . LEU B 1 49 ? -3.459 -22.453 -15.312 1 98.31 49 LEU B CA 1
ATOM 2566 C C . LEU B 1 49 ? -2.77 -23.562 -16.094 1 98.31 49 LEU B C 1
ATOM 2568 O O . LEU B 1 49 ? -3.021 -23.75 -17.281 1 98.31 49 LEU B O 1
ATOM 2572 N N . ALA B 1 50 ? -1.916 -24.312 -15.414 1 98.75 50 ALA B N 1
ATOM 2573 C CA . ALA B 1 50 ? -1.257 -25.438 -16.062 1 98.75 50 ALA B CA 1
ATOM 2574 C C . ALA B 1 50 ? -2.277 -26.469 -16.547 1 98.75 50 ALA B C 1
ATOM 2576 O O . ALA B 1 50 ? -2.18 -26.969 -17.672 1 98.75 50 ALA B O 1
ATOM 2577 N N . LEU B 1 51 ? -3.256 -26.766 -15.68 1 98.62 51 LEU B N 1
ATOM 2578 C CA . LEU B 1 51 ? -4.305 -27.719 -16.047 1 98.62 51 LEU B CA 1
ATOM 2579 C C . LEU B 1 51 ? -5.113 -27.203 -17.234 1 98.62 51 LEU B C 1
ATOM 2581 O O . LEU B 1 51 ? -5.434 -27.953 -18.141 1 98.62 51 LEU B O 1
ATOM 2585 N N . LYS B 1 52 ? -5.383 -25.938 -17.219 1 97.75 52 LYS B N 1
ATOM 2586 C CA . LYS B 1 52 ? -6.117 -25.312 -18.312 1 97.75 52 LYS B CA 1
ATOM 2587 C C . LYS B 1 52 ? -5.41 -25.531 -19.656 1 97.75 52 LYS B C 1
ATOM 2589 O O . LYS B 1 52 ? -6.059 -25.719 -20.688 1 97.75 52 LYS B O 1
ATOM 2594 N N . HIS B 1 53 ? -4.117 -25.562 -19.609 1 97.88 53 HIS B N 1
ATOM 2595 C CA . HIS B 1 53 ? -3.357 -25.641 -20.844 1 97.88 53 HIS B CA 1
ATOM 2596 C C . HIS B 1 53 ? -2.971 -27.094 -21.172 1 97.88 53 HIS B C 1
ATOM 2598 O O . HIS B 1 53 ? -2.176 -27.328 -22.078 1 97.88 53 HIS B O 1
ATOM 2604 N N . GLY B 1 54 ? -3.492 -28.047 -20.359 1 97.69 54 GLY B N 1
ATOM 2605 C CA . GLY B 1 54 ? -3.441 -29.438 -20.797 1 97.69 54 GLY B CA 1
ATOM 2606 C C . GLY B 1 54 ? -2.498 -30.297 -19.984 1 97.69 54 GLY B C 1
ATOM 2607 O O . GLY B 1 54 ? -2.229 -31.438 -20.344 1 97.69 54 GLY B O 1
ATOM 2608 N N . ALA B 1 55 ? -1.998 -29.797 -18.906 1 98.62 55 ALA B N 1
ATOM 2609 C CA . ALA B 1 55 ? -1.142 -30.625 -18.078 1 98.62 55 ALA B CA 1
ATOM 2610 C C . ALA B 1 55 ? -1.845 -31.938 -17.688 1 98.62 55 ALA B C 1
ATOM 2612 O O . ALA B 1 55 ? -3.033 -31.922 -17.359 1 98.62 55 ALA B O 1
ATOM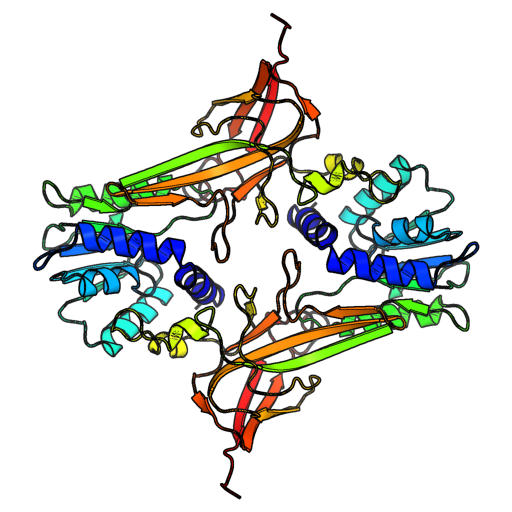 2613 N N . GLU B 1 56 ? -1.086 -32.969 -17.781 1 98.62 56 GLU B N 1
ATOM 2614 C CA . GLU B 1 56 ? -1.606 -34.281 -17.359 1 98.62 56 GLU B CA 1
ATOM 2615 C C . GLU B 1 56 ? -1.724 -34.344 -15.836 1 98.62 56 GLU B C 1
ATOM 2617 O O . GLU B 1 56 ? -2.709 -34.875 -15.312 1 98.62 56 GLU B O 1
ATOM 2622 N N . HIS B 1 57 ? -0.717 -33.875 -15.219 1 98.81 57 HIS B N 1
ATOM 2623 C CA . HIS B 1 57 ? -0.697 -33.875 -13.766 1 98.81 57 HIS B CA 1
ATOM 2624 C C . HIS B 1 57 ? 0.111 -32.688 -13.219 1 98.81 57 HIS B C 1
ATOM 2626 O O . HIS B 1 57 ? 1.14 -32.344 -13.789 1 98.81 57 HIS B O 1
ATOM 2632 N N . VAL B 1 58 ? -0.37 -32.125 -12.156 1 98.88 58 VAL B N 1
ATOM 2633 C CA . VAL B 1 58 ? 0.335 -31.031 -11.469 1 98.88 58 VAL B CA 1
ATOM 2634 C C . VAL B 1 58 ? 0.662 -31.453 -10.039 1 98.88 58 VAL B C 1
ATOM 2636 O O . VAL B 1 58 ? -0.204 -31.953 -9.32 1 98.88 58 VAL B O 1
ATOM 2639 N N . TYR B 1 59 ? 1.911 -31.359 -9.695 1 98.94 59 TYR B N 1
ATOM 2640 C CA . TYR B 1 59 ? 2.334 -31.438 -8.297 1 98.94 59 TYR B CA 1
ATOM 2641 C C . TYR B 1 59 ? 2.5 -30.062 -7.691 1 98.94 59 TYR B C 1
ATOM 2643 O O . TYR B 1 59 ? 3.416 -29.312 -8.055 1 98.94 59 TYR B O 1
ATOM 2651 N N . ALA B 1 60 ? 1.576 -29.719 -6.789 1 98.81 60 ALA B N 1
ATOM 2652 C CA . ALA B 1 60 ? 1.604 -28.438 -6.105 1 98.81 60 ALA B CA 1
ATOM 2653 C C . ALA B 1 60 ? 2.295 -28.547 -4.75 1 98.81 60 ALA B C 1
ATOM 2655 O O . ALA B 1 60 ? 1.84 -29.281 -3.875 1 98.81 60 ALA B O 1
ATOM 2656 N N . ILE B 1 61 ? 3.391 -27.781 -4.602 1 98.38 61 ILE B N 1
ATOM 2657 C CA . ILE B 1 61 ? 4.137 -27.828 -3.35 1 98.38 61 ILE B CA 1
ATOM 2658 C C . ILE B 1 61 ? 3.922 -26.547 -2.564 1 98.38 61 ILE B C 1
ATOM 2660 O O . ILE B 1 61 ? 4.16 -25.453 -3.082 1 98.38 61 ILE B O 1
ATOM 2664 N N . GLU B 1 62 ? 3.422 -26.641 -1.35 1 97.06 62 GLU B N 1
ATOM 2665 C CA . GLU B 1 62 ? 3.127 -25.5 -0.484 1 97.06 62 GLU B CA 1
ATOM 2666 C C . GLU B 1 62 ? 3.625 -25.75 0.938 1 97.06 62 GLU B C 1
ATOM 2668 O O . GLU B 1 62 ? 3.213 -26.719 1.587 1 97.06 62 GLU B O 1
ATOM 2673 N N . ALA B 1 63 ? 4.488 -24.828 1.45 1 94.69 63 ALA B N 1
ATOM 2674 C CA . ALA B 1 63 ? 5.121 -25.016 2.754 1 94.69 63 ALA B CA 1
ATOM 2675 C C . ALA B 1 63 ? 4.203 -24.547 3.881 1 94.69 63 ALA B C 1
ATOM 2677 O O . ALA B 1 63 ? 4.234 -25.109 4.98 1 94.69 63 ALA B O 1
ATOM 2678 N N . ASP B 1 64 ? 3.432 -23.516 3.682 1 93.44 64 ASP B N 1
ATOM 2679 C CA . ASP B 1 64 ? 2.566 -22.953 4.719 1 93.44 64 ASP B CA 1
ATOM 2680 C C . ASP B 1 64 ? 1.351 -23.844 4.953 1 93.44 64 ASP B C 1
ATOM 2682 O O . ASP B 1 64 ? 0.543 -24.062 4.047 1 93.44 64 ASP B O 1
ATOM 2686 N N . PRO B 1 65 ? 1.185 -24.344 6.133 1 95.5 65 PRO B N 1
ATOM 2687 C CA . PRO B 1 65 ? 0.088 -25.281 6.395 1 95.5 65 PRO B CA 1
ATOM 2688 C C . PRO B 1 65 ? -1.287 -24.641 6.207 1 95.5 65 PRO B C 1
ATOM 2690 O O . PRO B 1 65 ? -2.234 -25.312 5.801 1 95.5 65 PRO B O 1
ATOM 2693 N N . ASP B 1 66 ? -1.423 -23.375 6.477 1 93.31 66 ASP B N 1
ATOM 2694 C CA . ASP B 1 66 ? -2.705 -22.703 6.297 1 93.31 66 ASP B CA 1
ATOM 2695 C C . ASP B 1 66 ? -3.076 -22.625 4.816 1 93.31 66 ASP B C 1
ATOM 2697 O O . ASP B 1 66 ? -4.219 -22.891 4.441 1 93.31 66 ASP B O 1
ATOM 2701 N N . MET B 1 67 ? -2.119 -22.297 4.043 1 94.5 67 MET B N 1
ATOM 2702 C CA . MET B 1 67 ? -2.385 -22.203 2.609 1 94.5 67 MET B CA 1
ATOM 2703 C C . MET B 1 67 ? -2.586 -23.594 2.004 1 94.5 67 MET B C 1
ATOM 2705 O O . MET B 1 67 ? -3.377 -23.75 1.073 1 94.5 67 MET B O 1
ATOM 2709 N N . ALA B 1 68 ? -1.885 -24.547 2.568 1 97.12 68 ALA B N 1
ATOM 2710 C CA . ALA B 1 68 ? -2.098 -25.922 2.104 1 97.12 68 ALA B CA 1
ATOM 2711 C C . ALA B 1 68 ? -3.541 -26.359 2.33 1 97.12 68 ALA B C 1
ATOM 2713 O O . ALA B 1 68 ? -4.129 -27.031 1.486 1 97.12 68 ALA B O 1
ATOM 2714 N N . ALA B 1 69 ? -4.062 -25.953 3.418 1 96.62 69 ALA B N 1
ATOM 2715 C CA . ALA B 1 69 ? -5.457 -26.281 3.711 1 96.62 69 ALA B CA 1
ATOM 2716 C C . ALA B 1 69 ? -6.398 -25.625 2.705 1 96.62 69 ALA B C 1
ATOM 2718 O O . ALA B 1 69 ? -7.359 -26.25 2.246 1 96.62 69 ALA B O 1
ATOM 2719 N N . VAL B 1 70 ? -6.141 -24.391 2.336 1 95.88 70 VAL B N 1
ATOM 2720 C CA . VAL B 1 70 ? -6.918 -23.672 1.328 1 95.88 70 VAL B CA 1
ATOM 2721 C C . VAL B 1 70 ? -6.809 -24.391 -0.014 1 95.88 70 VAL B C 1
ATOM 2723 O O . VAL B 1 70 ? -7.82 -24.641 -0.68 1 95.88 70 VAL B O 1
ATOM 2726 N N . ALA B 1 71 ? -5.625 -24.766 -0.338 1 97.75 71 ALA B N 1
ATOM 2727 C CA . ALA B 1 71 ? -5.371 -25.469 -1.601 1 97.75 71 ALA B CA 1
ATOM 2728 C C . ALA B 1 71 ? -6.133 -26.781 -1.666 1 97.75 71 ALA B C 1
ATOM 2730 O O . ALA B 1 71 ? -6.727 -27.109 -2.695 1 97.75 71 ALA B O 1
ATOM 2731 N N . GLU B 1 72 ? -6.078 -27.453 -0.561 1 98.12 72 GLU B N 1
ATOM 2732 C CA . GLU B 1 72 ? -6.789 -28.734 -0.498 1 98.12 72 GLU B CA 1
ATOM 2733 C C . GLU B 1 72 ? -8.281 -28.547 -0.768 1 98.12 72 GLU B C 1
ATOM 2735 O O . GLU B 1 72 ? -8.891 -29.344 -1.485 1 98.12 72 GLU B O 1
ATOM 2740 N N . ARG B 1 73 ? -8.844 -27.562 -0.217 1 97 73 ARG B N 1
ATOM 2741 C CA . ARG B 1 73 ? -10.266 -27.281 -0.412 1 97 73 ARG B CA 1
ATOM 2742 C C . ARG B 1 73 ? -10.555 -26.922 -1.864 1 97 73 ARG B C 1
ATOM 2744 O O . ARG B 1 73 ? -11.578 -27.328 -2.42 1 97 73 ARG B O 1
ATOM 2751 N N . ILE B 1 74 ? -9.688 -26.188 -2.494 1 97.5 74 ILE B N 1
ATOM 2752 C CA . ILE B 1 74 ? -9.844 -25.812 -3.895 1 97.5 74 ILE B CA 1
ATOM 2753 C C . ILE B 1 74 ? -9.797 -27.062 -4.77 1 97.5 74 ILE B C 1
ATOM 2755 O O . ILE B 1 74 ? -10.609 -27.219 -5.684 1 97.5 74 ILE B O 1
ATOM 2759 N N . ILE B 1 75 ? -8.914 -27.953 -4.449 1 98.56 75 ILE B N 1
ATOM 2760 C CA . ILE B 1 75 ? -8.781 -29.203 -5.195 1 98.56 75 ILE B CA 1
ATOM 2761 C C . ILE B 1 75 ? -10.078 -30 -5.098 1 98.56 75 ILE B C 1
ATOM 2763 O O . ILE B 1 75 ? -10.586 -30.484 -6.109 1 98.56 75 ILE B O 1
ATOM 2767 N N . ALA B 1 76 ? -10.539 -30.078 -3.893 1 98 76 ALA B N 1
ATOM 2768 C CA . ALA B 1 76 ? -11.766 -30.828 -3.652 1 98 76 ALA B CA 1
ATOM 2769 C C . ALA B 1 76 ? -12.953 -30.188 -4.371 1 98 76 ALA B C 1
ATOM 2771 O O . ALA B 1 76 ? -13.742 -30.875 -5.02 1 98 76 ALA B O 1
ATOM 2772 N N . THR B 1 77 ? -13.031 -28.891 -4.305 1 96.94 77 THR B N 1
ATOM 2773 C CA . THR B 1 77 ? -14.148 -28.141 -4.875 1 96.94 77 THR B CA 1
ATOM 2774 C C . THR B 1 77 ? -14.18 -28.297 -6.395 1 96.94 77 THR B C 1
ATOM 2776 O O . THR B 1 77 ? -15.258 -28.328 -6.996 1 96.94 77 THR B O 1
ATOM 2779 N N . ASN B 1 78 ? -13.016 -28.5 -7.035 1 98 78 ASN B N 1
ATOM 2780 C CA . ASN B 1 78 ? -12.93 -28.594 -8.484 1 98 78 ASN B CA 1
ATOM 2781 C C . ASN B 1 78 ? -12.773 -30.031 -8.953 1 98 78 ASN B C 1
ATOM 2783 O O . ASN B 1 78 ? -12.555 -30.281 -10.141 1 98 78 ASN B O 1
ATOM 2787 N N . ASP B 1 79 ? -12.844 -31.047 -8.008 1 98 79 ASP B N 1
ATOM 2788 C CA . ASP B 1 79 ? -12.719 -32.469 -8.312 1 98 79 ASP B CA 1
ATOM 2789 C C . ASP B 1 79 ? -11.43 -32.75 -9.086 1 98 79 ASP B C 1
ATOM 2791 O O . ASP B 1 79 ? -11.453 -33.406 -10.117 1 98 79 ASP B O 1
ATOM 2795 N N . LEU B 1 80 ? -10.289 -32.25 -8.531 1 98.5 80 LEU B N 1
ATOM 2796 C CA . LEU B 1 80 ? -9.023 -32.312 -9.258 1 98.5 80 LEU B CA 1
ATOM 2797 C C . LEU B 1 80 ? -8.086 -33.344 -8.617 1 98.5 80 LEU B C 1
ATOM 2799 O O . LEU B 1 80 ? -6.887 -33.344 -8.906 1 98.5 80 LEU B O 1
ATOM 2803 N N . LYS B 1 81 ? -8.531 -34.25 -7.789 1 98.06 81 LYS B N 1
ATOM 2804 C CA . LYS B 1 81 ? -7.688 -35.125 -6.996 1 98.06 81 LYS B CA 1
ATOM 2805 C C . LYS B 1 81 ? -6.871 -36.062 -7.895 1 98.06 81 LYS B C 1
ATOM 2807 O O . LYS B 1 81 ? -5.773 -36.469 -7.523 1 98.06 81 LYS B O 1
ATOM 2812 N N . GLU B 1 82 ? -7.391 -36.312 -9.031 1 98.19 82 GLU B N 1
ATOM 2813 C CA . GLU B 1 82 ? -6.695 -37.219 -9.938 1 98.19 82 GLU B CA 1
ATOM 2814 C C . GLU B 1 82 ? -5.633 -36.5 -10.75 1 98.19 82 GLU B C 1
ATOM 2816 O O . GLU B 1 82 ? -4.707 -37.125 -11.273 1 98.19 82 GLU B O 1
ATOM 2821 N N . GLN B 1 83 ? -5.785 -35.188 -10.906 1 98.38 83 GLN B N 1
ATOM 2822 C CA . GLN B 1 83 ? -4.906 -34.438 -11.797 1 98.38 83 GLN B CA 1
ATOM 2823 C C . GLN B 1 83 ? -3.963 -33.531 -11.008 1 98.38 83 GLN B C 1
ATOM 2825 O O . GLN B 1 83 ? -2.992 -33.031 -11.555 1 98.38 83 GLN B O 1
ATOM 2830 N N . LEU B 1 84 ? -4.262 -33.312 -9.75 1 98.81 84 LEU B N 1
ATOM 2831 C CA . LEU B 1 84 ? -3.486 -32.375 -8.93 1 98.81 84 LEU B CA 1
ATOM 2832 C C . LEU B 1 84 ? -3.158 -33 -7.578 1 98.81 84 LEU B C 1
ATOM 2834 O O . LEU B 1 84 ? -4.059 -33.406 -6.84 1 98.81 84 LEU B O 1
ATOM 2838 N N . THR B 1 85 ? -1.897 -33.156 -7.281 1 98.81 85 THR B N 1
ATOM 2839 C CA . THR B 1 85 ? -1.425 -33.656 -5.992 1 98.81 85 THR B CA 1
ATOM 2840 C C . THR B 1 85 ? -0.807 -32.531 -5.176 1 98.81 85 THR B C 1
ATOM 2842 O O . THR B 1 85 ? 0.122 -31.859 -5.633 1 98.81 85 THR B O 1
ATOM 2845 N N . LEU B 1 86 ? -1.325 -32.312 -4.031 1 98.81 86 LEU B N 1
ATOM 2846 C CA . LEU B 1 86 ? -0.78 -31.328 -3.111 1 98.81 86 LEU B CA 1
ATOM 2847 C C . LEU B 1 86 ? 0.262 -31.953 -2.191 1 98.81 86 LEU B C 1
ATOM 2849 O O . LEU B 1 86 ? 0.009 -33 -1.578 1 98.81 86 LEU B O 1
ATOM 2853 N N . ILE B 1 87 ? 1.4 -31.391 -2.162 1 98.62 87 ILE B N 1
ATOM 2854 C CA . ILE B 1 87 ? 2.473 -31.797 -1.261 1 98.62 87 ILE B CA 1
ATOM 2855 C C . ILE B 1 87 ? 2.781 -30.672 -0.282 1 98.62 87 ILE B C 1
ATOM 2857 O O . ILE B 1 87 ? 3.254 -29.594 -0.685 1 98.62 87 ILE B O 1
ATOM 2861 N N . GLN B 1 88 ? 2.482 -30.859 1.009 1 98 88 GLN B N 1
ATOM 2862 C CA . GLN B 1 88 ? 2.789 -29.875 2.029 1 98 88 GLN B CA 1
ATOM 2863 C C . GLN B 1 88 ? 4.211 -30.047 2.557 1 98 88 GLN B C 1
ATOM 2865 O O . GLN B 1 88 ? 4.566 -31.109 3.064 1 98 88 GLN B O 1
ATOM 2870 N N . GLY B 1 89 ? 5.051 -28.953 2.41 1 96.31 89 GLY B N 1
ATOM 2871 C CA . GLY B 1 89 ? 6.406 -29.016 2.938 1 96.31 89 GLY B CA 1
ATOM 2872 C C . GLY B 1 89 ? 7.383 -28.141 2.174 1 96.31 89 GLY B C 1
ATOM 2873 O O . GLY B 1 89 ? 6.98 -27.344 1.336 1 96.31 89 GLY B O 1
ATOM 2874 N N . ASP B 1 90 ? 8.664 -28.344 2.51 1 95.5 90 ASP B N 1
ATOM 2875 C CA . ASP B 1 90 ? 9.75 -27.656 1.826 1 95.5 90 ASP B CA 1
ATOM 2876 C C . ASP B 1 90 ? 10.031 -28.281 0.463 1 95.5 90 ASP B C 1
ATOM 2878 O O . ASP B 1 90 ? 10.383 -29.469 0.38 1 95.5 90 ASP B O 1
ATOM 2882 N N . ALA B 1 91 ? 9.852 -27.453 -0.606 1 96.25 91 ALA B N 1
ATOM 2883 C CA . ALA B 1 91 ? 10 -27.953 -1.971 1 96.25 91 ALA B CA 1
ATOM 2884 C C . ALA B 1 91 ? 11.375 -28.578 -2.18 1 96.25 91 ALA B C 1
ATOM 2886 O O . ALA B 1 91 ? 11.531 -29.5 -2.979 1 96.25 91 ALA B O 1
ATOM 2887 N N . ARG B 1 92 ? 12.438 -28.172 -1.536 1 95.38 92 ARG B N 1
ATOM 2888 C CA . ARG B 1 92 ? 13.812 -28.625 -1.707 1 95.38 92 ARG B CA 1
ATOM 2889 C C . ARG B 1 92 ? 13.953 -30.094 -1.286 1 95.38 92 ARG B C 1
ATOM 2891 O O . ARG B 1 92 ? 14.898 -30.766 -1.687 1 95.38 92 ARG B O 1
ATOM 2898 N N . ALA B 1 93 ? 12.93 -30.516 -0.482 1 96.88 93 ALA B N 1
ATOM 2899 C CA . ALA B 1 93 ? 13.016 -31.859 0.064 1 96.88 93 ALA B CA 1
ATOM 2900 C C . ALA B 1 93 ? 12.156 -32.844 -0.745 1 96.88 93 ALA B C 1
ATOM 2902 O O . ALA B 1 93 ? 12.203 -34.031 -0.521 1 96.88 93 ALA B O 1
ATOM 2903 N N . VAL B 1 94 ? 11.438 -32.406 -1.655 1 97.56 94 VAL B N 1
ATOM 2904 C CA . VAL B 1 94 ? 10.445 -33.219 -2.355 1 97.56 94 VAL B CA 1
ATOM 2905 C C . VAL B 1 94 ? 11.117 -33.969 -3.504 1 97.56 94 VAL B C 1
ATOM 2907 O O . VAL B 1 94 ? 11.906 -33.375 -4.254 1 97.56 94 VAL B O 1
ATOM 2910 N N . ARG B 1 95 ? 10.867 -35.281 -3.553 1 97.94 95 ARG B N 1
ATOM 2911 C CA . ARG B 1 95 ? 11.195 -36.125 -4.699 1 97.94 95 ARG B CA 1
ATOM 2912 C C . ARG B 1 95 ? 9.938 -36.75 -5.301 1 97.94 95 ARG B C 1
ATOM 2914 O O . ARG B 1 95 ? 9.164 -37.406 -4.598 1 97.94 95 ARG B O 1
ATOM 2921 N N . LEU B 1 96 ? 9.75 -36.5 -6.531 1 97.56 96 LEU B N 1
ATOM 2922 C CA . LEU B 1 96 ? 8.539 -36.938 -7.195 1 97.56 96 LEU B CA 1
ATOM 2923 C C . LEU B 1 96 ? 8.742 -38.344 -7.805 1 97.56 96 LEU B C 1
ATOM 2925 O O . LEU B 1 96 ? 9.875 -38.719 -8.078 1 97.56 96 LEU B O 1
ATOM 2929 N N . PRO B 1 97 ? 7.598 -39.062 -8.008 1 95.38 97 PRO B N 1
ATOM 2930 C CA . PRO B 1 97 ? 7.691 -40.375 -8.641 1 95.38 97 PRO B CA 1
ATOM 2931 C C . PRO B 1 97 ? 8.008 -40.281 -10.133 1 95.38 97 PRO B C 1
ATOM 2933 O O . PRO B 1 97 ? 8.445 -41.281 -10.727 1 95.38 97 PRO B O 1
ATOM 2936 N N . ARG B 1 98 ? 7.742 -39.156 -10.75 1 94.5 98 ARG B N 1
ATOM 2937 C CA . ARG B 1 98 ? 8.047 -38.906 -12.156 1 94.5 98 ARG B CA 1
ATOM 2938 C C . ARG B 1 98 ? 8.695 -37.531 -12.328 1 94.5 98 ARG B C 1
ATOM 2940 O O . ARG B 1 98 ? 8.398 -36.594 -11.594 1 94.5 98 ARG B O 1
ATOM 2947 N N . LYS B 1 99 ? 9.578 -37.5 -13.438 1 98.06 99 LYS B N 1
ATOM 2948 C CA . LYS B 1 99 ? 10.203 -36.219 -13.742 1 98.06 99 LYS B CA 1
ATOM 2949 C C . LYS B 1 99 ? 9.195 -35.25 -14.336 1 98.06 99 LYS B C 1
ATOM 2951 O O . LYS B 1 99 ? 8.281 -35.656 -15.055 1 98.06 99 LYS B O 1
ATOM 2956 N N . ALA B 1 100 ? 9.375 -34 -14.031 1 98.75 100 ALA B N 1
ATOM 2957 C CA . ALA B 1 100 ? 8.477 -32.969 -14.516 1 98.75 100 ALA B CA 1
ATOM 2958 C C . ALA B 1 100 ? 9.008 -32.344 -15.805 1 98.75 100 ALA B C 1
ATOM 2960 O O . ALA B 1 100 ? 10.227 -32.25 -16 1 98.75 100 ALA B O 1
ATOM 2961 N N . ASP B 1 101 ? 8.078 -31.875 -16.578 1 98.69 101 ASP B N 1
ATOM 2962 C CA . ASP B 1 101 ? 8.414 -31.156 -17.812 1 98.69 101 ASP B CA 1
ATOM 2963 C C . ASP B 1 101 ? 8.562 -29.656 -17.547 1 98.69 101 ASP B C 1
ATOM 2965 O O . ASP B 1 101 ? 9.273 -28.969 -18.281 1 98.69 101 ASP B O 1
ATOM 2969 N N . VAL B 1 102 ? 7.867 -29.188 -16.578 1 98.75 102 VAL B N 1
ATOM 2970 C CA . VAL B 1 102 ? 7.828 -27.766 -16.281 1 98.75 102 VAL B CA 1
ATOM 2971 C C . VAL B 1 102 ? 7.836 -27.562 -14.758 1 98.75 102 VAL B C 1
ATOM 2973 O O . VAL B 1 102 ? 7.117 -28.25 -14.031 1 98.75 102 VAL B O 1
ATOM 2976 N N . ILE B 1 103 ? 8.734 -26.688 -14.289 1 98.69 103 ILE B N 1
ATOM 2977 C CA . ILE B 1 103 ? 8.68 -26.141 -12.938 1 98.69 103 ILE B CA 1
ATOM 2978 C C . ILE B 1 103 ? 8.289 -24.656 -13 1 98.69 103 ILE B C 1
ATOM 2980 O O . ILE B 1 103 ? 8.906 -23.875 -13.727 1 98.69 103 ILE B O 1
ATOM 2984 N N . VAL B 1 104 ? 7.219 -24.312 -12.289 1 98 104 VAL B N 1
ATOM 2985 C CA . VAL B 1 104 ? 6.773 -22.922 -12.258 1 98 104 VAL B CA 1
ATOM 2986 C C . VAL B 1 104 ? 6.645 -22.453 -10.812 1 98 104 VAL B C 1
ATOM 2988 O O . VAL B 1 104 ? 6.324 -23.234 -9.922 1 98 104 VAL B O 1
ATOM 2991 N N . SER B 1 105 ? 7.008 -21.172 -10.602 1 96.12 105 SER B N 1
ATOM 2992 C CA . SER B 1 105 ? 6.906 -20.594 -9.266 1 96.12 105 SER B CA 1
ATOM 2993 C C . SER B 1 105 ? 6.746 -19.078 -9.336 1 96.12 105 SER B C 1
ATOM 2995 O O . SER B 1 105 ? 7.27 -18.438 -10.25 1 96.12 105 SER B O 1
ATOM 2997 N N . GLU B 1 106 ? 5.93 -18.594 -8.398 1 90.38 106 GLU B N 1
ATOM 2998 C CA . GLU B 1 106 ? 5.895 -17.156 -8.164 1 90.38 106 GLU B CA 1
ATOM 2999 C C . GLU B 1 106 ? 6.047 -16.828 -6.684 1 90.38 106 GLU B C 1
ATOM 3001 O O . GLU B 1 106 ? 5.051 -16.734 -5.961 1 90.38 106 GLU B O 1
ATOM 3006 N N . MET B 1 107 ? 7.246 -16.656 -6.258 1 84.62 107 MET B N 1
ATOM 3007 C CA . MET B 1 107 ? 7.582 -16.297 -4.883 1 84.62 107 MET B CA 1
ATOM 3008 C C . MET B 1 107 ? 8.438 -15.031 -4.844 1 84.62 107 MET B C 1
ATOM 3010 O O . MET B 1 107 ? 9.336 -14.914 -4.012 1 84.62 107 MET B O 1
ATOM 3014 N N . MET B 1 108 ? 8.094 -14.188 -5.789 1 81.75 108 MET B N 1
ATOM 3015 C CA . MET B 1 108 ? 8.898 -12.969 -5.883 1 81.75 108 MET B CA 1
ATOM 3016 C C . MET B 1 108 ? 8.352 -11.891 -4.953 1 81.75 108 MET B C 1
ATOM 3018 O O . MET B 1 108 ? 7.16 -11.586 -4.977 1 81.75 108 MET B O 1
ATOM 3022 N N . GLY B 1 109 ? 9.117 -11.391 -4.062 1 79.62 109 GLY B N 1
ATOM 3023 C CA . GLY B 1 109 ? 8.805 -10.18 -3.316 1 79.62 109 GLY B CA 1
ATOM 3024 C C . GLY B 1 109 ? 9.141 -8.906 -4.07 1 79.62 109 GLY B C 1
ATOM 3025 O O . GLY B 1 109 ? 9.148 -8.891 -5.301 1 79.62 109 GLY B O 1
ATOM 3026 N N . ASN B 1 110 ? 9.172 -7.602 -3.357 1 74.31 110 ASN B N 1
ATOM 3027 C CA . ASN B 1 110 ? 9.484 -6.328 -3.994 1 74.31 110 ASN B CA 1
ATOM 3028 C C . ASN B 1 110 ? 10.945 -6.262 -4.434 1 74.31 110 ASN B C 1
ATOM 3030 O O . ASN B 1 110 ? 11.297 -5.469 -5.312 1 74.31 110 ASN B O 1
ATOM 3034 N N . LEU B 1 111 ? 11.875 -6.5 -3.502 1 57.81 111 LEU B N 1
ATOM 3035 C CA . LEU B 1 111 ? 13.312 -6.695 -3.635 1 57.81 111 LEU B CA 1
ATOM 3036 C C . LEU B 1 111 ? 13.781 -7.883 -2.795 1 57.81 111 LEU B C 1
ATOM 3038 O O . LEU B 1 111 ? 13.25 -8.125 -1.709 1 57.81 111 LEU B O 1
ATOM 3042 N N . GLY B 1 112 ? 14.016 -9 -2.977 1 52.66 112 GLY B N 1
ATOM 3043 C CA . GLY B 1 112 ? 14.547 -10.016 -2.084 1 52.66 112 GLY B CA 1
ATOM 3044 C C . GLY B 1 112 ? 15.234 -11.156 -2.816 1 52.66 112 GLY B C 1
ATOM 3045 O O . GLY B 1 112 ? 15.195 -11.219 -4.047 1 52.66 112 GLY B O 1
ATOM 3046 N N . PRO B 1 113 ? 16.047 -11.617 -1.855 1 52.44 113 PRO B N 1
ATOM 3047 C CA . PRO B 1 113 ? 16.859 -12.633 -2.529 1 52.44 113 PRO B CA 1
ATOM 3048 C C . PRO B 1 113 ? 16.016 -13.617 -3.342 1 52.44 113 PRO B C 1
ATOM 3050 O O . PRO B 1 113 ? 15.484 -14.586 -2.791 1 52.44 113 PRO B O 1
ATOM 3053 N N . GLU B 1 114 ? 15.18 -12.945 -4.426 1 56.38 114 GLU B N 1
ATOM 3054 C CA . GLU B 1 114 ? 14.93 -13.672 -5.668 1 56.38 114 GLU B CA 1
ATOM 3055 C C . GLU B 1 114 ? 15.922 -14.812 -5.852 1 56.38 114 GLU B C 1
ATOM 3057 O O . GLU B 1 114 ? 15.562 -15.875 -6.375 1 56.38 114 GLU B O 1
ATOM 3062 N N . GLU B 1 115 ? 16.938 -14.406 -5.164 1 55.94 115 GLU B N 1
ATOM 3063 C CA . GLU B 1 115 ? 17.938 -15.453 -5.242 1 55.94 115 GLU B CA 1
ATOM 3064 C C . GLU B 1 115 ? 17.484 -16.719 -4.504 1 55.94 115 GLU B C 1
ATOM 3066 O O . GLU B 1 115 ? 17.703 -17.828 -4.973 1 55.94 115 GLU B O 1
ATOM 3071 N N . ASN B 1 116 ? 16.688 -16.234 -3.414 1 72.81 116 ASN B N 1
ATOM 3072 C CA . ASN B 1 116 ? 16.266 -17.438 -2.684 1 72.81 116 ASN B CA 1
ATOM 3073 C C . ASN B 1 116 ? 15.258 -18.25 -3.475 1 72.81 116 ASN B C 1
ATOM 3075 O O . ASN B 1 116 ? 15.312 -19.484 -3.473 1 72.81 116 ASN B O 1
ATOM 3079 N N . MET B 1 117 ? 14.539 -17.469 -4.242 1 83.25 117 MET B N 1
ATOM 3080 C CA . MET B 1 117 ? 13.594 -18.203 -5.074 1 83.25 117 MET B CA 1
ATOM 3081 C C . MET B 1 117 ? 14.32 -19.062 -6.109 1 83.25 117 MET B C 1
ATOM 3083 O O . MET B 1 117 ? 14.008 -20.234 -6.273 1 83.25 117 MET B O 1
ATOM 3087 N N . MET B 1 118 ? 15.336 -18.516 -6.688 1 87.12 118 MET B N 1
ATOM 3088 C CA . MET B 1 118 ? 16.031 -19.25 -7.738 1 87.12 118 MET B CA 1
ATOM 3089 C C . MET B 1 118 ? 16.812 -20.422 -7.156 1 87.12 118 MET B C 1
ATOM 3091 O O . MET B 1 118 ? 16.906 -21.484 -7.777 1 87.12 118 MET B O 1
ATOM 3095 N N . ARG B 1 119 ? 17.297 -20.25 -5.941 1 88.5 119 ARG B N 1
ATOM 3096 C CA . ARG B 1 119 ? 18 -21.344 -5.277 1 88.5 119 ARG B CA 1
ATOM 3097 C C . ARG B 1 119 ? 17.047 -22.5 -4.992 1 88.5 119 ARG B C 1
ATOM 3099 O O . ARG B 1 119 ? 17.422 -23.656 -5.18 1 88.5 119 ARG B O 1
ATOM 3106 N N . VAL B 1 120 ? 15.883 -22.156 -4.621 1 92.5 120 VAL B N 1
ATOM 3107 C CA . VAL B 1 120 ? 14.867 -23.172 -4.348 1 92.5 120 VAL B CA 1
ATOM 3108 C C . VAL B 1 120 ? 14.508 -23.906 -5.641 1 92.5 120 VAL B C 1
ATOM 3110 O O . VAL B 1 120 ? 14.5 -25.141 -5.684 1 92.5 120 VAL B O 1
ATOM 3113 N N . LEU B 1 121 ? 14.305 -23.156 -6.719 1 94.69 121 LEU B N 1
ATOM 3114 C CA . LEU B 1 121 ? 13.906 -23.75 -7.992 1 94.69 121 LEU B CA 1
ATOM 3115 C C . LEU B 1 121 ? 15.016 -24.641 -8.547 1 94.69 121 LEU B C 1
ATOM 3117 O O . LEU B 1 121 ? 14.742 -25.719 -9.094 1 94.69 121 LEU B O 1
ATOM 3121 N N . ASP B 1 122 ? 16.234 -24.266 -8.289 1 94.31 122 ASP B N 1
ATOM 3122 C CA . ASP B 1 122 ? 17.359 -25.062 -8.734 1 94.31 122 ASP B CA 1
ATOM 3123 C C . ASP B 1 122 ? 17.422 -26.391 -7.984 1 94.31 122 ASP B C 1
ATOM 3125 O O . ASP B 1 122 ? 17.688 -27.438 -8.586 1 94.31 122 ASP B O 1
ATOM 3129 N N . SER B 1 123 ? 17.188 -26.281 -6.742 1 95.94 123 SER B N 1
ATOM 3130 C CA . SER B 1 123 ? 17.172 -27.5 -5.922 1 95.94 123 SER B CA 1
ATOM 3131 C C . SER B 1 123 ? 16.078 -28.453 -6.367 1 95.94 123 SER B C 1
ATOM 3133 O O . SER B 1 123 ? 16.328 -29.656 -6.492 1 95.94 123 SER B O 1
ATOM 3135 N N . VAL B 1 124 ? 14.906 -27.984 -6.664 1 97.81 124 VAL B N 1
ATOM 3136 C CA . VAL B 1 124 ? 13.781 -28.797 -7.121 1 97.81 124 VAL B CA 1
ATOM 3137 C C . VAL B 1 124 ? 14.102 -29.391 -8.492 1 97.81 124 VAL B C 1
ATOM 3139 O O . VAL B 1 124 ? 13.844 -30.578 -8.734 1 97.81 124 VAL B O 1
ATOM 3142 N N . ALA B 1 125 ? 14.68 -28.625 -9.32 1 98 125 ALA B N 1
ATOM 3143 C CA . ALA B 1 125 ? 14.977 -29.031 -10.688 1 98 125 ALA B CA 1
ATOM 3144 C C . ALA B 1 125 ? 15.992 -30.172 -10.703 1 98 125 ALA B C 1
ATOM 3146 O O . ALA B 1 125 ? 15.844 -31.141 -11.461 1 98 125 ALA B O 1
ATOM 3147 N N . ARG B 1 126 ? 17.016 -30.078 -9.875 1 97.62 126 ARG B N 1
ATOM 3148 C CA . ARG B 1 126 ? 18.047 -31.094 -9.82 1 97.62 126 ARG B CA 1
ATOM 3149 C C . ARG B 1 126 ? 17.469 -32.469 -9.523 1 97.62 126 ARG B C 1
ATOM 3151 O O . ARG B 1 126 ? 17.953 -33.469 -10.031 1 97.62 126 ARG B O 1
ATOM 3158 N N . LYS B 1 127 ? 16.391 -32.469 -8.828 1 98 127 LYS B N 1
ATOM 3159 C CA . LYS B 1 127 ? 15.82 -33.75 -8.367 1 98 127 LYS B CA 1
ATOM 3160 C C . LYS B 1 127 ? 14.68 -34.188 -9.273 1 98 127 LYS B C 1
ATOM 3162 O O . LYS B 1 127 ? 14.43 -35.375 -9.406 1 98 127 LYS B O 1
ATOM 3167 N N . ASN B 1 128 ? 13.984 -33.219 -9.875 1 98.69 128 ASN B N 1
ATOM 3168 C CA . ASN B 1 128 ? 12.648 -33.562 -10.344 1 98.69 128 ASN B CA 1
ATOM 3169 C C . ASN B 1 128 ? 12.438 -33.156 -11.805 1 98.69 128 ASN B C 1
ATOM 3171 O O . ASN B 1 128 ? 11.43 -33.531 -12.414 1 98.69 128 ASN B O 1
ATOM 3175 N N . LEU B 1 129 ? 13.359 -32.406 -12.359 1 98.62 129 LEU B N 1
ATOM 3176 C CA . LEU B 1 129 ? 13.117 -31.875 -13.703 1 98.62 129 LEU B CA 1
ATOM 3177 C C . LEU B 1 129 ? 13.625 -32.844 -14.758 1 98.62 129 LEU B C 1
ATOM 3179 O O . LEU B 1 129 ? 14.719 -33.406 -14.633 1 98.62 129 LEU B O 1
ATOM 3183 N N . ALA B 1 130 ? 12.805 -33.156 -15.82 1 98 130 ALA B N 1
ATOM 3184 C CA . ALA B 1 130 ? 13.203 -33.969 -16.969 1 98 130 ALA B CA 1
ATOM 3185 C C . ALA B 1 130 ? 14.312 -33.281 -17.766 1 98 130 ALA B C 1
ATOM 3187 O O . ALA B 1 130 ? 14.469 -32.062 -17.703 1 98 130 ALA B O 1
ATOM 3188 N N . PRO B 1 131 ? 14.961 -34.281 -18.547 1 93.94 131 PRO B N 1
ATOM 3189 C CA . PRO B 1 131 ? 15.906 -33.656 -19.469 1 93.94 131 PRO B CA 1
ATOM 3190 C C . PRO B 1 131 ? 15.227 -32.656 -20.422 1 93.94 131 PRO B C 1
ATOM 3192 O O . PRO B 1 131 ? 14.125 -32.938 -20.922 1 93.94 131 PRO B O 1
ATOM 3195 N N . ASN B 1 132 ? 15.5 -31.5 -20.562 1 94.25 132 ASN B N 1
ATOM 3196 C CA . ASN B 1 132 ? 14.977 -30.453 -21.438 1 94.25 132 ASN B CA 1
ATOM 3197 C C . ASN B 1 132 ? 13.789 -29.734 -20.797 1 94.25 132 ASN B C 1
ATOM 3199 O O . ASN B 1 132 ? 13.031 -29.047 -21.484 1 94.25 132 ASN B O 1
ATOM 3203 N N . GLY B 1 133 ? 13.461 -30.156 -19.578 1 97.94 133 GLY B N 1
ATOM 3204 C CA . GLY B 1 133 ? 12.398 -29.453 -18.875 1 97.94 133 GLY B CA 1
ATOM 3205 C C . GLY B 1 133 ? 12.633 -27.969 -18.766 1 97.94 133 GLY B C 1
ATOM 3206 O O . GLY B 1 133 ? 13.727 -27.469 -19.047 1 97.94 133 GLY B O 1
ATOM 3207 N N . ARG B 1 134 ? 11.578 -27.25 -18.438 1 98 134 ARG B N 1
ATOM 3208 C CA . ARG B 1 134 ? 11.641 -25.797 -18.359 1 98 134 ARG B CA 1
ATOM 3209 C C . ARG B 1 134 ? 11.336 -25.297 -16.953 1 98 134 ARG B C 1
ATOM 3211 O O . ARG B 1 134 ? 10.516 -25.891 -16.25 1 98 134 ARG B O 1
ATOM 3218 N N . ILE B 1 135 ? 12.109 -24.266 -16.594 1 97.38 135 ILE B N 1
ATOM 3219 C CA . ILE B 1 135 ? 11.859 -23.578 -15.328 1 97.38 135 ILE B CA 1
ATOM 3220 C C . ILE B 1 135 ? 11.297 -22.188 -15.602 1 97.38 135 ILE B C 1
ATOM 3222 O O . ILE B 1 135 ? 11.836 -21.438 -16.422 1 97.38 135 ILE B O 1
ATOM 3226 N N . ILE B 1 136 ? 10.148 -21.875 -14.891 1 97.06 136 ILE B N 1
ATOM 3227 C CA . ILE B 1 136 ? 9.5 -20.562 -15 1 97.06 136 ILE B CA 1
ATOM 3228 C C . ILE B 1 136 ? 9.406 -19.922 -13.625 1 97.06 136 ILE B C 1
ATOM 3230 O O . ILE B 1 136 ? 8.703 -20.422 -12.742 1 97.06 136 ILE B O 1
ATOM 3234 N N . PRO B 1 137 ? 10.07 -18.766 -13.453 1 95.31 137 PRO B N 1
ATOM 3235 C CA . PRO B 1 137 ? 10.906 -18 -14.375 1 95.31 137 PRO B CA 1
ATOM 3236 C C . PRO B 1 137 ? 12.273 -18.625 -14.602 1 95.31 137 PRO B C 1
ATOM 3238 O O . PRO B 1 137 ? 12.805 -19.297 -13.711 1 95.31 137 PRO B O 1
ATOM 3241 N N . ARG B 1 138 ? 12.836 -18.391 -15.711 1 94.44 138 ARG B N 1
ATOM 3242 C CA . ARG B 1 138 ? 14.133 -18.984 -16.031 1 94.44 138 ARG B CA 1
ATOM 3243 C C . ARG B 1 138 ? 15.266 -18.156 -15.438 1 94.44 138 ARG B C 1
ATOM 3245 O O . ARG B 1 138 ? 16.359 -18.672 -15.172 1 94.44 138 ARG B O 1
ATOM 3252 N N . GLU B 1 139 ? 15.016 -16.859 -15.297 1 91.88 139 GLU B N 1
ATOM 3253 C CA . GLU B 1 139 ? 16.031 -15.969 -14.727 1 91.88 139 GLU B CA 1
ATOM 3254 C C . GLU B 1 139 ? 15.375 -14.812 -13.969 1 91.88 139 GLU B C 1
ATOM 3256 O O . GLU B 1 139 ? 14.305 -14.336 -14.352 1 91.88 139 GLU B O 1
ATOM 3261 N N . LEU B 1 140 ? 16 -14.453 -12.898 1 91.5 140 LEU B N 1
ATOM 3262 C CA . LEU B 1 140 ? 15.617 -13.281 -12.117 1 91.5 140 LEU B CA 1
ATOM 3263 C C . LEU B 1 140 ? 16.812 -12.367 -11.891 1 91.5 140 LEU B C 1
ATOM 3265 O O . LEU B 1 140 ? 17.859 -12.812 -11.406 1 91.5 140 LEU B O 1
ATOM 3269 N N . THR B 1 141 ? 16.641 -11.078 -12.281 1 90 141 THR B N 1
ATOM 3270 C CA . THR B 1 141 ? 17.719 -10.117 -12.133 1 90 141 THR B CA 1
ATOM 3271 C C . THR B 1 141 ? 17.281 -8.914 -11.305 1 90 141 THR B C 1
ATOM 3273 O O . THR B 1 141 ? 16.188 -8.383 -11.523 1 90 141 THR B O 1
ATOM 3276 N N . THR B 1 142 ? 18.094 -8.562 -10.359 1 90.06 142 THR B N 1
ATOM 3277 C CA . THR B 1 142 ? 17.891 -7.324 -9.602 1 90.06 142 THR B CA 1
ATOM 3278 C C . THR B 1 142 ? 18.844 -6.234 -10.094 1 90.06 142 THR B C 1
ATOM 3280 O O . THR B 1 142 ? 20.031 -6.469 -10.258 1 90.06 142 THR B O 1
ATOM 3283 N N . THR B 1 143 ? 18.281 -5.07 -10.328 1 93.06 143 THR B N 1
ATOM 3284 C CA . THR B 1 143 ? 19.094 -3.979 -10.852 1 93.06 143 THR B CA 1
ATOM 3285 C C . THR B 1 143 ? 18.922 -2.725 -9.992 1 93.06 143 THR B C 1
ATOM 3287 O O . THR B 1 143 ? 17.953 -2.6 -9.25 1 93.06 143 THR B O 1
ATOM 3290 N N . LEU B 1 144 ? 19.984 -1.889 -9.984 1 95.75 144 LEU B N 1
ATOM 3291 C CA . LEU B 1 144 ? 20 -0.606 -9.289 1 95.75 144 LEU B CA 1
ATOM 3292 C C . LEU B 1 144 ? 20.062 0.549 -10.281 1 95.75 144 LEU B C 1
ATOM 3294 O O . LEU B 1 144 ? 20.672 0.418 -11.352 1 95.75 144 LEU B O 1
ATOM 3298 N N . ALA B 1 145 ? 19.469 1.642 -9.93 1 97.81 145 ALA B N 1
ATOM 3299 C CA . ALA B 1 145 ? 19.562 2.873 -10.711 1 97.81 145 ALA B CA 1
ATOM 3300 C C . ALA B 1 145 ? 19.484 4.102 -9.812 1 97.81 145 ALA B C 1
ATOM 3302 O O . ALA B 1 145 ? 18.828 4.07 -8.766 1 97.81 145 ALA B O 1
ATOM 3303 N N . ALA B 1 146 ? 20.203 5.133 -10.188 1 98.44 146 ALA B N 1
ATOM 3304 C CA . ALA B 1 146 ? 20.078 6.43 -9.523 1 98.44 146 ALA B CA 1
ATOM 3305 C C . ALA B 1 146 ? 18.828 7.172 -9.992 1 98.44 146 ALA B C 1
ATOM 3307 O O . ALA B 1 146 ? 18.531 7.215 -11.188 1 98.44 146 ALA B O 1
ATOM 3308 N N . ILE B 1 147 ? 18.109 7.801 -9.016 1 98.25 147 ILE B N 1
ATOM 3309 C CA . ILE B 1 147 ? 16.844 8.375 -9.445 1 98.25 147 ILE B CA 1
ATOM 3310 C C . ILE B 1 147 ? 16.656 9.75 -8.805 1 98.25 147 ILE B C 1
ATOM 3312 O O . ILE B 1 147 ? 17.266 10.047 -7.777 1 98.25 147 ILE B O 1
ATOM 3316 N N . GLU B 1 148 ? 15.852 10.523 -9.484 1 98 148 GLU B N 1
ATOM 3317 C CA . GLU B 1 148 ? 15.234 11.75 -9 1 98 148 GLU B CA 1
ATOM 3318 C C . GLU B 1 148 ? 13.719 11.602 -8.891 1 98 148 GLU B C 1
ATOM 3320 O O . GLU B 1 148 ? 13.039 11.336 -9.891 1 98 148 GLU B O 1
ATOM 3325 N N . PHE B 1 149 ? 13.195 11.766 -7.664 1 96.06 149 PHE B N 1
ATOM 3326 C CA . PHE B 1 149 ? 11.75 11.688 -7.48 1 96.06 149 PHE B CA 1
ATOM 3327 C C . PHE B 1 149 ? 11.055 12.859 -8.148 1 96.06 149 PHE B C 1
ATOM 3329 O O . PHE B 1 149 ? 11.625 13.945 -8.273 1 96.06 149 PHE B O 1
ATOM 3336 N N . ASP B 1 150 ? 9.867 12.57 -8.641 1 91.88 150 ASP B N 1
ATOM 3337 C CA . ASP B 1 150 ? 9.016 13.625 -9.18 1 91.88 150 ASP B CA 1
ATOM 3338 C C . ASP B 1 150 ? 7.938 14.031 -8.18 1 91.88 150 ASP B C 1
ATOM 3340 O O . ASP B 1 150 ? 6.801 13.57 -8.266 1 91.88 150 ASP B O 1
ATOM 3344 N N . ASP B 1 151 ? 8.273 14.891 -7.258 1 86.19 151 ASP B N 1
ATOM 3345 C CA . ASP B 1 151 ? 7.395 15.539 -6.293 1 86.19 151 ASP B CA 1
ATOM 3346 C C . ASP B 1 151 ? 6.641 14.508 -5.461 1 86.19 151 ASP B C 1
ATOM 3348 O O . ASP B 1 151 ? 5.43 14.625 -5.266 1 86.19 151 ASP B O 1
ATOM 3352 N N . GLU B 1 152 ? 7.34 13.469 -5.059 1 90.5 152 GLU B N 1
ATOM 3353 C CA . GLU B 1 152 ? 6.805 12.461 -4.148 1 90.5 152 GLU B CA 1
ATOM 3354 C C . GLU B 1 152 ? 7.922 11.75 -3.389 1 90.5 152 GLU B C 1
ATOM 3356 O O . GLU B 1 152 ? 9.102 12.008 -3.635 1 90.5 152 GLU B O 1
ATOM 3361 N N . GLY B 1 153 ? 7.523 10.938 -2.451 1 89.12 153 GLY B N 1
ATOM 3362 C CA . GLY B 1 153 ? 8.508 10.148 -1.727 1 89.12 153 GLY B CA 1
ATOM 3363 C C . GLY B 1 153 ? 9.602 10.992 -1.095 1 89.12 153 GLY B C 1
ATOM 3364 O O . GLY B 1 153 ? 9.32 12.039 -0.503 1 89.12 153 GLY B O 1
ATOM 3365 N N . TRP B 1 154 ? 10.805 10.5 -1.262 1 88.94 154 TRP B N 1
ATOM 3366 C CA . TRP B 1 154 ? 11.961 11.164 -0.659 1 88.94 154 TRP B CA 1
ATOM 3367 C C . TRP B 1 154 ? 12.203 12.523 -1.308 1 88.94 154 TRP B C 1
ATOM 3369 O O . TRP B 1 154 ? 12.859 13.383 -0.722 1 88.94 154 TRP B O 1
ATOM 3379 N N . GLY B 1 155 ? 11.68 12.719 -2.475 1 90.81 155 GLY B N 1
ATOM 3380 C CA . GLY B 1 155 ? 11.852 13.969 -3.195 1 90.81 155 GLY B CA 1
ATOM 3381 C C . GLY B 1 155 ? 11.148 15.141 -2.533 1 90.81 155 GLY B C 1
ATOM 3382 O O . GLY B 1 155 ? 11.469 16.297 -2.814 1 90.81 155 GLY B O 1
ATOM 3383 N N . MET B 1 156 ? 10.281 14.828 -1.665 1 89.75 156 MET B N 1
ATOM 3384 C CA . MET B 1 156 ? 9.492 15.867 -1.011 1 89.75 156 MET B CA 1
ATOM 3385 C C . MET B 1 156 ? 10.367 16.734 -0.116 1 89.75 156 MET B C 1
ATOM 3387 O O . MET B 1 156 ? 10.047 17.906 0.131 1 89.75 156 MET B O 1
ATOM 3391 N N . TRP B 1 157 ? 11.438 16.219 0.324 1 91.31 157 TRP B N 1
ATOM 3392 C CA . TRP B 1 157 ? 12.203 16.859 1.389 1 91.31 157 TRP B CA 1
ATOM 3393 C C . TRP B 1 157 ? 13.148 17.906 0.821 1 91.31 157 TRP B C 1
ATOM 3395 O O . TRP B 1 157 ? 13.742 18.688 1.572 1 91.31 157 TRP B O 1
ATOM 3405 N N . GLY B 1 158 ? 13.406 17.984 -0.416 1 84.25 158 GLY B N 1
ATOM 3406 C CA . GLY B 1 158 ? 14.281 19 -1 1 84.25 158 GLY B CA 1
ATOM 3407 C C . GLY B 1 158 ? 13.523 20.078 -1.739 1 84.25 158 GLY B C 1
ATOM 3408 O O . GLY B 1 158 ? 14.125 21.062 -2.195 1 84.25 158 GLY B O 1
ATOM 3409 N N . GLN B 1 159 ? 12.258 19.984 -1.744 1 77.06 159 GLN B N 1
ATOM 3410 C CA . GLN B 1 159 ? 11.445 20.922 -2.52 1 77.06 159 GLN B CA 1
ATOM 3411 C C . GLN B 1 159 ? 11.008 22.109 -1.671 1 77.06 159 GLN B C 1
ATOM 3413 O O . GLN B 1 159 ? 10.961 22.016 -0.442 1 77.06 159 GLN B O 1
ATOM 3418 N N . ASP B 1 160 ? 10.844 23.125 -2.479 1 87.81 160 ASP B N 1
ATOM 3419 C CA . ASP B 1 160 ? 10.18 24.25 -1.844 1 87.81 160 ASP B CA 1
ATOM 3420 C C . ASP B 1 160 ? 8.773 23.875 -1.371 1 87.81 160 ASP B C 1
ATOM 3422 O O . ASP B 1 160 ? 7.988 23.312 -2.137 1 87.81 160 ASP B O 1
ATOM 3426 N N . PHE B 1 161 ? 8.547 24.062 -0.091 1 91.75 161 PHE B N 1
ATOM 3427 C CA . PHE B 1 161 ? 7.23 23.812 0.472 1 91.75 161 PHE B CA 1
ATOM 3428 C C . PHE B 1 161 ? 6.531 25.109 0.839 1 91.75 161 PHE B C 1
ATOM 3430 O O . PHE B 1 161 ? 6.578 25.547 1.993 1 91.75 161 PHE B O 1
ATOM 3437 N N . HIS B 1 162 ? 5.926 25.734 -0.169 1 91.75 162 HIS B N 1
ATOM 3438 C CA . HIS B 1 162 ? 5.18 26.984 0.013 1 91.75 162 HIS B CA 1
ATOM 3439 C C . HIS B 1 162 ? 6.051 28.062 0.636 1 91.75 162 HIS B C 1
ATOM 3441 O O . HIS B 1 162 ? 5.625 28.75 1.567 1 91.75 162 HIS B O 1
ATOM 3447 N N . GLY B 1 163 ? 7.316 28.156 0.19 1 94.19 163 GLY B N 1
ATOM 3448 C CA . GLY B 1 163 ? 8.219 29.203 0.667 1 94.19 163 GLY B CA 1
ATOM 3449 C C . GLY B 1 163 ? 9.086 28.75 1.827 1 94.19 163 GLY B C 1
ATOM 3450 O O . GLY B 1 163 ? 9.93 29.5 2.307 1 94.19 163 GLY B O 1
ATOM 3451 N N . PHE B 1 164 ? 8.922 27.516 2.311 1 96.62 164 PHE B N 1
ATOM 3452 C CA . PHE B 1 164 ? 9.695 27 3.432 1 96.62 164 PHE B CA 1
ATOM 3453 C C . PHE B 1 164 ? 10.562 25.828 2.994 1 96.62 164 PHE B C 1
ATOM 3455 O O . PHE B 1 164 ? 10.328 25.219 1.943 1 96.62 164 PHE B O 1
ATOM 3462 N N . ARG B 1 165 ? 11.57 25.578 3.842 1 95.5 165 ARG B N 1
ATOM 3463 C CA . ARG B 1 165 ? 12.5 24.484 3.57 1 95.5 165 ARG B CA 1
ATOM 3464 C C . ARG B 1 165 ? 12.188 23.266 4.445 1 95.5 165 ARG B C 1
ATOM 3466 O O . ARG B 1 165 ? 11.922 23.406 5.641 1 95.5 165 ARG B O 1
ATOM 3473 N N . LEU B 1 166 ? 12.203 22.094 3.76 1 95 166 LEU B N 1
ATOM 3474 C CA . LEU B 1 166 ? 12 20.859 4.508 1 95 166 LEU B CA 1
ATOM 3475 C C . LEU B 1 166 ? 13.234 19.953 4.41 1 95 166 LEU B C 1
ATOM 3477 O O . LEU B 1 166 ? 13.219 18.828 4.902 1 95 166 LEU B O 1
ATOM 3481 N N . ASP B 1 167 ? 14.305 20.375 3.822 1 94.06 167 ASP B N 1
ATOM 3482 C CA . ASP B 1 167 ? 15.484 19.562 3.547 1 94.06 167 ASP B CA 1
ATOM 3483 C C . ASP B 1 167 ? 16.141 19.078 4.84 1 94.06 167 ASP B C 1
ATOM 3485 O O . ASP B 1 167 ? 16.906 18.125 4.832 1 94.06 167 ASP B O 1
ATOM 3489 N N . ALA B 1 168 ? 15.797 19.734 6.027 1 92.94 168 ALA B N 1
ATOM 3490 C CA . ALA B 1 168 ? 16.312 19.312 7.324 1 92.94 168 ALA B CA 1
ATOM 3491 C C . ALA B 1 168 ? 15.906 17.875 7.637 1 92.94 168 ALA B C 1
ATOM 3493 O O . ALA B 1 168 ? 16.594 17.188 8.391 1 92.94 168 ALA B O 1
ATOM 3494 N N . VAL B 1 169 ? 14.789 17.453 7.051 1 93.44 169 VAL B N 1
ATOM 3495 C CA . VAL B 1 169 ? 14.273 16.109 7.309 1 93.44 169 VAL B CA 1
ATOM 3496 C C . VAL B 1 169 ? 15.266 15.07 6.805 1 93.44 169 VAL B C 1
ATOM 3498 O O . VAL B 1 169 ? 15.328 13.961 7.34 1 93.44 169 VAL B O 1
ATOM 3501 N N . GLN B 1 170 ? 16.109 15.406 5.793 1 92.31 170 GLN B N 1
ATOM 3502 C CA . GLN B 1 170 ? 17.062 14.477 5.199 1 92.31 170 GLN B CA 1
ATOM 3503 C C . GLN B 1 170 ? 18.094 14.008 6.23 1 92.31 170 GLN B C 1
ATOM 3505 O O . GLN B 1 170 ? 18.672 12.93 6.09 1 92.31 170 GLN B O 1
ATOM 3510 N N . ASP B 1 171 ? 18.266 14.828 7.266 1 90.75 171 ASP B N 1
ATOM 3511 C CA . ASP B 1 171 ? 19.25 14.508 8.297 1 90.75 171 ASP B CA 1
ATOM 3512 C C . ASP B 1 171 ? 18.781 13.328 9.148 1 90.75 171 ASP B C 1
ATOM 3514 O O . ASP B 1 171 ? 19.562 12.734 9.891 1 90.75 171 ASP B O 1
ATOM 3518 N N . PHE B 1 172 ? 17.516 13.023 9 1 89.25 172 PHE B N 1
ATOM 3519 C CA . PHE B 1 172 ? 16.953 11.984 9.852 1 89.25 172 PHE B CA 1
ATOM 3520 C C . PHE B 1 172 ? 16.734 10.695 9.07 1 89.25 172 PHE B C 1
ATOM 3522 O O . PHE B 1 172 ? 16.203 9.719 9.602 1 89.25 172 PHE B O 1
ATOM 3529 N N . ALA B 1 173 ? 17.172 10.703 7.805 1 80.06 173 ALA B N 1
ATOM 3530 C CA . ALA B 1 173 ? 16.984 9.523 6.965 1 80.06 173 ALA B CA 1
ATOM 3531 C C . ALA B 1 173 ? 17.969 8.422 7.355 1 80.06 173 ALA B C 1
ATOM 3533 O O . ALA B 1 173 ? 19.141 8.695 7.652 1 80.06 173 ALA B O 1
ATOM 3534 N N . GLU B 1 174 ? 17.438 7.188 7.383 1 77.12 174 GLU B N 1
ATOM 3535 C CA . GLU B 1 174 ? 18.297 6.027 7.586 1 77.12 174 GLU B CA 1
ATOM 3536 C C . GLU B 1 174 ? 18.734 5.426 6.254 1 77.12 174 GLU B C 1
ATOM 3538 O O . GLU B 1 174 ? 17.953 5.383 5.301 1 77.12 174 GLU B O 1
ATOM 3543 N N . PRO B 1 175 ? 20 5.008 6.195 1 75.75 175 PRO B N 1
ATOM 3544 C CA . PRO B 1 175 ? 20.5 4.41 4.953 1 75.75 175 PRO B CA 1
ATOM 3545 C C . PRO B 1 175 ? 19.984 2.99 4.734 1 75.75 175 PRO B C 1
ATOM 3547 O O . PRO B 1 175 ? 20.766 2.082 4.434 1 75.75 175 PRO B O 1
ATOM 3550 N N . ARG B 1 176 ? 18.828 2.752 5.074 1 81.5 176 ARG B N 1
ATOM 3551 C CA . ARG B 1 176 ? 18.188 1.451 4.891 1 81.5 176 ARG B CA 1
ATOM 3552 C C . ARG B 1 176 ? 17.156 1.504 3.771 1 81.5 176 ARG B C 1
ATOM 3554 O O . ARG B 1 176 ? 16.578 2.561 3.494 1 81.5 176 ARG B O 1
ATOM 3561 N N . ALA B 1 177 ? 17.062 0.363 3.262 1 86.19 177 ALA B N 1
ATOM 3562 C CA . ALA B 1 177 ? 16.109 0.254 2.162 1 86.19 177 ALA B CA 1
ATOM 3563 C C . ALA B 1 177 ? 14.672 0.457 2.654 1 86.19 177 ALA B C 1
ATOM 3565 O O . ALA B 1 177 ? 14.312 -0.015 3.732 1 86.19 177 ALA B O 1
ATOM 3566 N N . GLN B 1 178 ? 13.969 1.152 1.859 1 87 178 GLN B N 1
ATOM 3567 C CA . GLN B 1 178 ? 12.555 1.381 2.109 1 87 178 GLN B CA 1
ATOM 3568 C C . GLN B 1 178 ? 11.703 0.95 0.916 1 87 178 GLN B C 1
ATOM 3570 O O . GLN B 1 178 ? 12.102 1.14 -0.235 1 87 178 GLN B O 1
ATOM 3575 N N . LEU B 1 179 ? 10.523 0.394 1.217 1 88.75 179 LEU B N 1
ATOM 3576 C CA . LEU B 1 179 ? 9.594 0.067 0.143 1 88.75 179 LEU B CA 1
ATOM 3577 C C . LEU B 1 179 ? 8.875 1.317 -0.354 1 88.75 179 LEU B C 1
ATOM 3579 O O . LEU B 1 179 ? 8.461 2.158 0.445 1 88.75 179 LEU B O 1
ATOM 3583 N N . HIS B 1 180 ? 8.742 1.398 -1.65 1 91.31 180 HIS B N 1
ATOM 3584 C CA . HIS B 1 180 ? 8.102 2.576 -2.223 1 91.31 180 HIS B CA 1
ATOM 3585 C C . HIS B 1 180 ? 7.18 2.197 -3.381 1 91.31 180 HIS B C 1
ATOM 3587 O O . HIS B 1 180 ? 7.594 1.482 -4.297 1 91.31 180 HIS B O 1
ATOM 3593 N N . PHE B 1 181 ? 5.922 2.633 -3.289 1 90.25 181 PHE B N 1
ATOM 3594 C CA . PHE B 1 181 ? 4.973 2.543 -4.395 1 90.25 181 PHE B CA 1
ATOM 3595 C C . PHE B 1 181 ? 4.91 3.857 -5.16 1 90.25 181 PHE B C 1
ATOM 3597 O O . PHE B 1 181 ? 4.402 4.859 -4.648 1 90.25 181 PHE B O 1
ATOM 3604 N N . PHE B 1 182 ? 5.367 3.848 -6.41 1 91.5 182 PHE B N 1
ATOM 3605 C CA . PHE B 1 182 ? 5.387 5.086 -7.18 1 91.5 182 PHE B CA 1
ATOM 3606 C C . PHE B 1 182 ? 3.98 5.469 -7.629 1 91.5 182 PHE B C 1
ATOM 3608 O O . PHE B 1 182 ? 3.236 4.629 -8.141 1 91.5 182 PHE B O 1
ATOM 3615 N N . GLN B 1 183 ? 3.666 6.73 -7.418 1 85.62 183 GLN B N 1
ATOM 3616 C CA . GLN B 1 183 ? 2.475 7.324 -8.016 1 85.62 183 GLN B CA 1
ATOM 3617 C C . GLN B 1 183 ? 2.812 8.047 -9.32 1 85.62 183 GLN B C 1
ATOM 3619 O O . GLN B 1 183 ? 1.946 8.234 -10.172 1 85.62 183 GLN B O 1
ATOM 3624 N N . ARG B 1 184 ? 4.008 8.516 -9.328 1 89.5 184 ARG B N 1
ATOM 3625 C CA . ARG B 1 184 ? 4.605 9.141 -10.5 1 89.5 184 ARG B CA 1
ATOM 3626 C C . ARG B 1 184 ? 5.973 8.539 -10.805 1 89.5 184 ARG B C 1
ATOM 3628 O O . ARG B 1 184 ? 6.773 8.305 -9.898 1 89.5 184 ARG B O 1
ATOM 3635 N N . ALA B 1 185 ? 6.195 8.336 -12.047 1 92.44 185 ALA B N 1
ATOM 3636 C CA . ALA B 1 185 ? 7.477 7.734 -12.414 1 92.44 185 ALA B CA 1
ATOM 3637 C C . ALA B 1 185 ? 8.633 8.672 -12.078 1 92.44 185 ALA B C 1
ATOM 3639 O O . ALA B 1 185 ? 8.578 9.867 -12.367 1 92.44 185 ALA B O 1
ATOM 3640 N N . PRO B 1 186 ? 9.68 8.156 -11.516 1 96.75 186 PRO B N 1
ATOM 3641 C CA . PRO B 1 186 ? 10.875 8.969 -11.281 1 96.75 186 PRO B CA 1
ATOM 3642 C C . PRO B 1 186 ? 11.664 9.234 -12.562 1 96.75 186 PRO B C 1
ATOM 3644 O O . PRO B 1 186 ? 11.445 8.562 -13.578 1 96.75 186 PRO B O 1
ATOM 3647 N N . ARG B 1 187 ? 12.453 10.211 -12.484 1 97.5 187 ARG B N 1
ATOM 3648 C CA . ARG B 1 187 ? 13.453 10.398 -13.531 1 97.5 187 ARG B CA 1
ATOM 3649 C C . ARG B 1 187 ? 14.688 9.547 -13.273 1 97.5 187 ARG B C 1
ATOM 3651 O O . ARG B 1 187 ? 15.312 9.648 -12.219 1 97.5 187 ARG B O 1
ATOM 3658 N N . LEU B 1 188 ? 15.039 8.695 -14.227 1 98.25 188 LEU B N 1
ATOM 3659 C CA . LEU B 1 188 ? 16.281 7.926 -14.125 1 98.25 188 LEU B CA 1
ATOM 3660 C C . LEU B 1 188 ? 17.484 8.797 -14.438 1 98.25 188 LEU B C 1
ATOM 3662 O O . LEU B 1 188 ? 17.531 9.445 -15.484 1 98.25 188 LEU B O 1
ATOM 3666 N N . LEU B 1 189 ? 18.391 8.812 -13.508 1 98.56 189 LEU B N 1
ATOM 3667 C CA . LEU B 1 189 ? 19.594 9.594 -13.711 1 98.56 189 LEU B CA 1
ATOM 3668 C C . LEU B 1 189 ? 20.719 8.719 -14.266 1 98.56 189 LEU B C 1
ATOM 3670 O O . LEU B 1 189 ? 21.703 9.227 -14.797 1 98.56 189 LEU B O 1
ATOM 3674 N N . SER B 1 190 ? 20.641 7.367 -14.102 1 98.31 190 SER B N 1
ATOM 3675 C CA . SER B 1 190 ? 21.578 6.375 -14.625 1 98.31 190 SER B CA 1
ATOM 3676 C C . SER B 1 190 ? 20.828 5.219 -15.297 1 98.31 190 SER B C 1
ATOM 3678 O O . SER B 1 190 ? 19.641 5.023 -15.062 1 98.31 190 SER B O 1
ATOM 3680 N N . ASP B 1 191 ? 21.562 4.527 -16.125 1 96.56 191 ASP B N 1
ATOM 3681 C CA . ASP B 1 191 ? 21.016 3.252 -16.578 1 96.56 191 ASP B CA 1
ATOM 3682 C C . ASP B 1 191 ? 21 2.227 -15.445 1 96.56 191 ASP B C 1
ATOM 3684 O O . ASP B 1 191 ? 21.812 2.295 -14.523 1 96.56 191 ASP B O 1
ATOM 3688 N N . PRO B 1 192 ? 20.031 1.378 -15.5 1 96.19 192 PRO B N 1
ATOM 3689 C CA . PRO B 1 192 ? 20.016 0.305 -14.5 1 96.19 192 PRO B CA 1
ATOM 3690 C C . PRO B 1 192 ? 21.203 -0.645 -14.641 1 96.19 192 PRO B C 1
ATOM 3692 O O . PRO B 1 192 ? 21.625 -0.953 -15.758 1 96.19 192 PRO B O 1
ATOM 3695 N N . VAL B 1 193 ? 21.766 -1.08 -13.508 1 95.81 193 VAL B N 1
ATOM 3696 C CA . VAL B 1 193 ? 22.891 -2.002 -13.461 1 95.81 193 VAL B CA 1
ATOM 3697 C C . VAL B 1 193 ? 22.578 -3.168 -12.523 1 95.81 193 VAL B C 1
ATOM 3699 O O . VAL B 1 193 ? 22 -2.969 -11.445 1 95.81 193 VAL B O 1
ATOM 3702 N N . PRO B 1 194 ? 22.891 -4.422 -12.961 1 93 194 PRO B N 1
ATOM 3703 C CA . PRO B 1 194 ? 22.672 -5.547 -12.055 1 93 194 PRO B CA 1
ATOM 3704 C C . PRO B 1 194 ? 23.375 -5.359 -10.703 1 93 194 PRO B C 1
ATOM 3706 O O . PRO B 1 194 ? 24.5 -4.871 -10.656 1 93 194 PRO B O 1
ATOM 3709 N N . ILE B 1 195 ? 22.688 -5.766 -9.68 1 90.06 195 ILE B N 1
ATOM 3710 C CA . ILE B 1 195 ? 23.188 -5.578 -8.32 1 90.06 195 ILE B CA 1
ATOM 3711 C C . ILE B 1 195 ? 24.375 -6.508 -8.078 1 90.06 195 ILE B C 1
ATOM 3713 O O . ILE B 1 195 ? 24.391 -7.637 -8.57 1 90.06 195 ILE B O 1
ATOM 3717 N N . GLY B 1 196 ? 25.359 -6.062 -7.348 1 89.12 196 GLY B N 1
ATOM 3718 C CA . GLY B 1 196 ? 26.531 -6.77 -6.859 1 89.12 196 GLY B CA 1
ATOM 3719 C C . GLY B 1 196 ? 27.031 -6.254 -5.52 1 89.12 196 GLY B C 1
ATOM 3720 O O . GLY B 1 196 ? 26.328 -5.512 -4.836 1 89.12 196 GLY B O 1
ATOM 3721 N N . ASP B 1 197 ? 28.109 -6.812 -5.121 1 90.81 197 ASP B N 1
ATOM 3722 C CA . ASP B 1 197 ? 28.688 -6.312 -3.875 1 90.81 197 ASP B CA 1
ATOM 3723 C C . ASP B 1 197 ? 29.094 -4.848 -4.004 1 90.81 197 ASP B C 1
ATOM 3725 O O . ASP B 1 197 ? 28.922 -4.066 -3.066 1 90.81 197 ASP B O 1
ATOM 3729 N N . ARG B 1 198 ? 29.641 -4.539 -5.168 1 95.12 198 ARG B N 1
ATOM 3730 C CA . ARG B 1 198 ? 29.938 -3.164 -5.551 1 95.12 198 ARG B CA 1
ATOM 3731 C C . ARG B 1 198 ? 29.312 -2.816 -6.898 1 95.12 198 ARG B C 1
ATOM 3733 O O . ARG B 1 198 ? 29.328 -3.631 -7.824 1 95.12 198 ARG B O 1
ATOM 3740 N N . VAL B 1 199 ? 28.75 -1.601 -6.941 1 96 199 VAL B N 1
ATOM 3741 C CA . VAL B 1 199 ? 28.062 -1.193 -8.164 1 96 199 VAL B CA 1
ATOM 3742 C C . VAL B 1 199 ? 28.453 0.237 -8.523 1 96 199 VAL B C 1
ATOM 3744 O O . VAL B 1 199 ? 28.562 1.097 -7.648 1 96 199 VAL B O 1
ATOM 3747 N N . ARG B 1 200 ? 28.734 0.415 -9.758 1 97.44 200 ARG B N 1
ATOM 3748 C CA . ARG B 1 200 ? 28.938 1.755 -10.297 1 97.44 200 ARG B CA 1
ATOM 3749 C C . ARG B 1 200 ? 27.75 2.195 -11.141 1 97.44 200 ARG B C 1
ATOM 3751 O O . ARG B 1 200 ? 27.344 1.485 -12.062 1 97.44 200 ARG B O 1
ATOM 3758 N N . LEU B 1 201 ? 27.219 3.398 -10.852 1 98.19 201 LEU B N 1
ATOM 3759 C CA . LEU B 1 201 ? 26.109 3.971 -11.594 1 98.19 201 LEU B CA 1
ATOM 3760 C C . LEU B 1 201 ? 26.516 5.262 -12.289 1 98.19 201 LEU B C 1
ATOM 3762 O O . LEU B 1 201 ? 26.484 6.336 -11.688 1 98.19 201 LEU B O 1
ATOM 3766 N N . PRO B 1 202 ? 26.859 5.137 -13.578 1 98.06 202 PRO B N 1
ATOM 3767 C CA . PRO B 1 202 ? 27.203 6.363 -14.297 1 98.06 202 PRO B CA 1
ATOM 3768 C C . PRO B 1 202 ? 26 7.273 -14.523 1 98.06 202 PRO B C 1
ATOM 3770 O O . PRO B 1 202 ? 24.969 6.824 -15.008 1 98.06 202 PRO B O 1
ATOM 3773 N N . ILE B 1 203 ? 26.188 8.539 -14.141 1 98.38 203 ILE B N 1
ATOM 3774 C CA . ILE B 1 203 ? 25.109 9.508 -14.336 1 98.38 203 ILE B CA 1
ATOM 3775 C C . ILE B 1 203 ? 25.047 9.906 -15.812 1 98.38 203 ILE B C 1
ATOM 3777 O O . ILE B 1 203 ? 26.047 10.336 -16.391 1 98.38 203 ILE B O 1
ATOM 3781 N N . ALA B 1 204 ? 23.859 9.742 -16.391 1 97.75 204 ALA B N 1
ATOM 3782 C CA . ALA B 1 204 ? 23.703 9.938 -17.828 1 97.75 204 ALA B CA 1
ATOM 3783 C C . ALA B 1 204 ? 23.156 11.328 -18.141 1 97.75 204 ALA B C 1
ATOM 3785 O O . ALA B 1 204 ? 23.25 11.797 -19.266 1 97.75 204 ALA B O 1
ATOM 3786 N N . ARG B 1 205 ? 22.578 12.047 -17.172 1 97.75 205 ARG B N 1
ATOM 3787 C CA . ARG B 1 205 ? 21.969 13.359 -17.359 1 97.75 205 ARG B CA 1
ATOM 3788 C C . ARG B 1 205 ? 21.984 14.156 -16.062 1 97.75 205 ARG B C 1
ATOM 3790 O O . ARG B 1 205 ? 22 13.586 -14.977 1 97.75 205 ARG B O 1
ATOM 3797 N N . PRO B 1 206 ? 21.953 15.484 -16.25 1 97.94 206 PRO B N 1
ATOM 3798 C CA . PRO B 1 206 ? 21.938 16.312 -15.031 1 97.94 206 PRO B CA 1
ATOM 3799 C C . PRO B 1 206 ? 20.625 16.188 -14.25 1 97.94 206 PRO B C 1
ATOM 3801 O O . PRO B 1 206 ? 19.578 15.898 -14.844 1 97.94 206 PRO B O 1
ATOM 3804 N N . GLY B 1 207 ? 20.688 16.312 -12.953 1 97.44 207 GLY B N 1
ATOM 3805 C CA . GLY B 1 207 ? 19.531 16.281 -12.07 1 97.44 207 GLY B CA 1
ATOM 3806 C C . GLY B 1 207 ? 19.891 16.328 -10.602 1 97.44 207 GLY B C 1
ATOM 3807 O O . GLY B 1 207 ? 21.016 16.672 -10.25 1 97.44 207 GLY B O 1
ATOM 3808 N N . SER B 1 208 ? 18.891 16.141 -9.828 1 97 208 SER B N 1
ATOM 3809 C CA . SER B 1 208 ? 19.094 16.031 -8.383 1 97 208 SER B CA 1
ATOM 3810 C C . SER B 1 208 ? 19.031 14.57 -7.93 1 97 208 SER B C 1
ATOM 3812 O O . SER B 1 208 ? 17.969 13.938 -8.023 1 97 208 SER B O 1
ATOM 3814 N N . LEU B 1 209 ? 20.141 14.031 -7.461 1 97.06 209 LEU B N 1
ATOM 3815 C CA . LEU B 1 209 ? 20.188 12.672 -6.938 1 97.06 209 LEU B CA 1
ATOM 3816 C C . LEU B 1 209 ? 19.438 12.578 -5.613 1 97.06 209 LEU B C 1
ATOM 3818 O O . LEU B 1 209 ? 19.812 13.219 -4.633 1 97.06 209 LEU B O 1
ATOM 3822 N N . HIS B 1 210 ? 18.344 11.742 -5.605 1 96.5 210 HIS B N 1
ATOM 3823 C CA . HIS B 1 210 ? 17.547 11.586 -4.395 1 96.5 210 HIS B CA 1
ATOM 3824 C C . HIS B 1 210 ? 17.781 10.227 -3.746 1 96.5 210 HIS B C 1
ATOM 3826 O O . HIS B 1 210 ? 17.766 10.109 -2.518 1 96.5 210 HIS B O 1
ATOM 3832 N N . ALA B 1 211 ? 17.984 9.234 -4.602 1 96.5 211 ALA B N 1
ATOM 3833 C CA . ALA B 1 211 ? 18.016 7.871 -4.074 1 96.5 211 ALA B CA 1
ATOM 3834 C C . ALA B 1 211 ? 18.609 6.898 -5.098 1 96.5 211 ALA B C 1
ATOM 3836 O O . ALA B 1 211 ? 18.781 7.25 -6.266 1 96.5 211 ALA B O 1
ATOM 3837 N N . VAL B 1 212 ? 18.953 5.773 -4.613 1 96.31 212 VAL B N 1
ATOM 3838 C CA . VAL B 1 212 ? 19.156 4.598 -5.453 1 96.31 212 VAL B CA 1
ATOM 3839 C C . VAL B 1 212 ? 17.938 3.68 -5.355 1 96.31 212 VAL B C 1
ATOM 3841 O O . VAL B 1 212 ? 17.422 3.443 -4.262 1 96.31 212 VAL B O 1
ATOM 3844 N N . MET B 1 213 ? 17.516 3.27 -6.496 1 95.88 213 MET B N 1
ATOM 3845 C CA . MET B 1 213 ? 16.359 2.381 -6.578 1 95.88 213 MET B CA 1
ATOM 3846 C C . MET B 1 213 ? 16.781 0.974 -6.988 1 95.88 213 MET B C 1
ATOM 3848 O O . MET B 1 213 ? 17.656 0.808 -7.844 1 95.88 213 MET B O 1
ATOM 3852 N N . GLY B 1 214 ? 16.141 0.011 -6.379 1 93.62 214 GLY B N 1
ATOM 3853 C CA . GLY B 1 214 ? 16.281 -1.377 -6.793 1 93.62 214 GLY B CA 1
ATOM 3854 C C . GLY B 1 214 ? 14.977 -1.987 -7.273 1 93.62 214 GLY B C 1
ATOM 3855 O O . GLY B 1 214 ? 13.922 -1.779 -6.668 1 93.62 214 GLY B O 1
ATOM 3856 N N . PHE B 1 215 ? 15.062 -2.674 -8.375 1 93.31 215 PHE B N 1
ATOM 3857 C CA . PHE B 1 215 ? 13.898 -3.359 -8.922 1 93.31 215 PHE B CA 1
ATOM 3858 C C . PHE B 1 215 ? 14.312 -4.648 -9.625 1 93.31 215 PHE B C 1
ATOM 3860 O O . PHE B 1 215 ? 15.5 -4.879 -9.867 1 93.31 215 PHE B O 1
ATOM 3867 N N . PHE B 1 216 ? 13.344 -5.508 -9.867 1 92.38 216 PHE B N 1
ATOM 3868 C CA . PHE B 1 216 ? 13.688 -6.793 -10.469 1 92.38 216 PHE B CA 1
ATOM 3869 C C . PHE B 1 216 ? 13.062 -6.93 -11.852 1 92.38 216 PHE B C 1
ATOM 3871 O O . PHE B 1 216 ? 12.109 -6.223 -12.18 1 92.38 216 PHE B O 1
ATOM 3878 N N . THR B 1 217 ? 13.68 -7.762 -12.648 1 93.12 217 THR B N 1
ATOM 3879 C CA . THR B 1 217 ? 13.125 -8.297 -13.891 1 93.12 217 THR B CA 1
ATOM 3880 C C . THR B 1 217 ? 13.188 -9.82 -13.898 1 93.12 217 THR B C 1
ATOM 3882 O O . THR B 1 217 ? 14.234 -10.398 -13.617 1 93.12 217 THR B O 1
ATOM 3885 N N . ALA B 1 218 ? 12.055 -10.391 -14.172 1 93.69 218 ALA B N 1
ATOM 3886 C CA . ALA B 1 218 ? 11.961 -11.836 -14.32 1 93.69 218 ALA B CA 1
ATOM 3887 C C . ALA B 1 218 ? 11.789 -12.227 -15.781 1 93.69 218 ALA B C 1
ATOM 3889 O O . ALA B 1 218 ? 10.859 -11.773 -16.453 1 93.69 218 ALA B O 1
ATOM 3890 N N . ASP B 1 219 ? 12.766 -12.961 -16.234 1 95.31 219 ASP B N 1
ATOM 3891 C CA . ASP B 1 219 ? 12.609 -13.609 -17.531 1 95.31 219 ASP B CA 1
ATOM 3892 C C . ASP B 1 219 ? 11.883 -14.945 -17.391 1 95.31 219 ASP B C 1
ATOM 3894 O O . ASP B 1 219 ? 12.453 -15.922 -16.891 1 95.31 219 ASP B O 1
ATOM 3898 N N . LEU B 1 220 ? 10.586 -14.961 -17.797 1 96.69 220 LEU B N 1
ATOM 3899 C CA . LEU B 1 220 ? 9.805 -16.172 -17.609 1 96.69 220 LEU B CA 1
ATOM 3900 C C . LEU B 1 220 ? 10.141 -17.203 -18.688 1 96.69 220 LEU B C 1
ATOM 3902 O O . LEU B 1 220 ? 10.555 -18.328 -18.391 1 96.69 220 LEU B O 1
ATOM 3906 N N . ILE B 1 221 ? 10.008 -16.938 -19.891 1 96.5 221 ILE B N 1
ATOM 3907 C CA . ILE B 1 221 ? 10.273 -17.734 -21.094 1 96.5 221 ILE B CA 1
ATOM 3908 C C . ILE B 1 221 ? 10.469 -16.812 -22.297 1 96.5 221 ILE B C 1
ATOM 3910 O O . ILE B 1 221 ? 10.422 -15.578 -22.156 1 96.5 221 ILE B O 1
ATOM 3914 N N . ASP B 1 222 ? 10.781 -17.438 -23.453 1 96.31 222 ASP B N 1
ATOM 3915 C CA . ASP B 1 222 ? 11.055 -16.641 -24.641 1 96.31 222 ASP B CA 1
ATOM 3916 C C . ASP B 1 222 ? 9.906 -15.664 -24.922 1 96.31 222 ASP B C 1
ATOM 3918 O O . ASP B 1 222 ? 8.766 -16.094 -25.109 1 96.31 222 ASP B O 1
ATOM 3922 N N . GLY B 1 223 ? 10.227 -14.352 -24.875 1 97.19 223 GLY B N 1
ATOM 3923 C CA . GLY B 1 223 ? 9.266 -13.328 -25.266 1 97.19 223 GLY B CA 1
ATOM 3924 C C . GLY B 1 223 ? 8.352 -12.898 -24.141 1 97.19 223 GLY B C 1
ATOM 3925 O O . GLY B 1 223 ? 7.449 -12.086 -24.344 1 97.19 223 GLY B O 1
ATOM 3926 N N . VAL B 1 224 ? 8.508 -13.43 -22.906 1 98 224 VAL B N 1
ATOM 3927 C CA . VAL B 1 224 ? 7.641 -13.078 -21.797 1 98 224 VAL B CA 1
ATOM 3928 C C . VAL B 1 224 ? 8.492 -12.648 -20.594 1 98 224 VAL B C 1
ATOM 3930 O O . VAL B 1 224 ? 9.234 -13.461 -20.047 1 98 224 VAL B O 1
ATOM 3933 N N . THR B 1 225 ? 8.383 -11.375 -20.266 1 95.81 225 THR B N 1
ATOM 3934 C CA . THR B 1 225 ? 9.109 -10.828 -19.125 1 95.81 225 THR B CA 1
ATOM 3935 C C . THR B 1 225 ? 8.164 -10.094 -18.188 1 95.81 225 THR B C 1
ATOM 3937 O O . THR B 1 225 ? 7.078 -9.672 -18.594 1 95.81 225 THR B O 1
ATOM 3940 N N . LEU B 1 226 ? 8.539 -10.109 -16.922 1 94.06 226 LEU B N 1
ATOM 3941 C CA . LEU B 1 226 ? 7.812 -9.391 -15.883 1 94.06 226 LEU B CA 1
ATOM 3942 C C . LEU B 1 226 ? 8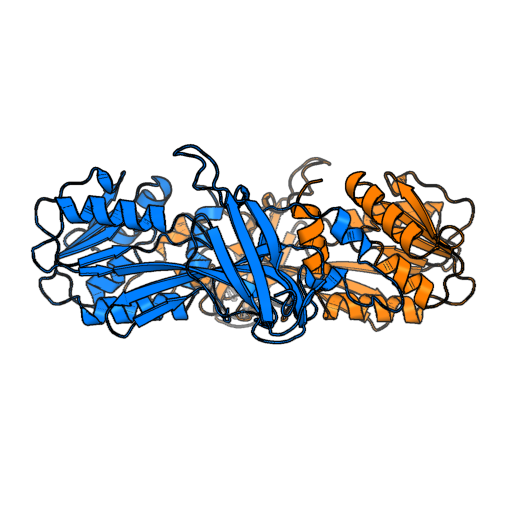.766 -8.539 -15.055 1 94.06 226 LEU B C 1
ATOM 3944 O O . LEU B 1 226 ? 9.867 -8.977 -14.711 1 94.06 226 LEU B O 1
ATOM 3948 N N . SER B 1 227 ? 8.359 -7.34 -14.75 1 93.81 227 SER B N 1
ATOM 3949 C CA . SER B 1 227 ? 9.18 -6.441 -13.953 1 93.81 227 SER B CA 1
ATOM 3950 C C . SER B 1 227 ? 8.32 -5.617 -12.992 1 93.81 227 SER B C 1
ATOM 3952 O O . SER B 1 227 ? 7.141 -5.391 -13.25 1 93.81 227 SER B O 1
ATOM 3954 N N . ASN B 1 228 ? 8.922 -5.223 -11.867 1 93.12 228 ASN B N 1
ATOM 3955 C CA . ASN B 1 228 ? 8.18 -4.371 -10.945 1 93.12 228 ASN B CA 1
ATOM 3956 C C . ASN B 1 228 ? 8.477 -2.893 -11.188 1 93.12 228 ASN B C 1
ATOM 3958 O O . ASN B 1 228 ? 8.008 -2.029 -10.453 1 93.12 228 ASN B O 1
ATOM 3962 N N . PHE B 1 229 ? 9.297 -2.627 -12.273 1 95.38 229 PHE B N 1
ATOM 3963 C CA . PHE B 1 229 ? 9.523 -1.249 -12.695 1 95.38 229 PHE B CA 1
ATOM 3964 C C . PHE B 1 229 ? 9.586 -1.144 -14.211 1 95.38 229 PHE B C 1
ATOM 3966 O O . PHE B 1 229 ? 10.289 -1.92 -14.867 1 95.38 229 PHE B O 1
ATOM 3973 N N . PRO B 1 230 ? 9.016 -0.174 -14.867 1 94.5 230 PRO B N 1
ATOM 3974 C CA . PRO B 1 230 ? 8.102 0.805 -14.273 1 94.5 230 PRO B CA 1
ATOM 3975 C C . PRO B 1 230 ? 6.867 0.158 -13.656 1 94.5 230 PRO B C 1
ATOM 3977 O O . PRO B 1 230 ? 6.441 -0.916 -14.086 1 94.5 230 PRO B O 1
ATOM 3980 N N . SER B 1 231 ? 6.348 0.846 -12.648 1 91.38 231 SER B N 1
ATOM 3981 C CA . SER B 1 231 ? 5.105 0.384 -12.031 1 91.38 231 SER B CA 1
ATOM 3982 C C . SER B 1 231 ? 3.92 0.576 -12.977 1 91.38 231 SER B C 1
ATOM 3984 O O . SER B 1 231 ? 4.02 1.292 -13.969 1 91.38 231 SER B O 1
ATOM 3986 N N . TYR B 1 232 ? 2.789 -0.116 -12.68 1 89.19 232 TYR B N 1
ATOM 3987 C CA . TYR B 1 232 ? 1.547 -0.046 -13.445 1 89.19 232 TYR B CA 1
ATOM 3988 C C . TYR B 1 232 ? 0.337 -0.201 -12.531 1 89.19 232 TYR B C 1
ATOM 3990 O O . TYR B 1 232 ? 0.475 -0.594 -11.367 1 89.19 232 TYR B O 1
ATOM 3998 N N . GLN B 1 233 ? -0.753 0.188 -13.031 1 84.56 233 GLN B N 1
ATOM 3999 C CA . GLN B 1 233 ? -1.976 0.093 -12.242 1 84.56 233 GLN B CA 1
ATOM 4000 C C . GLN B 1 233 ? -2.26 -1.352 -11.844 1 84.56 233 GLN B C 1
ATOM 4002 O O . GLN B 1 233 ? -2.332 -2.236 -12.695 1 84.56 233 GLN B O 1
ATOM 4007 N N . GLY B 1 234 ? -2.381 -1.56 -10.57 1 87.69 234 GLY B N 1
ATOM 4008 C CA . GLY B 1 234 ? -2.697 -2.891 -10.07 1 87.69 234 GLY B CA 1
ATOM 4009 C C . GLY B 1 234 ? -1.467 -3.721 -9.766 1 87.69 234 GLY B C 1
ATOM 4010 O O . GLY B 1 234 ? -1.578 -4.887 -9.375 1 87.69 234 GLY B O 1
ATOM 4011 N N . CYS B 1 235 ? -0.303 -3.082 -9.93 1 91.12 235 CYS B N 1
ATOM 4012 C CA . CYS B 1 235 ? 0.932 -3.791 -9.617 1 91.12 235 CYS B CA 1
ATOM 4013 C C . CYS B 1 235 ? 0.985 -4.164 -8.141 1 91.12 235 CYS B C 1
ATOM 4015 O O . CYS B 1 235 ? 0.795 -3.309 -7.273 1 91.12 235 CYS B O 1
ATOM 4017 N N . ASN B 1 236 ? 1.271 -5.391 -7.875 1 90.69 236 ASN B N 1
ATOM 4018 C CA . ASN B 1 236 ? 1.297 -5.848 -6.488 1 90.69 236 ASN B CA 1
ATOM 4019 C C . ASN B 1 236 ? 2.639 -5.551 -5.824 1 90.69 236 ASN B C 1
ATOM 4021 O O . ASN B 1 236 ? 2.762 -5.629 -4.602 1 90.69 236 ASN B O 1
ATOM 4025 N N . TRP B 1 237 ? 3.643 -5.141 -6.629 1 91.19 237 TRP B N 1
ATOM 4026 C CA . TRP B 1 237 ? 4.988 -4.953 -6.102 1 91.19 237 TRP B CA 1
ATOM 4027 C C . TRP B 1 237 ? 5.309 -3.469 -5.945 1 91.19 237 TRP B C 1
ATOM 4029 O O . TRP B 1 237 ? 4.785 -2.633 -6.684 1 91.19 237 TRP B O 1
ATOM 4039 N N . ALA B 1 238 ? 6.129 -3.223 -4.969 1 91.69 238 ALA B N 1
ATOM 4040 C CA . ALA B 1 238 ? 6.836 -1.952 -4.832 1 91.69 238 ALA B CA 1
ATOM 4041 C C . ALA B 1 238 ? 8.281 -2.078 -5.293 1 91.69 238 ALA B C 1
ATOM 4043 O O . ALA B 1 238 ? 8.664 -3.084 -5.895 1 91.69 238 ALA B O 1
ATOM 4044 N N . VAL B 1 239 ? 9.023 -0.996 -5.148 1 92.69 239 VAL B N 1
ATOM 4045 C CA . VAL B 1 239 ? 10.461 -1.017 -5.387 1 92.69 239 VAL B CA 1
ATOM 4046 C C . VAL B 1 239 ? 11.203 -0.675 -4.098 1 92.69 239 VAL B C 1
ATOM 4048 O O . VAL B 1 239 ? 10.594 -0.2 -3.133 1 92.69 239 VAL B O 1
ATOM 4051 N N . TRP B 1 240 ? 12.398 -1.036 -4.105 1 90.94 240 TRP B N 1
ATOM 4052 C CA . TRP B 1 240 ? 13.234 -0.664 -2.971 1 90.94 240 TRP B CA 1
ATOM 4053 C C . TRP B 1 240 ? 13.953 0.656 -3.232 1 90.94 240 TRP B C 1
ATOM 4055 O O . TRP B 1 240 ? 14.453 0.887 -4.332 1 90.94 240 TRP B O 1
ATOM 4065 N N . ILE B 1 241 ? 13.984 1.473 -2.236 1 92.75 241 ILE B N 1
ATOM 4066 C CA . ILE B 1 241 ? 14.602 2.789 -2.338 1 92.75 241 ILE B CA 1
ATOM 4067 C C . ILE B 1 241 ? 15.648 2.955 -1.237 1 92.75 241 ILE B C 1
ATOM 4069 O O . ILE B 1 241 ? 15.375 2.66 -0.07 1 92.75 241 ILE B O 1
ATOM 4073 N N . TRP B 1 242 ? 16.812 3.277 -1.578 1 92.75 242 TRP B N 1
ATOM 4074 C CA . TRP B 1 242 ? 17.812 3.764 -0.636 1 92.75 242 TRP B CA 1
ATOM 4075 C C . TRP B 1 242 ? 17.969 5.277 -0.735 1 92.75 242 TRP B C 1
ATOM 4077 O O . TRP B 1 242 ? 18.609 5.785 -1.654 1 92.75 242 TRP B O 1
ATOM 4087 N N . PRO B 1 243 ? 17.359 5.977 0.197 1 93 243 PRO B N 1
ATOM 4088 C CA . PRO B 1 243 ? 17.453 7.438 0.14 1 93 243 PRO B CA 1
ATOM 4089 C C . PRO B 1 243 ? 18.875 7.949 0.33 1 93 243 PRO B C 1
ATOM 4091 O O . PRO B 1 243 ? 19.641 7.383 1.117 1 93 243 PRO B O 1
ATOM 4094 N N . LEU B 1 244 ? 19.234 8.969 -0.428 1 93.25 244 LEU B N 1
ATOM 4095 C CA . LEU B 1 244 ? 20.516 9.656 -0.312 1 93.25 244 LEU B CA 1
ATOM 4096 C C . LEU B 1 244 ? 20.312 11.141 -0.026 1 93.25 244 LEU B C 1
ATOM 4098 O O . LEU B 1 244 ? 19.219 11.672 -0.236 1 93.25 244 LEU B O 1
ATOM 4102 N N . ARG B 1 245 ? 21.391 11.75 0.573 1 92.81 245 ARG B N 1
ATOM 4103 C CA . ARG B 1 245 ? 21.344 13.211 0.622 1 92.81 245 ARG B CA 1
ATOM 4104 C C . ARG B 1 245 ? 21.172 13.797 -0.773 1 92.81 245 ARG B C 1
ATOM 4106 O O . ARG B 1 245 ? 21.875 13.422 -1.707 1 92.81 245 ARG B O 1
ATOM 4113 N N . HIS B 1 246 ? 20.156 14.688 -0.867 1 95.5 246 HIS B N 1
ATOM 4114 C CA . HIS B 1 246 ? 19.922 15.289 -2.178 1 95.5 246 HIS B CA 1
ATOM 4115 C C . HIS B 1 246 ? 21.188 16 -2.682 1 95.5 246 HIS B C 1
ATOM 4117 O O . HIS B 1 246 ? 21.75 16.828 -1.978 1 95.5 246 HIS B O 1
ATOM 4123 N N . THR B 1 247 ? 21.594 15.641 -3.875 1 95.94 247 THR B N 1
ATOM 4124 C CA . THR B 1 247 ? 22.844 16.156 -4.434 1 95.94 247 THR B CA 1
ATOM 4125 C C . THR B 1 247 ? 22.688 16.438 -5.926 1 95.94 247 THR B C 1
ATOM 4127 O O . THR B 1 247 ? 22.266 15.57 -6.688 1 95.94 247 THR B O 1
ATOM 4130 N N . PRO B 1 248 ? 23 17.688 -6.316 1 96.81 248 PRO B N 1
ATOM 4131 C CA . PRO B 1 248 ? 23.047 17.922 -7.762 1 96.81 248 PRO B CA 1
ATOM 4132 C C . PRO B 1 248 ? 24.109 17.078 -8.453 1 96.81 248 PRO B C 1
ATOM 4134 O O . PRO B 1 248 ? 25.219 16.906 -7.93 1 96.81 248 PRO B O 1
ATOM 4137 N N . VAL B 1 249 ? 23.719 16.453 -9.578 1 97.81 249 VAL B N 1
ATOM 4138 C CA . VAL B 1 249 ? 24.656 15.633 -10.352 1 97.81 249 VAL B CA 1
ATOM 4139 C C . VAL B 1 249 ? 24.578 16.031 -11.828 1 97.81 249 VAL B C 1
ATOM 4141 O O . VAL B 1 249 ? 23.625 16.672 -12.258 1 97.81 249 VAL B O 1
ATOM 4144 N N . ARG B 1 250 ? 25.641 15.734 -12.578 1 97.12 250 ARG B N 1
ATOM 4145 C CA . ARG B 1 250 ? 25.703 15.977 -14.016 1 97.12 250 ARG B CA 1
ATOM 4146 C C . ARG B 1 250 ? 26.281 14.773 -14.75 1 97.12 250 ARG B C 1
ATOM 4148 O O . ARG B 1 250 ? 26.875 13.891 -14.125 1 97.12 250 ARG B O 1
ATOM 4155 N N . ALA B 1 251 ? 26.031 14.883 -16.094 1 96.5 251 ALA B N 1
ATOM 4156 C CA . ALA B 1 251 ? 26.625 13.836 -16.906 1 96.5 251 ALA B CA 1
ATOM 4157 C C . ALA B 1 251 ? 28.125 13.742 -16.688 1 96.5 251 ALA B C 1
ATOM 4159 O O . ALA B 1 251 ? 28.828 14.766 -16.641 1 96.5 251 ALA B O 1
ATOM 4160 N N . GLY B 1 252 ? 28.641 12.523 -16.547 1 95.31 252 GLY B N 1
ATOM 4161 C CA . GLY B 1 252 ? 30.047 12.305 -16.25 1 95.31 252 GLY B CA 1
ATOM 4162 C C . GLY B 1 252 ? 30.297 11.922 -14.805 1 95.31 252 GLY B C 1
ATOM 4163 O O . GLY B 1 252 ? 31.312 11.297 -14.484 1 95.31 252 GLY B O 1
ATOM 4164 N N . ASP B 1 253 ? 29.391 12.359 -13.867 1 97.81 253 ASP B N 1
ATOM 4165 C CA . ASP B 1 253 ? 29.453 11.883 -12.484 1 97.81 253 ASP B CA 1
ATOM 4166 C C . ASP B 1 253 ? 29.125 10.391 -12.406 1 97.81 253 ASP B C 1
ATOM 4168 O O . ASP B 1 253 ? 28.641 9.805 -13.375 1 97.81 253 ASP B O 1
ATOM 4172 N N . ALA B 1 254 ? 29.531 9.773 -11.297 1 98.12 254 ALA B N 1
ATOM 4173 C CA . ALA B 1 254 ? 29.156 8.375 -11.062 1 98.12 254 ALA B CA 1
ATOM 4174 C C . ALA B 1 254 ? 28.953 8.102 -9.578 1 98.12 254 ALA B C 1
ATOM 4176 O O . ALA B 1 254 ? 29.703 8.594 -8.742 1 98.12 254 ALA B O 1
ATOM 4177 N N . ILE B 1 255 ? 27.938 7.332 -9.281 1 97.56 255 ILE B N 1
ATOM 4178 C CA . ILE B 1 255 ? 27.75 6.852 -7.918 1 97.56 255 ILE B CA 1
ATOM 4179 C C . ILE B 1 255 ? 28.469 5.523 -7.73 1 97.56 255 ILE B C 1
ATOM 4181 O O . ILE B 1 255 ? 28.312 4.602 -8.539 1 97.56 255 ILE B O 1
ATOM 4185 N N . GLN B 1 256 ? 29.266 5.434 -6.77 1 97.06 256 GLN B N 1
ATOM 4186 C CA . GLN B 1 256 ? 29.859 4.18 -6.32 1 97.06 256 GLN B CA 1
ATOM 4187 C C . GLN B 1 256 ? 29.156 3.662 -5.062 1 97.06 256 GLN B C 1
ATOM 4189 O O . GLN B 1 256 ? 29.188 4.316 -4.02 1 97.06 256 GLN B O 1
ATOM 4194 N N . ALA B 1 257 ? 28.594 2.496 -5.207 1 94.69 257 ALA B N 1
ATOM 4195 C CA . ALA B 1 257 ? 27.812 1.975 -4.094 1 94.69 257 ALA B CA 1
ATOM 4196 C C . ALA B 1 257 ? 28.344 0.623 -3.627 1 94.69 257 ALA B C 1
ATOM 4198 O O . ALA B 1 257 ? 28.656 -0.245 -4.449 1 94.69 257 ALA B O 1
ATOM 4199 N N . THR B 1 258 ? 28.531 0.473 -2.344 1 94.5 258 THR B N 1
ATOM 4200 C CA . THR B 1 258 ? 28.781 -0.822 -1.72 1 94.5 258 THR B CA 1
ATOM 4201 C C . THR B 1 258 ? 27.5 -1.361 -1.072 1 94.5 258 THR B C 1
ATOM 4203 O O . THR B 1 258 ? 26.875 -0.678 -0.261 1 94.5 258 THR B O 1
ATOM 4206 N N . VAL B 1 259 ? 27.156 -2.592 -1.457 1 89.19 259 VAL B N 1
ATOM 4207 C CA . VAL B 1 259 ? 25.922 -3.203 -0.962 1 89.19 259 VAL B CA 1
ATOM 4208 C C . VAL B 1 259 ? 26.234 -4.105 0.229 1 89.19 259 VAL B C 1
ATOM 4210 O O . VAL B 1 259 ? 27.047 -5.027 0.119 1 89.19 259 VAL B O 1
ATOM 4213 N N . HIS B 1 260 ? 25.625 -3.789 1.312 1 87.19 260 HIS B N 1
ATOM 4214 C CA . HIS B 1 260 ? 25.75 -4.609 2.512 1 87.19 260 HIS B CA 1
ATOM 4215 C C . HIS B 1 260 ? 24.484 -5.43 2.756 1 87.19 260 HIS B C 1
ATOM 4217 O O . HIS B 1 260 ? 23.438 -4.871 3.066 1 87.19 260 HIS B O 1
ATOM 4223 N N . ARG B 1 261 ? 24.641 -6.738 2.602 1 78.5 261 ARG B N 1
ATOM 4224 C CA . ARG B 1 261 ? 23.531 -7.66 2.832 1 78.5 261 ARG B CA 1
ATOM 4225 C C . ARG B 1 261 ? 23.625 -8.297 4.215 1 78.5 261 ARG B C 1
ATOM 4227 O O . ARG B 1 261 ? 24.734 -8.562 4.707 1 78.5 261 ARG B O 1
ATOM 4234 N N . PRO B 1 262 ? 22.516 -8.281 4.988 1 71 262 PRO B N 1
ATOM 4235 C CA . PRO B 1 262 ? 22.594 -8.922 6.301 1 71 262 PRO B CA 1
ATOM 4236 C C . PRO B 1 262 ? 23.172 -10.336 6.227 1 71 262 PRO B C 1
ATOM 4238 O O . PRO B 1 262 ? 22.984 -11.031 5.227 1 71 262 PRO B O 1
ATOM 4241 N N . SER B 1 263 ? 24.172 -10.57 7.266 1 60.28 263 SER B N 1
ATOM 4242 C CA . SER B 1 263 ? 24.812 -11.875 7.418 1 60.28 263 SER B CA 1
ATOM 4243 C C . SER B 1 263 ? 23.875 -12.867 8.102 1 60.28 263 SER B C 1
ATOM 4245 O O . SER B 1 263 ? 23.047 -12.484 8.93 1 60.28 263 SER B O 1
ATOM 4247 N N . GLY B 1 264 ? 23.578 -14.18 7.59 1 54.97 264 GLY B N 1
ATOM 4248 C CA . GLY B 1 264 ? 22.891 -15.328 8.148 1 54.97 264 GLY B CA 1
ATOM 4249 C C . GLY B 1 264 ? 21.656 -15.719 7.363 1 54.97 264 GLY B C 1
ATOM 4250 O O . GLY B 1 264 ? 21.094 -14.906 6.617 1 54.97 264 GLY B O 1
ATOM 4251 N N . SER B 1 265 ? 21.516 -16.984 7.254 1 49.25 265 SER B N 1
ATOM 4252 C CA . SER B 1 265 ? 20.516 -17.656 6.43 1 49.25 265 SER B CA 1
ATOM 4253 C C . SER B 1 265 ? 19.156 -16.969 6.566 1 49.25 265 SER B C 1
ATOM 4255 O O . SER B 1 265 ? 18.438 -16.812 5.578 1 49.25 265 SER B O 1
ATOM 4257 N N . ALA B 1 266 ? 18.766 -16.891 7.844 1 47.34 266 ALA B N 1
ATOM 4258 C CA . ALA B 1 266 ? 17.375 -16.531 8.109 1 47.34 266 ALA B CA 1
ATOM 4259 C C . ALA B 1 266 ? 17.109 -15.078 7.734 1 47.34 266 ALA B C 1
ATOM 4261 O O . ALA B 1 266 ? 15.984 -14.734 7.34 1 47.34 266 ALA B O 1
ATOM 4262 N N . ARG B 1 267 ? 18.156 -14.266 7.809 1 44.72 267 ARG B N 1
ATOM 4263 C CA . ARG B 1 267 ? 17.969 -12.82 7.871 1 44.72 267 ARG B CA 1
ATOM 4264 C C . ARG B 1 267 ? 18.219 -12.18 6.516 1 44.72 267 ARG B C 1
ATOM 4266 O O . ARG B 1 267 ? 17.969 -10.984 6.336 1 44.72 267 ARG B O 1
ATOM 4273 N N . SER B 1 268 ? 18.938 -12.844 5.609 1 43.94 268 SER B N 1
ATOM 4274 C CA . SER B 1 268 ? 19.203 -12.281 4.289 1 43.94 268 SER B CA 1
ATOM 4275 C C . SER B 1 268 ? 17.922 -11.922 3.566 1 43.94 268 SER B C 1
ATOM 4277 O O . SER B 1 268 ? 17.938 -11.234 2.541 1 43.94 268 SER B O 1
ATOM 4279 N N . ARG B 1 269 ? 16.812 -12.344 4.211 1 52.09 269 ARG B N 1
ATOM 4280 C CA . ARG B 1 269 ? 15.5 -12.289 3.568 1 52.09 269 ARG B CA 1
ATOM 4281 C C . ARG B 1 269 ? 14.789 -10.969 3.877 1 52.09 269 ARG B C 1
ATOM 4283 O O . ARG B 1 269 ? 13.789 -10.633 3.242 1 52.09 269 ARG B O 1
ATOM 4290 N N . VAL B 1 270 ? 15.594 -10.242 4.707 1 62.22 270 VAL B N 1
ATOM 4291 C CA . VAL B 1 270 ? 14.859 -9.055 5.113 1 62.22 270 VAL B CA 1
ATOM 4292 C C . VAL B 1 270 ? 15.523 -7.809 4.523 1 62.22 270 VAL B C 1
ATOM 4294 O O . VAL B 1 270 ? 16.438 -7.238 5.129 1 62.22 270 VAL B O 1
ATOM 4297 N N . VAL B 1 271 ? 15.156 -7.418 3.32 1 64.12 271 VAL B N 1
ATOM 4298 C CA . VAL B 1 271 ? 15.711 -6.32 2.535 1 64.12 271 VAL B CA 1
ATOM 4299 C C . VAL B 1 271 ? 15.773 -5.055 3.389 1 64.12 271 VAL B C 1
ATOM 4301 O O . VAL B 1 271 ? 16.641 -4.203 3.186 1 64.12 271 VAL B O 1
ATOM 4304 N N . THR B 1 272 ? 14.992 -5.027 4.367 1 68.69 272 THR B N 1
ATOM 4305 C CA . THR B 1 272 ? 14.969 -3.832 5.199 1 68.69 272 THR B CA 1
ATOM 4306 C C . THR B 1 272 ? 16.266 -3.691 5.984 1 68.69 272 THR B C 1
ATOM 4308 O O . THR B 1 272 ? 16.562 -2.625 6.531 1 68.69 272 THR B O 1
ATOM 4311 N N . GLU B 1 273 ? 17.109 -4.77 5.75 1 76 273 GLU B N 1
ATOM 4312 C CA . GLU B 1 273 ? 18.391 -4.715 6.441 1 76 273 GLU B CA 1
ATOM 4313 C C . GLU B 1 273 ? 19.531 -4.473 5.465 1 76 273 GLU B C 1
ATOM 4315 O O . GLU B 1 273 ? 20.688 -4.348 5.871 1 76 273 GLU B O 1
ATOM 4320 N N . TRP B 1 274 ? 19.141 -4.34 4.168 1 81.88 274 TRP B N 1
ATOM 4321 C CA . TRP B 1 274 ? 20.172 -4 3.182 1 81.88 274 TRP B CA 1
ATOM 4322 C C . TRP B 1 274 ? 20.562 -2.535 3.295 1 81.88 274 TRP B C 1
ATOM 4324 O O . TRP B 1 274 ? 19.703 -1.656 3.418 1 81.88 274 TRP B O 1
ATOM 4334 N N . ARG B 1 275 ? 21.906 -2.391 3.301 1 86.81 275 ARG B N 1
ATOM 4335 C CA . ARG B 1 275 ? 22.438 -1.037 3.359 1 86.81 275 ARG B CA 1
ATOM 4336 C C . ARG B 1 275 ? 23.281 -0.73 2.125 1 86.81 275 ARG B C 1
ATOM 4338 O O . ARG B 1 275 ? 23.969 -1.611 1.597 1 86.81 275 ARG B O 1
ATOM 4345 N N . LEU B 1 276 ? 23.203 0.498 1.737 1 89.69 276 LEU B N 1
ATOM 4346 C CA . LEU B 1 276 ? 24.047 0.968 0.643 1 89.69 276 LEU B CA 1
ATOM 4347 C C . LEU B 1 276 ? 24.953 2.107 1.102 1 89.69 276 LEU B C 1
ATOM 4349 O O . LEU B 1 276 ? 24.469 3.104 1.646 1 89.69 276 LEU B O 1
ATOM 4353 N N . ASP B 1 277 ? 26.25 1.927 1.004 1 91.88 277 ASP B N 1
ATOM 4354 C CA . ASP B 1 277 ? 27.203 3.02 1.156 1 91.88 277 ASP B CA 1
ATOM 4355 C C . ASP B 1 277 ? 27.578 3.619 -0.199 1 91.88 277 ASP B C 1
ATOM 4357 O O . ASP B 1 277 ? 28.125 2.926 -1.062 1 91.88 277 ASP B O 1
ATOM 4361 N N . CYS B 1 278 ? 27.234 4.867 -0.31 1 93.31 278 CYS B N 1
ATOM 4362 C CA . CYS B 1 278 ? 27.406 5.477 -1.623 1 93.31 278 CYS B CA 1
ATOM 4363 C C . CYS B 1 278 ? 28.391 6.645 -1.553 1 93.31 278 CYS B C 1
ATOM 4365 O O . CYS B 1 278 ? 28.391 7.398 -0.58 1 93.31 278 CYS B O 1
ATOM 4367 N N . THR B 1 279 ? 29.203 6.773 -2.58 1 94.38 279 THR B N 1
ATOM 4368 C CA . THR B 1 279 ? 30.031 7.949 -2.842 1 94.38 279 THR B CA 1
ATOM 4369 C C . THR B 1 279 ? 29.844 8.438 -4.273 1 94.38 279 THR B C 1
ATOM 4371 O O . THR B 1 279 ? 29.406 7.68 -5.145 1 94.38 279 THR B O 1
ATOM 4374 N N . ILE B 1 280 ? 30.031 9.688 -4.461 1 95.69 280 ILE B N 1
ATOM 4375 C CA . ILE B 1 280 ? 29.906 10.258 -5.797 1 95.69 280 ILE B CA 1
ATOM 4376 C C . ILE B 1 280 ? 31.281 10.609 -6.348 1 95.69 280 ILE B C 1
ATOM 4378 O O . ILE B 1 280 ? 32.031 11.367 -5.727 1 95.69 280 ILE B O 1
ATOM 4382 N N . ALA B 1 281 ? 31.594 9.984 -7.477 1 95.19 281 ALA B N 1
ATOM 4383 C CA . ALA B 1 281 ? 32.781 10.383 -8.258 1 95.19 281 ALA B CA 1
ATOM 4384 C C . ALA B 1 281 ? 32.406 11.461 -9.273 1 95.19 281 ALA B C 1
ATOM 4386 O O . ALA B 1 281 ? 31.594 11.227 -10.18 1 95.19 281 ALA B O 1
ATOM 4387 N N . ARG B 1 282 ? 33 12.719 -9.203 1 95 282 ARG B N 1
ATOM 4388 C CA . ARG B 1 282 ? 32.688 13.828 -10.086 1 95 282 ARG B CA 1
ATOM 4389 C C . ARG B 1 282 ? 33.406 13.703 -11.414 1 95 282 ARG B C 1
ATOM 4391 O O . ARG B 1 282 ? 34.562 13.297 -11.453 1 95 282 ARG B O 1
ATOM 4398 N N . GLY B 1 283 ? 32.562 14.023 -12.398 1 82.81 283 GLY B N 1
ATOM 4399 C CA . GLY B 1 283 ? 33.156 14.062 -13.719 1 82.81 283 GLY B CA 1
ATOM 4400 C C . GLY B 1 283 ? 34.188 15.18 -13.875 1 82.81 283 GLY B C 1
ATOM 4401 O O . GLY B 1 283 ? 34.031 16.234 -13.258 1 82.81 283 GLY B O 1
ATOM 4402 N N . GLY B 1 284 ? 35.344 15.016 -14.594 1 68.88 284 GLY B N 1
ATOM 4403 C CA . GLY B 1 284 ? 36.438 15.93 -14.898 1 68.88 284 GLY B CA 1
ATOM 4404 C C . GLY B 1 284 ? 37.594 15.859 -13.898 1 68.88 284 GLY B C 1
ATOM 4405 O O . GLY B 1 284 ? 38.625 16.5 -14.078 1 68.88 284 GLY B O 1
ATOM 4406 N N . GLU B 1 285 ? 37.344 15.461 -12.688 1 52 285 GLU B N 1
ATOM 4407 C CA . GLU B 1 285 ? 38.5 15.367 -11.812 1 52 285 GLU B CA 1
ATOM 4408 C C . GLU B 1 285 ? 39.5 14.312 -12.312 1 52 285 GLU B C 1
ATOM 4410 O O . GLU B 1 285 ? 40.531 14.094 -11.711 1 52 285 GLU B O 1
ATOM 4415 N N . GLY B 1 286 ? 39.25 13.648 -13.422 1 39.12 286 GLY B N 1
ATOM 4416 C CA . GLY B 1 286 ? 40.5 13.188 -14.016 1 39.12 286 GLY B CA 1
ATOM 4417 C C . GLY B 1 286 ? 41.219 14.258 -14.805 1 39.12 286 GLY B C 1
ATOM 4418 O O . GLY B 1 286 ? 40.625 15.242 -15.234 1 39.12 286 GLY B O 1
#

Nearest PDB structures (foldseek):
  8shb-assembly1_A  TM=7.743E-01  e=4.639E-22  Homo sapiens
  8g2g-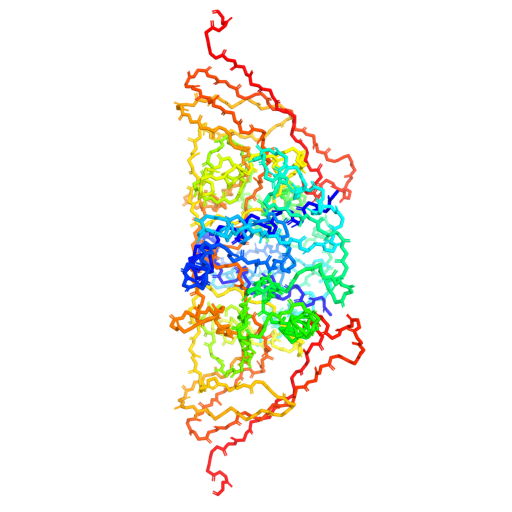assembly1_A  TM=7.872E-01  e=5.938E-22  Homo sapiens
  8g2g-assembly2_B-3  TM=7.822E-01  e=1.245E-21  Homo sapiens
  6nt2-assemb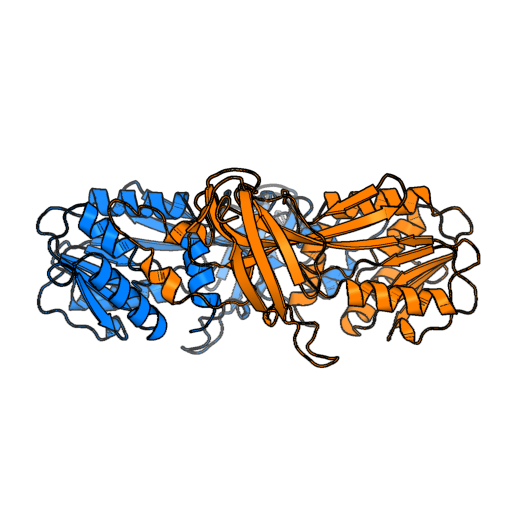ly1_A  TM=7.984E-01  e=2.260E-20  Homo sapiens
  4x41-assembly1_A  TM=7.853E-01  e=4.188E-20  Homo sapiens

Radius of gyration: 26.66 Å; Cα contacts (8 Å, |Δi|>4): 1308; chains: 2; bounding box: 84×79×54 Å

InterPro domains:
  IPR025799 Protein arginine N-methyltransferase [PS51678] (1-274)
  IPR025799 Protein arginine N-methyltransferase [PTHR11006] (8-174)
  IPR029063 S-adenosyl-L-methionine-dependent methyltransferase superfamily [G3DSA:3.40.50.150] (5-137)
  IPR029063 S-adenosyl-L-methionine-dependent methyltransferase superfamily [SSF53335] (9-259)

pLDDT: mean 91.26, std 11.19, range [38.94, 98.94]

Organism: Nocardia brasiliensis (strain ATCC 700358 / HUJEG-1) (NCBI:txid1133849)

Secondary structure (DSSP, 8-state):
--HHHHHHHHHHHT-HHHHHHHHHHHHHH--TT-EEEEES-TTSHHHHHHHHTT-SEEEEEE--HHHHHHHHHHHHHTT-TTTEEEEES-GGG---SS-EEEEEE----SSS-HHHHHHHHHHHHHHHEEEEEEEESSEEEEEEEEEE-SSSGGGGGGSEETTEE-GGGGGG--SB-EEE--SSPPEESB--EE--SEEEEEB-S-EEEEEEEEEEEEEEETTEEEESSS--TT----EEEEEEEEEEE-TT-EEEEEEEPPSSTTTTT-GGG-EEEEEEEPTT--/--HHHHHHHHHHHT-HHHHHHHHHHHHHH--TT-EEEEES-TTSHHHHHHHHTT-SEEEEEE--HHHHHHHHHHHHHTT-TTTEEEEES-GGG---SS-EEEEEE----SSS-HHHHHHHHHHHHHHHEEEEEEEESSEEEEEEEEEE-SSSGGGGGGSEETTEE-GGGGGG--SB-EEE--SSPPEESB--EE--SEEEEEB-S-EEEEEEEEEEEEEEETTEEEESSS--TT----EEEEEEEEEEE-TT-EEEEEEEPPSSTTTTT-GGG-EEEEEEEPTT--

Sequence (572 aa):
MDPLTLLMHQVMLSDRPRMNAYEQALAQVVAPGSIVIDVGAGTLALSLLALKHGAEHVYAIEADPDMAAVAERIIATNDLKEQLTLIQGDARAVRLPRKADVIVSEMMGNLGPEENMMRVLDSVARKNLAPNGRIIPRELTTTLAAIEFDDEGWGMWGQDFHGFRLDAVQDFAEPRAQLHFFQRAPRLLSDPVPIGDRVRLPIARPGSLHAVMGFFTADLIDGVTLSNFPSYQGCNWAVWIWPLRHTPVRAGDAIQATVHRPSGSARSRVVTEWRLDCTIARGGEGMDPLTLLMHQVMLSDRPRMNAYEQALAQVVAPGSIVIDVGAGTLALSLLALKHGAEHVYAIEADPDMAAVAERIIATNDLKEQLTLIQGDARAVRLPRKADVIVSEMMGNLGPEENMMRVLDSVARKNLAPNGRIIPRELTTTLAAIEFDDEGWGMWGQDFHGFRLDAVQDFAEPRAQLHFFQRAPRLLSDPVPIGDRVRLPIARPGSLHAVMGFFTADLIDGVTLSNFPSYQGCNWAVWIWPLRHTPVRAGDAIQATVHRPSGSARSRVVTEWRLDCTIARGGEG